Protein AF-A0A1B1NDC5-F1 (afdb_monomer)

Secondary structure (DSSP, 8-state):
-HHHHHHHHHHHHHHHHHHTTHHHHHHHHHHHHHHHHHHHHHHHHH---GGG--HHHHHHHHHHHHHHHHHHHHHHHHHHHH-HHHHHHHHTHHHHHHHHHT---HHHHHHHHHHHHHHHHHH---TT--HHHHHHHHHHHHHHHHHHHHHHHHHHHSSTTHHHHHHHHHHHHH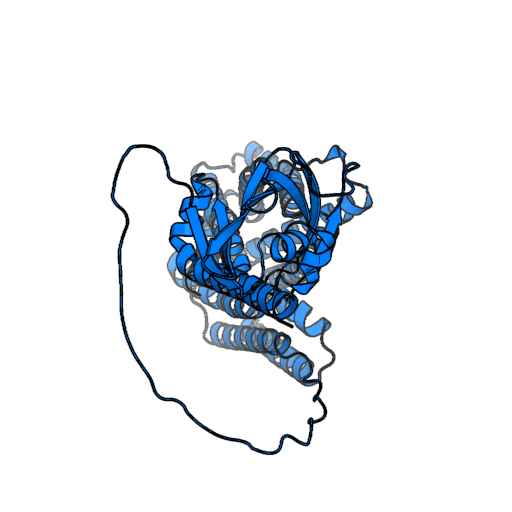THHHHHHHHHTT---HHHHHHHHHHHIIIIIHHHHHHHHHHTTS-HHHHHHHHTTHHHHHHHHHHHHH-----HHHHHHHHHHHHHHHHHHHHTT------PPP--------------------PPPP--SS-PPEEEEEEEEESS-HHHHHHHHH-GGGHHHH-SSEEEEEEETT--S--TT-EEEEEE-GGGSS--EEEEEEEEEEETTTEEEEEEEETTEEEEEEEEEEEEETTEEEEEEEEEE---HHHHHHHHHHHHHHHHHHHHHHHHHHHHHHHHH--

Solvent-accessible surface area (backbone atoms only — not comparable to full-atom values): 24037 Å² total; per-residue (Å²): 106,70,64,56,54,50,22,44,47,32,28,35,48,10,52,55,45,22,53,75,16,30,89,56,48,33,41,64,40,31,46,30,43,22,30,40,50,43,20,68,56,36,40,77,77,51,64,64,66,73,90,76,60,50,72,72,55,47,52,37,28,51,50,26,14,51,21,50,47,45,19,52,41,18,34,39,50,2,30,76,65,58,32,44,26,56,16,46,42,41,27,55,46,10,61,44,48,54,57,44,74,74,53,92,50,73,68,50,54,53,41,51,52,51,29,51,51,13,51,48,43,37,65,53,87,53,99,82,54,63,61,65,21,52,48,24,6,48,50,9,4,52,20,42,29,46,26,57,55,27,49,50,56,27,56,76,73,33,78,75,63,33,40,60,27,50,14,36,37,53,35,22,59,70,29,42,64,57,53,52,51,35,54,76,68,66,40,67,42,74,64,38,50,49,29,11,46,50,14,14,42,30,44,40,55,50,22,52,54,39,47,61,59,42,65,77,74,45,58,69,45,62,49,50,38,59,58,40,48,42,33,60,45,21,33,54,41,23,33,74,77,67,66,48,85,77,54,73,48,37,54,53,11,46,51,40,35,33,51,38,42,31,51,56,34,56,52,72,70,61,68,84,81,76,76,73,82,78,86,77,88,84,86,91,83,87,82,91,81,83,88,84,90,86,81,92,83,83,88,84,82,89,78,78,100,61,87,68,58,55,67,56,73,42,74,49,80,30,80,31,53,42,65,65,54,35,59,57,73,56,36,52,57,52,39,31,79,34,36,72,37,34,63,34,29,40,66,32,97,84,35,87,64,85,46,68,66,27,31,30,36,37,33,33,23,60,89,68,61,69,78,72,48,77,42,46,32,32,31,72,42,67,41,89,53,36,35,46,28,31,34,39,38,55,103,88,46,77,62,37,36,41,33,40,38,44,42,86,46,91,87,16,18,38,37,30,42,35,40,41,30,71,67,46,72,75,56,47,58,51,41,75,77,43,33,75,63,51,48,49,52,48,51,52,41,46,45,48,22,50,54,45,47,40,57,62,67,67,106

Nearest PDB structures (foldseek):
  3kay-assembly1_A  TM=7.680E-01  e=7.719E-06  Arabidopsis thaliana
  7wa9-assembly1_A  TM=8.191E-01  e=2.522E-04  Mycolicibacterium smegmatis MC2 155
  4dsc-assembly1_B  TM=6.879E-01  e=4.723E-05  Arabidopsis thaliana
  1z94-assembly1_A  TM=7.442E-01  e=1.067E-04  Chromobacterium violaceum ATCC 12472
  4fpw-assembly3_A  TM=6.091E-01  e=1.222E-04  Micromonospora echinospora

pLDDT: mean 80.2, std 18.16, range [22.77, 96.56]

Foldseek 3Di:
DVLLVQLLLLQLLLLLLLLVLCVQQRQLRLLLLLLVLLLVVLCVVQVAPPVPDDPVLVVLLQLLLVLVLLLSSLLRLLCNAVNQLLLVLLLLVQLLVLLLVPDDDPVSVVLVVLLVVLNCLQQVDDPPGPVVSSVSSNSSSVSVNSNVVSVVVNPVVDPDCSSVSSSSVVNSVVSVVSVVVSVVVVSDDPSSSVSSSSSSCSNRVSSVVSVVVVPVPDPVLVSQLSVLCNSVSNVVSRCPSVVDDRDPSNVSSSVSNSVSSNVSSNVVVDDPPPDDDDDDDDDDDDDDDDDDDDDDDDDDDDDDDDPFWDKDKDKDWALFQLQLLLVQFQPQQNLLQQFPFFNGKDWDPPDDGRDQQTKIWTFTDVVVDDDTDIWIKTFHDDDGSAKTKIFTHDPVDGAKMWMWGWDDDPSTIIIMTMITGDPDPVVVVVCVVCVVVVSVVVNVRNVSSVVSSSVVRVD

InterPro domains:
  IPR000620 EamA domain [PF00892] (132-263)
  IPR019587 Polyketide cyclase/dehydrase [PF10604] (313-458)
  IPR023393 START-like domain superfamily [G3DSA:3.30.530.20] (309-459)
  IPR037185 Multidrug transporter EmrE superfamily [SSF103481] (34-127)
  IPR037185 Multidrug transporter EmrE superfamily [SSF103481] (172-264)

Structure (mmCIF, N/CA/C/O backbone):
data_AF-A0A1B1NDC5-F1
#
_entry.id   AF-A0A1B1NDC5-F1
#
loop_
_atom_site.group_PDB
_atom_site.id
_atom_site.type_symbol
_atom_site.label_atom_id
_atom_site.label_alt_id
_atom_site.label_comp_id
_atom_site.label_asym_id
_atom_site.label_entity_id
_atom_site.label_seq_id
_atom_site.pdbx_PDB_ins_code
_atom_site.Cartn_x
_atom_site.Cartn_y
_atom_site.Cartn_z
_atom_site.occupancy
_atom_site.B_iso_or_equiv
_atom_site.auth_seq_id
_atom_site.auth_comp_id
_atom_site.auth_asym_id
_atom_site.auth_atom_id
_atom_site.pdbx_PDB_model_num
ATOM 1 N N . MET A 1 1 ? -15.175 0.038 -4.357 1.00 79.19 1 MET A N 1
ATOM 2 C CA . MET A 1 1 ? -14.750 -0.495 -5.664 1.00 79.19 1 MET A CA 1
ATOM 3 C C . MET A 1 1 ? -14.095 0.579 -6.520 1.00 79.19 1 MET A C 1
ATOM 5 O O . MET A 1 1 ? -12.892 0.495 -6.676 1.00 79.19 1 MET A O 1
ATOM 9 N N . LEU A 1 2 ? -14.810 1.621 -6.976 1.00 85.31 2 LEU A N 1
ATOM 10 C CA . LEU A 1 2 ? -14.224 2.660 -7.845 1.00 85.31 2 LEU A CA 1
ATOM 11 C C . LEU A 1 2 ? -12.919 3.258 -7.290 1.00 85.31 2 LEU A C 1
ATOM 13 O O . LEU A 1 2 ? -11.899 3.167 -7.949 1.00 85.31 2 LEU A O 1
ATOM 17 N N . LEU A 1 3 ? -12.917 3.735 -6.038 1.00 86.38 3 LEU A N 1
ATOM 18 C CA . LEU A 1 3 ? -11.710 4.289 -5.394 1.00 86.38 3 LEU A CA 1
ATOM 19 C C . LEU A 1 3 ? -10.520 3.313 -5.347 1.00 86.38 3 LEU A C 1
ATOM 21 O O . LEU A 1 3 ? -9.379 3.750 -5.373 1.00 86.38 3 LEU A O 1
ATOM 25 N N . MET A 1 4 ? -10.788 2.009 -5.274 1.00 85.94 4 MET A N 1
ATOM 26 C CA . MET A 1 4 ? -9.763 0.962 -5.182 1.00 85.94 4 MET A CA 1
ATOM 27 C C . MET A 1 4 ? -9.153 0.691 -6.551 1.00 85.94 4 MET A C 1
ATOM 29 O O . MET A 1 4 ? -7.943 0.581 -6.675 1.00 85.94 4 MET A O 1
ATOM 33 N N . LEU A 1 5 ? -9.995 0.658 -7.587 1.00 87.38 5 LEU A N 1
ATOM 34 C CA . LEU A 1 5 ? -9.540 0.567 -8.971 1.00 87.38 5 LEU A CA 1
ATOM 35 C C . LEU A 1 5 ? -8.784 1.831 -9.383 1.00 87.38 5 LEU A C 1
ATOM 37 O O . LEU A 1 5 ? -7.783 1.731 -10.076 1.00 87.38 5 LEU A O 1
ATOM 41 N N . THR A 1 6 ? -9.208 3.010 -8.916 1.00 89.00 6 THR A N 1
ATOM 42 C CA . THR A 1 6 ? -8.476 4.265 -9.128 1.00 89.00 6 THR A CA 1
ATOM 43 C C . THR A 1 6 ? -7.115 4.246 -8.435 1.00 89.00 6 THR A C 1
ATOM 45 O O . THR A 1 6 ? -6.130 4.638 -9.053 1.00 89.00 6 THR A O 1
ATOM 48 N N . ALA A 1 7 ? -7.035 3.769 -7.187 1.00 89.06 7 ALA A N 1
ATOM 49 C CA . ALA A 1 7 ? -5.763 3.619 -6.481 1.00 89.06 7 ALA A CA 1
ATOM 50 C C . ALA A 1 7 ? -4.826 2.663 -7.230 1.00 89.06 7 ALA A C 1
ATOM 52 O O . ALA A 1 7 ? -3.696 3.033 -7.534 1.00 89.06 7 ALA A O 1
ATOM 53 N N . ALA A 1 8 ? -5.330 1.490 -7.621 1.00 88.62 8 ALA A N 1
ATOM 54 C CA . ALA A 1 8 ? -4.578 0.506 -8.389 1.00 88.62 8 ALA A CA 1
ATOM 55 C C . ALA A 1 8 ? -4.100 1.066 -9.739 1.00 88.62 8 ALA A C 1
ATOM 57 O O . ALA A 1 8 ? -2.915 0.993 -10.054 1.00 88.62 8 ALA A O 1
ATOM 58 N N . ALA A 1 9 ? -4.990 1.690 -10.516 1.00 91.00 9 ALA A N 1
ATOM 59 C CA . ALA A 1 9 ? -4.649 2.292 -11.802 1.00 91.00 9 ALA A CA 1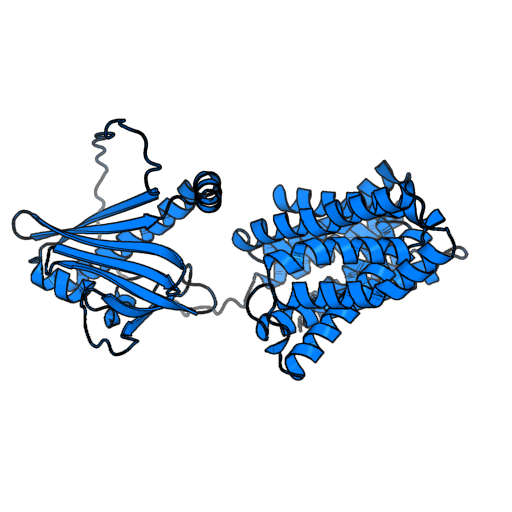
ATOM 60 C C . ALA A 1 9 ? -3.610 3.413 -11.652 1.00 91.00 9 ALA A C 1
ATOM 62 O O . ALA A 1 9 ? -2.679 3.488 -12.453 1.00 91.00 9 ALA A O 1
ATOM 63 N N . SER A 1 10 ? -3.724 4.241 -10.608 1.00 93.38 10 SER A N 1
ATOM 64 C CA . SER A 1 10 ? -2.730 5.268 -10.278 1.00 93.38 10 SER A CA 1
ATOM 65 C C . SER A 1 10 ? -1.362 4.642 -10.006 1.00 93.38 10 SER A C 1
ATOM 67 O O . SER A 1 10 ? -0.366 5.096 -10.570 1.00 93.38 10 SER A O 1
ATOM 69 N N . THR A 1 11 ? -1.310 3.562 -9.219 1.00 92.12 11 THR A N 1
ATOM 70 C CA . THR A 1 11 ? -0.062 2.845 -8.925 1.00 92.12 11 THR A CA 1
ATOM 71 C C . THR A 1 11 ? 0.607 2.319 -10.183 1.00 92.12 11 THR A C 1
ATOM 73 O O . THR A 1 11 ? 1.792 2.580 -10.395 1.00 92.12 11 THR A O 1
ATOM 76 N N . GLN A 1 12 ? -0.155 1.644 -11.046 1.00 94.06 12 GLN A N 1
ATOM 77 C CA . GLN A 1 12 ? 0.388 1.068 -12.276 1.00 94.06 12 GLN A CA 1
ATOM 78 C C . GLN A 1 12 ? 0.821 2.150 -13.268 1.00 94.06 12 GLN A C 1
ATOM 80 O O . GLN A 1 12 ? 1.889 2.040 -13.864 1.00 94.06 12 GLN A O 1
ATOM 85 N N . THR A 1 13 ? 0.043 3.228 -13.391 1.00 93.44 13 THR A N 1
ATOM 86 C CA . THR A 1 13 ? 0.391 4.386 -14.230 1.00 93.44 13 THR A CA 1
ATOM 87 C C . THR A 1 13 ? 1.679 5.043 -13.744 1.00 93.44 13 THR A C 1
ATOM 89 O O . THR A 1 13 ? 2.568 5.315 -14.544 1.00 93.44 13 THR A O 1
ATOM 92 N N . GLY A 1 14 ? 1.826 5.239 -12.430 1.00 92.19 14 GLY A N 1
ATOM 93 C CA . GLY A 1 14 ? 3.055 5.763 -11.838 1.00 92.19 14 GLY A CA 1
ATOM 94 C C . GLY A 1 14 ? 4.264 4.857 -12.080 1.00 92.19 14 GLY A C 1
ATOM 95 O O . GLY A 1 14 ? 5.348 5.358 -12.374 1.00 92.19 14 GLY A O 1
ATOM 96 N N . ALA A 1 15 ? 4.085 3.535 -11.999 1.00 91.50 15 ALA A N 1
ATOM 97 C CA . ALA A 1 15 ? 5.144 2.570 -12.290 1.00 91.50 15 ALA A CA 1
ATOM 98 C C . ALA A 1 15 ? 5.596 2.624 -13.755 1.00 91.50 15 ALA A C 1
ATOM 100 O O . ALA A 1 15 ? 6.796 2.679 -14.022 1.00 91.50 15 ALA A O 1
ATOM 101 N N . ALA A 1 16 ? 4.645 2.688 -14.690 1.00 92.69 16 ALA A N 1
ATOM 102 C CA . ALA A 1 16 ? 4.942 2.860 -16.107 1.00 92.69 16 ALA A CA 1
ATOM 103 C C . ALA A 1 16 ? 5.671 4.182 -16.376 1.00 92.69 16 ALA A C 1
ATOM 105 O O . ALA A 1 16 ? 6.738 4.169 -16.984 1.00 92.69 16 ALA A O 1
ATOM 106 N N . TRP A 1 17 ? 5.176 5.304 -15.842 1.00 92.25 17 TRP A N 1
ATOM 107 C CA . TRP A 1 17 ? 5.829 6.607 -16.011 1.00 92.25 17 TRP A CA 1
ATOM 108 C C . TRP A 1 17 ? 7.269 6.613 -15.488 1.00 92.25 17 TRP A C 1
ATOM 110 O O . TRP A 1 17 ? 8.169 7.144 -16.131 1.00 92.25 17 TRP A O 1
ATOM 120 N N . GLY A 1 18 ? 7.503 5.968 -14.342 1.00 90.00 18 GLY A N 1
ATOM 121 C CA . GLY A 1 18 ? 8.838 5.820 -13.769 1.00 90.00 18 GLY A CA 1
ATOM 122 C C . GLY A 1 18 ? 9.798 5.025 -14.655 1.00 90.00 18 GLY A C 1
ATOM 123 O O . GLY A 1 18 ? 10.991 5.310 -14.645 1.00 90.00 18 GLY A O 1
ATOM 124 N N . SER A 1 19 ? 9.300 4.073 -15.447 1.00 92.38 19 SER A N 1
ATOM 125 C CA . SER A 1 19 ? 10.147 3.256 -16.323 1.00 92.38 19 SER A CA 1
ATOM 126 C C . SER A 1 19 ? 10.799 4.048 -17.464 1.00 92.38 19 SER A C 1
ATOM 128 O O . SER A 1 19 ? 11.914 3.721 -17.865 1.00 92.38 19 SER A O 1
ATOM 130 N N . HIS A 1 20 ? 10.204 5.168 -17.897 1.00 92.75 20 HIS A N 1
ATOM 131 C CA . HIS A 1 20 ? 10.832 6.077 -18.867 1.00 92.75 20 HIS A CA 1
ATOM 132 C C . HIS A 1 20 ? 12.128 6.716 -18.344 1.00 92.75 20 HIS A C 1
ATOM 134 O O . HIS A 1 20 ? 12.964 7.149 -19.133 1.00 92.75 20 HIS A O 1
ATOM 140 N N . ALA A 1 21 ? 12.338 6.739 -17.024 1.00 92.12 21 ALA A N 1
ATOM 141 C CA . ALA A 1 21 ? 13.572 7.226 -16.416 1.00 92.12 21 ALA A CA 1
ATOM 142 C C . ALA A 1 21 ? 14.668 6.148 -16.279 1.00 92.12 21 ALA A C 1
ATOM 144 O O . ALA A 1 21 ? 15.804 6.492 -15.945 1.00 92.12 21 ALA A O 1
ATOM 145 N N . PHE A 1 22 ? 14.381 4.864 -16.547 1.00 93.56 22 PHE A N 1
ATOM 146 C CA . PHE A 1 22 ? 15.372 3.784 -16.416 1.00 93.56 22 PHE A CA 1
ATOM 147 C C . PHE A 1 22 ? 16.627 3.987 -17.278 1.00 93.56 22 PHE A C 1
ATOM 149 O O . PHE A 1 22 ? 17.717 3.835 -16.728 1.00 93.56 22 PHE A O 1
ATOM 156 N N . PRO A 1 23 ? 16.546 4.424 -18.552 1.00 90.44 23 PRO A N 1
ATOM 157 C CA . PRO A 1 23 ? 17.745 4.619 -19.370 1.00 90.44 23 PRO A CA 1
ATOM 158 C C . PRO A 1 23 ? 18.726 5.655 -18.802 1.00 90.44 23 PRO A C 1
ATOM 160 O O . PRO A 1 23 ? 19.930 5.551 -19.021 1.00 90.44 23 PRO A O 1
ATOM 163 N N . ALA A 1 24 ? 18.224 6.649 -18.062 1.00 90.00 24 ALA A N 1
ATOM 164 C CA . ALA A 1 24 ? 19.041 7.724 -17.504 1.00 90.00 24 ALA A CA 1
ATOM 165 C C . ALA A 1 24 ? 19.559 7.399 -16.094 1.00 90.00 24 ALA A C 1
ATOM 167 O O . ALA A 1 24 ? 20.758 7.494 -15.830 1.00 90.00 24 ALA A O 1
ATOM 168 N N . ILE A 1 25 ? 18.661 7.014 -15.179 1.00 91.69 25 ILE A N 1
ATOM 169 C CA . ILE A 1 25 ? 18.973 6.880 -13.744 1.00 91.69 25 ILE A CA 1
ATOM 170 C C . ILE A 1 25 ? 18.840 5.448 -13.206 1.00 91.69 25 ILE A C 1
ATOM 172 O O . ILE A 1 25 ? 19.124 5.203 -12.031 1.00 91.69 25 ILE A O 1
ATOM 176 N N . GLY A 1 26 ? 18.444 4.498 -14.056 1.00 92.88 26 GLY A N 1
ATOM 177 C CA . GLY A 1 26 ? 18.230 3.094 -13.709 1.00 92.88 26 GLY A CA 1
ATOM 178 C C . GLY A 1 26 ? 17.067 2.860 -12.731 1.00 92.88 26 GLY A C 1
ATOM 179 O O . GLY A 1 26 ? 16.561 3.800 -12.107 1.00 92.88 26 GLY A O 1
ATOM 180 N N . PRO A 1 27 ? 16.662 1.594 -12.516 1.00 93.75 27 PRO A N 1
ATOM 181 C CA . PRO A 1 27 ? 15.628 1.231 -11.542 1.00 93.75 27 PRO A CA 1
ATOM 182 C C . PRO A 1 27 ? 15.894 1.780 -10.138 1.00 93.75 27 PRO A C 1
ATOM 184 O O . PRO A 1 27 ? 15.000 2.334 -9.496 1.00 93.75 27 PRO A O 1
ATOM 187 N N . ALA A 1 28 ? 17.142 1.672 -9.672 1.00 93.56 28 ALA A N 1
ATOM 188 C CA . ALA A 1 28 ? 17.545 2.117 -8.342 1.00 93.56 28 ALA A CA 1
ATOM 189 C C . ALA A 1 28 ? 17.398 3.635 -8.160 1.00 93.56 28 ALA A C 1
ATOM 191 O O . ALA A 1 28 ? 16.963 4.073 -7.096 1.00 93.56 28 ALA A O 1
ATOM 192 N N . GLY A 1 29 ? 17.702 4.434 -9.190 1.00 92.50 29 GLY A N 1
ATOM 193 C CA . GLY A 1 29 ? 17.520 5.884 -9.153 1.00 92.50 29 GLY A CA 1
ATOM 194 C C . GLY A 1 29 ? 16.050 6.280 -9.068 1.00 92.50 29 GLY A C 1
ATOM 195 O O . GLY A 1 29 ? 15.683 7.117 -8.242 1.00 92.50 29 GLY A O 1
ATOM 196 N N . VAL A 1 30 ? 15.183 5.629 -9.851 1.00 94.12 30 VAL A N 1
ATOM 197 C CA . VAL A 1 30 ? 13.737 5.899 -9.793 1.00 94.12 30 VAL A CA 1
ATOM 198 C C . VAL A 1 30 ? 13.170 5.515 -8.427 1.00 94.12 30 VAL A C 1
ATOM 200 O O . VAL A 1 30 ? 12.433 6.300 -7.829 1.00 94.12 30 VAL A O 1
ATOM 203 N N . VAL A 1 31 ? 13.537 4.345 -7.889 1.00 93.50 31 VAL A N 1
ATOM 204 C CA . VAL A 1 31 ? 13.121 3.923 -6.540 1.00 93.50 31 VAL A CA 1
ATOM 205 C C . VAL A 1 31 ? 13.605 4.913 -5.483 1.00 93.50 31 VAL A C 1
ATOM 207 O O . VAL A 1 31 ? 12.820 5.301 -4.621 1.00 93.50 31 VAL A O 1
ATOM 210 N N . ALA A 1 32 ? 14.846 5.391 -5.578 1.00 93.62 32 ALA A N 1
ATOM 211 C CA . ALA A 1 32 ? 15.395 6.367 -4.645 1.00 93.62 32 ALA A CA 1
ATOM 212 C C . ALA A 1 32 ? 14.578 7.670 -4.605 1.00 93.62 32 ALA A C 1
ATOM 214 O O . ALA A 1 32 ? 14.205 8.140 -3.527 1.00 93.62 32 ALA A O 1
ATOM 215 N N . VAL A 1 33 ? 14.227 8.223 -5.771 1.00 92.88 33 VAL A N 1
ATOM 216 C CA . VAL A 1 33 ? 13.384 9.428 -5.859 1.00 92.88 33 VAL A CA 1
ATOM 217 C C . VAL A 1 33 ? 11.970 9.152 -5.339 1.00 92.88 33 VAL A C 1
ATOM 219 O O . VAL A 1 33 ? 11.448 9.943 -4.552 1.00 92.88 33 VAL A O 1
ATOM 222 N N . ARG A 1 34 ? 11.356 8.014 -5.694 1.00 91.62 34 ARG A N 1
ATOM 223 C CA . ARG A 1 34 ? 10.033 7.617 -5.166 1.00 91.62 34 ARG A CA 1
ATOM 224 C C . ARG A 1 34 ? 10.035 7.552 -3.642 1.00 91.62 34 ARG A C 1
ATOM 226 O O . ARG A 1 34 ? 9.095 8.024 -3.002 1.00 91.62 34 ARG A O 1
ATOM 233 N N . GLN A 1 35 ? 11.097 6.997 -3.068 1.00 90.88 35 GLN A N 1
ATOM 234 C CA . GLN A 1 35 ? 11.264 6.840 -1.633 1.00 90.88 35 GLN A CA 1
ATOM 235 C C . GLN A 1 35 ? 11.449 8.189 -0.925 1.00 90.88 35 GLN A C 1
ATOM 237 O O . GLN A 1 35 ? 10.875 8.407 0.145 1.00 90.88 35 GLN A O 1
ATOM 242 N N . LEU A 1 36 ? 12.180 9.123 -1.545 1.00 92.06 36 LEU A N 1
ATOM 243 C CA . LEU A 1 36 ? 12.275 10.505 -1.076 1.00 92.06 36 LEU A CA 1
ATOM 244 C C . LEU A 1 36 ? 10.919 11.211 -1.094 1.00 92.06 36 LEU A C 1
ATOM 246 O O . LEU A 1 36 ? 10.542 11.799 -0.084 1.00 92.06 36 LEU A O 1
ATOM 250 N N . VAL A 1 37 ? 10.167 11.121 -2.196 1.00 91.06 37 VAL A N 1
ATOM 251 C CA . VAL A 1 37 ? 8.824 11.719 -2.307 1.00 91.06 37 VAL A CA 1
ATOM 252 C C . VAL A 1 37 ? 7.893 11.144 -1.237 1.00 91.06 37 VAL A C 1
ATOM 254 O O . VAL A 1 37 ? 7.219 11.889 -0.526 1.00 91.06 37 VAL A O 1
ATOM 257 N N . ALA A 1 38 ? 7.903 9.822 -1.060 1.00 87.38 38 ALA A N 1
ATOM 258 C CA . ALA A 1 38 ? 7.130 9.141 -0.028 1.00 87.38 38 ALA A CA 1
ATOM 259 C C . ALA A 1 38 ? 7.479 9.644 1.383 1.00 87.38 38 ALA A C 1
ATOM 261 O O . ALA A 1 38 ? 6.593 9.973 2.174 1.00 87.38 38 ALA A O 1
ATOM 262 N N . SER A 1 39 ? 8.776 9.732 1.688 1.00 89.44 39 SER A N 1
ATOM 263 C CA . SER A 1 39 ? 9.288 10.207 2.975 1.00 89.44 39 SER A CA 1
ATOM 264 C C . SER A 1 39 ? 8.924 11.673 3.231 1.00 89.44 39 SER A C 1
ATOM 266 O O . SER A 1 39 ? 8.419 12.005 4.305 1.00 89.44 39 SER A O 1
ATOM 268 N N . ALA A 1 40 ? 9.089 12.536 2.224 1.00 89.12 40 ALA A N 1
ATOM 269 C CA . ALA A 1 40 ? 8.775 13.961 2.291 1.00 89.12 40 ALA A CA 1
ATOM 270 C C . ALA A 1 40 ? 7.291 14.228 2.577 1.00 89.12 40 ALA A C 1
ATOM 272 O O . ALA A 1 40 ? 6.962 15.214 3.231 1.00 89.12 40 ALA A O 1
ATOM 273 N N . VAL A 1 41 ? 6.395 13.339 2.142 1.00 85.38 41 VAL A N 1
ATOM 274 C CA . VAL A 1 41 ? 4.960 13.439 2.437 1.00 85.38 41 VAL A CA 1
ATOM 275 C C . VAL A 1 41 ? 4.616 12.829 3.797 1.00 85.38 41 VAL A C 1
ATOM 277 O O . VAL A 1 41 ? 3.872 13.428 4.573 1.00 85.38 41 VAL A O 1
ATOM 280 N N . LEU A 1 42 ? 5.147 11.650 4.128 1.00 81.38 42 LEU A N 1
ATOM 281 C CA . LEU A 1 42 ? 4.744 10.925 5.338 1.00 81.38 42 LEU A CA 1
ATOM 282 C C . LEU A 1 42 ? 5.364 11.477 6.629 1.00 81.38 42 LEU A C 1
ATOM 284 O O . LEU A 1 42 ? 4.705 11.453 7.676 1.00 81.38 42 LEU A O 1
ATOM 288 N N . LEU A 1 43 ? 6.599 11.986 6.597 1.00 84.69 43 LEU A N 1
ATOM 289 C CA . LEU A 1 43 ? 7.268 12.501 7.796 1.00 84.69 43 LEU A CA 1
ATOM 290 C C . LEU A 1 43 ? 6.562 13.733 8.397 1.00 84.69 43 LEU A C 1
ATOM 292 O O . LEU A 1 43 ? 6.278 13.705 9.601 1.00 84.69 43 LEU A O 1
ATOM 296 N N . PRO A 1 44 ? 6.200 14.782 7.626 1.00 84.38 44 PRO A N 1
ATOM 297 C CA . PRO A 1 44 ? 5.529 15.961 8.178 1.00 84.38 44 PRO A CA 1
ATOM 298 C C . PRO A 1 44 ? 4.132 15.670 8.732 1.00 84.38 44 PRO A C 1
ATOM 300 O O . PRO A 1 44 ? 3.714 16.314 9.695 1.00 84.38 44 PRO A O 1
ATOM 303 N N . LEU A 1 45 ? 3.427 14.694 8.147 1.00 78.12 45 LEU A N 1
ATOM 304 C CA . LEU A 1 45 ? 2.080 14.290 8.560 1.00 78.12 45 LEU A CA 1
ATOM 305 C C . LEU A 1 45 ? 2.075 13.509 9.876 1.00 78.12 45 LEU A C 1
ATOM 307 O O . LEU A 1 45 ? 1.117 13.591 10.642 1.00 78.12 45 LEU A O 1
ATOM 311 N N . THR A 1 46 ? 3.126 12.731 10.135 1.00 76.19 46 THR A N 1
ATOM 312 C CA . THR A 1 46 ? 3.171 11.803 11.275 1.00 76.19 46 THR A CA 1
ATOM 313 C C . THR A 1 46 ? 4.037 12.288 12.433 1.00 76.19 46 THR A C 1
ATOM 315 O O . THR A 1 46 ? 3.801 11.850 13.560 1.00 76.19 46 THR A O 1
ATOM 318 N N . ARG A 1 47 ? 5.001 13.189 12.171 1.00 79.19 47 ARG A N 1
ATOM 319 C CA . ARG A 1 47 ? 5.963 13.766 13.135 1.00 79.19 47 ARG A CA 1
ATOM 320 C C . ARG A 1 47 ? 6.440 12.736 14.170 1.00 79.19 47 ARG A C 1
ATOM 322 O O . ARG A 1 47 ? 6.169 12.885 15.365 1.00 79.19 47 ARG A O 1
ATOM 329 N N . PRO A 1 48 ? 7.097 11.651 13.725 1.00 76.38 48 PRO A N 1
ATOM 330 C CA . PRO A 1 48 ? 7.399 10.531 14.597 1.00 76.38 48 PRO A CA 1
ATOM 331 C C . PRO A 1 48 ? 8.420 10.930 15.668 1.00 76.38 48 PRO A C 1
ATOM 333 O O . PRO A 1 48 ? 9.459 11.526 15.381 1.00 76.38 48 PRO A O 1
ATOM 336 N N . ALA A 1 49 ? 8.147 10.568 16.921 1.00 77.88 49 ALA A N 1
ATOM 337 C CA . ALA A 1 49 ? 9.053 10.813 18.039 1.00 77.88 49 ALA A CA 1
ATOM 338 C C . ALA A 1 49 ? 10.183 9.767 18.060 1.00 77.88 49 ALA A C 1
ATOM 340 O O . ALA A 1 49 ? 10.200 8.877 18.909 1.00 77.88 49 ALA A O 1
ATOM 341 N N . VAL A 1 50 ? 11.129 9.879 17.119 1.00 80.56 50 VAL A N 1
ATOM 342 C CA . VAL A 1 50 ? 12.266 8.949 16.927 1.00 80.56 50 VAL A CA 1
ATOM 343 C C . VAL A 1 50 ? 13.047 8.644 18.208 1.00 80.56 50 VAL A C 1
ATOM 345 O O . VAL A 1 50 ? 13.516 7.527 18.402 1.00 80.56 50 VAL A O 1
ATOM 348 N N . HIS A 1 51 ? 13.129 9.623 19.109 1.00 77.81 51 HIS A N 1
ATOM 349 C CA . HIS A 1 51 ? 13.858 9.559 20.375 1.00 77.81 51 HIS A CA 1
ATOM 350 C C . HIS A 1 51 ? 13.173 8.695 21.447 1.00 77.81 51 HIS A C 1
ATOM 352 O O . HIS A 1 51 ? 13.794 8.365 22.449 1.00 77.81 51 HIS A O 1
ATOM 358 N N . ARG A 1 52 ? 11.900 8.320 21.265 1.00 82.62 52 ARG A N 1
ATOM 359 C CA . ARG A 1 52 ? 11.138 7.505 22.233 1.00 82.62 52 ARG A CA 1
ATOM 360 C C . ARG A 1 52 ? 11.085 6.023 21.865 1.00 82.62 52 ARG A C 1
ATOM 362 O O . ARG A 1 52 ? 10.429 5.247 22.554 1.00 82.62 52 ARG A O 1
ATOM 369 N N . LEU A 1 53 ? 11.720 5.636 20.759 1.00 83.88 53 LEU A N 1
ATOM 370 C CA . LEU A 1 53 ? 11.660 4.280 20.230 1.00 83.88 53 LEU A CA 1
ATOM 371 C C . LEU A 1 53 ? 12.668 3.373 20.927 1.00 83.88 53 LEU A C 1
ATOM 373 O O . LEU A 1 53 ? 13.862 3.655 20.986 1.00 83.88 53 LEU A O 1
ATOM 377 N N . THR A 1 54 ? 12.183 2.232 21.398 1.00 90.19 54 THR A N 1
ATOM 378 C CA . THR A 1 54 ? 13.030 1.161 21.932 1.00 90.19 54 THR A CA 1
ATOM 379 C C . THR A 1 54 ? 13.822 0.469 20.815 1.00 90.19 54 THR A C 1
ATOM 381 O O . THR A 1 54 ? 13.412 0.466 19.651 1.00 90.19 54 THR A O 1
ATOM 384 N N . ARG A 1 55 ? 14.929 -0.205 21.163 1.00 90.38 55 ARG A N 1
ATOM 385 C CA . ARG A 1 55 ? 15.726 -0.998 20.200 1.00 90.38 55 ARG A CA 1
ATOM 386 C C . ARG A 1 55 ? 14.890 -2.056 19.469 1.00 90.38 55 ARG A C 1
ATOM 388 O O . ARG A 1 55 ? 15.042 -2.236 18.267 1.00 90.38 55 ARG A O 1
ATOM 395 N N . ALA A 1 56 ? 13.968 -2.713 20.174 1.00 89.69 56 ALA A N 1
ATOM 396 C CA . ALA A 1 56 ? 13.080 -3.713 19.581 1.00 89.69 56 ALA A CA 1
ATOM 397 C C . ALA A 1 56 ? 12.106 -3.105 18.554 1.00 89.69 56 ALA A C 1
ATOM 399 O O . ALA A 1 56 ? 11.824 -3.724 17.529 1.00 89.69 56 ALA A O 1
ATOM 400 N N . GLN A 1 57 ? 11.600 -1.890 18.797 1.00 90.62 57 GLN A N 1
ATOM 401 C CA . GLN A 1 57 ? 10.779 -1.166 17.819 1.00 90.62 57 GLN A CA 1
ATOM 402 C C . GLN A 1 57 ? 11.608 -0.746 16.604 1.00 90.62 57 GLN A C 1
ATOM 404 O O . GLN A 1 57 ? 11.155 -0.938 15.478 1.00 90.62 57 GLN A O 1
ATOM 409 N N . TRP A 1 58 ? 12.831 -0.256 16.820 1.00 93.00 58 TRP A N 1
ATOM 410 C CA . TRP A 1 58 ? 13.758 0.069 15.736 1.00 93.00 58 TRP A CA 1
ATOM 411 C C . TRP A 1 58 ? 14.069 -1.137 14.856 1.00 93.00 58 TRP A C 1
ATOM 413 O O . TRP A 1 58 ? 13.996 -1.015 13.641 1.00 93.00 58 TRP A O 1
ATOM 423 N N . LEU A 1 59 ? 14.317 -2.315 15.433 1.00 94.00 59 LEU A N 1
ATOM 424 C CA . LEU A 1 59 ? 14.583 -3.522 14.647 1.00 94.00 59 LEU A CA 1
ATOM 425 C C . LEU A 1 59 ? 13.403 -3.891 13.730 1.00 94.00 59 LEU A C 1
ATOM 427 O O . LEU A 1 59 ? 13.610 -4.249 12.574 1.00 94.00 59 LEU A O 1
ATOM 431 N N . ARG A 1 60 ? 12.157 -3.735 14.202 1.00 93.00 60 ARG A N 1
ATOM 432 C CA . ARG A 1 60 ? 10.949 -3.956 13.380 1.00 93.00 60 ARG A CA 1
ATOM 433 C C . ARG A 1 60 ? 10.808 -2.913 12.270 1.00 93.00 60 ARG A C 1
ATOM 435 O O . ARG A 1 60 ? 10.415 -3.260 11.162 1.00 93.00 60 ARG A O 1
ATOM 442 N N . VAL A 1 61 ? 11.143 -1.653 12.554 1.00 93.44 61 VAL A N 1
ATOM 443 C CA . VAL A 1 61 ? 11.150 -0.565 11.561 1.00 93.44 61 VAL A CA 1
ATOM 444 C C . VAL A 1 61 ? 12.228 -0.794 10.501 1.00 93.44 61 VAL A C 1
ATOM 446 O O . VAL A 1 61 ? 11.941 -0.645 9.318 1.00 93.44 61 VAL A O 1
ATOM 449 N N . LEU A 1 62 ? 13.437 -1.199 10.901 1.00 94.94 62 LEU A N 1
ATOM 450 C CA . LEU A 1 62 ? 14.529 -1.541 9.985 1.00 94.94 62 LEU A CA 1
ATOM 451 C C . LEU A 1 62 ? 14.162 -2.742 9.112 1.00 94.94 62 LEU A C 1
ATOM 453 O O . LEU A 1 62 ? 14.388 -2.709 7.907 1.00 94.94 62 LEU A O 1
ATOM 457 N N . TRP A 1 63 ? 13.536 -3.768 9.694 1.00 95.38 63 TRP A N 1
ATOM 458 C CA . TRP A 1 63 ? 13.041 -4.911 8.932 1.00 95.38 63 TRP A CA 1
ATOM 459 C C . TRP A 1 63 ? 11.973 -4.496 7.912 1.00 95.38 63 TRP A C 1
ATOM 461 O O . TRP A 1 63 ? 12.073 -4.863 6.743 1.00 95.38 63 TRP A O 1
ATOM 471 N N . LEU A 1 64 ? 11.003 -3.663 8.311 1.00 94.12 64 LEU A N 1
ATOM 472 C CA . LEU A 1 64 ? 10.003 -3.113 7.392 1.00 94.12 64 LEU A CA 1
ATOM 473 C C . LEU A 1 64 ? 10.650 -2.285 6.272 1.00 94.12 64 LEU A C 1
ATOM 475 O O . LEU A 1 64 ? 10.274 -2.441 5.114 1.00 94.12 64 LEU A O 1
ATOM 479 N N . ALA A 1 65 ? 11.634 -1.443 6.598 1.00 94.56 65 ALA A N 1
ATOM 480 C CA . ALA A 1 65 ? 12.362 -0.631 5.625 1.00 94.56 65 ALA A CA 1
ATOM 481 C C . ALA A 1 65 ? 13.147 -1.494 4.627 1.00 94.56 65 ALA A C 1
ATOM 483 O O . ALA A 1 65 ? 13.110 -1.219 3.431 1.00 94.56 65 ALA A O 1
ATOM 484 N N . ALA A 1 66 ? 13.806 -2.556 5.101 1.00 95.19 66 ALA A N 1
ATOM 485 C CA . ALA A 1 66 ? 14.546 -3.490 4.258 1.00 95.19 66 ALA A CA 1
ATOM 486 C C . ALA A 1 66 ? 13.618 -4.238 3.290 1.00 95.19 66 ALA A C 1
ATOM 488 O O . ALA A 1 66 ? 13.901 -4.298 2.095 1.00 95.19 66 ALA A O 1
ATOM 489 N N . MET A 1 67 ? 12.482 -4.751 3.780 1.00 96.00 67 MET A N 1
ATOM 490 C CA . MET A 1 67 ? 11.484 -5.405 2.925 1.00 96.00 67 MET A CA 1
ATOM 491 C C . MET A 1 67 ? 10.887 -4.425 1.910 1.00 96.00 67 MET A C 1
ATOM 493 O O . MET A 1 67 ? 10.729 -4.775 0.747 1.00 96.00 67 MET A O 1
ATOM 497 N N . PHE A 1 68 ? 10.610 -3.182 2.318 1.00 91.56 68 PHE A N 1
ATOM 498 C CA . PHE A 1 68 ? 10.059 -2.158 1.429 1.00 91.56 68 PHE A CA 1
ATOM 499 C C . PHE A 1 68 ? 11.039 -1.738 0.323 1.00 91.56 68 PHE A C 1
ATOM 501 O O . PHE A 1 68 ? 10.642 -1.624 -0.838 1.00 91.56 68 PHE A O 1
ATOM 508 N N . ALA A 1 69 ? 12.316 -1.552 0.668 1.00 92.44 69 ALA A N 1
ATOM 509 C CA . ALA A 1 69 ? 13.382 -1.243 -0.282 1.00 92.44 69 ALA A CA 1
ATOM 510 C C . ALA A 1 69 ? 13.595 -2.394 -1.279 1.00 92.44 69 ALA A C 1
ATOM 512 O O . ALA A 1 69 ? 13.567 -2.178 -2.490 1.00 92.44 69 ALA A O 1
ATOM 513 N N . GLY A 1 70 ? 13.737 -3.623 -0.768 1.00 93.75 70 GLY A N 1
ATOM 514 C CA . GLY A 1 70 ? 13.931 -4.820 -1.589 1.00 93.75 70 GLY A CA 1
ATOM 515 C C . GLY A 1 70 ? 12.762 -5.083 -2.538 1.00 93.75 70 GLY A C 1
ATOM 516 O O . GLY A 1 70 ? 12.986 -5.356 -3.712 1.00 93.75 70 GLY A O 1
ATOM 517 N N . MET A 1 71 ? 11.527 -4.910 -2.058 1.00 95.00 71 MET A N 1
ATOM 518 C CA . MET A 1 71 ? 10.310 -5.043 -2.865 1.00 95.00 71 MET A CA 1
ATOM 519 C C . MET A 1 71 ? 10.314 -4.071 -4.052 1.00 95.00 71 MET A C 1
ATOM 521 O O . MET A 1 71 ? 10.211 -4.501 -5.195 1.00 95.00 71 MET A O 1
ATOM 525 N N . ASN A 1 72 ? 10.507 -2.769 -3.805 1.00 93.56 72 ASN A N 1
ATOM 526 C CA . ASN A 1 72 ? 10.456 -1.763 -4.871 1.00 93.56 72 ASN A CA 1
ATOM 527 C C . ASN A 1 72 ? 11.613 -1.894 -5.870 1.00 93.56 72 ASN A C 1
ATOM 529 O O . ASN A 1 72 ? 11.402 -1.738 -7.073 1.00 93.56 72 ASN A O 1
ATOM 533 N N . LEU A 1 73 ? 12.827 -2.171 -5.385 1.00 94.75 73 LEU A N 1
ATOM 534 C CA . LEU A 1 73 ? 13.983 -2.368 -6.256 1.00 94.75 73 LEU A CA 1
ATOM 535 C C . LEU A 1 73 ? 13.836 -3.631 -7.103 1.00 94.75 73 LEU A C 1
ATOM 537 O O . LEU A 1 73 ? 14.063 -3.568 -8.307 1.00 94.75 73 LEU A O 1
ATOM 541 N N . GLY A 1 74 ? 13.424 -4.745 -6.492 1.00 95.88 74 GLY A N 1
ATOM 542 C CA . GLY A 1 74 ? 13.169 -5.997 -7.200 1.00 95.88 74 GLY A CA 1
ATOM 543 C C . GLY A 1 74 ? 12.086 -5.834 -8.262 1.00 95.88 74 GLY A C 1
ATOM 544 O O . GLY A 1 74 ? 12.288 -6.250 -9.399 1.00 95.88 74 GLY A O 1
ATOM 545 N N . LEU A 1 75 ? 10.985 -5.144 -7.937 1.00 95.19 75 LEU A N 1
ATOM 546 C CA . LEU A 1 75 ? 9.929 -4.868 -8.906 1.00 95.19 75 LEU A CA 1
ATOM 547 C C . LEU A 1 75 ? 10.472 -4.076 -10.096 1.00 95.19 75 LEU A C 1
ATOM 549 O O . LEU A 1 75 ? 10.312 -4.509 -11.227 1.00 95.19 75 LEU A O 1
ATOM 553 N N . TYR A 1 76 ? 11.133 -2.937 -9.881 1.00 94.81 76 TYR A N 1
ATOM 554 C CA . TYR A 1 76 ? 11.582 -2.103 -11.003 1.00 94.81 76 TYR A CA 1
ATOM 555 C C . TYR A 1 76 ? 12.716 -2.743 -11.812 1.00 94.81 76 TYR A C 1
ATOM 557 O O . TYR A 1 76 ? 12.744 -2.583 -13.029 1.00 94.81 76 TYR A O 1
ATOM 565 N N . ALA A 1 77 ? 13.596 -3.516 -11.171 1.00 95.94 77 ALA A N 1
ATOM 566 C CA . ALA A 1 77 ? 14.607 -4.309 -11.868 1.00 95.94 77 ALA A CA 1
ATOM 567 C C . ALA A 1 77 ? 13.983 -5.440 -12.709 1.00 95.94 77 ALA A C 1
ATOM 569 O O . ALA A 1 77 ? 14.504 -5.785 -13.767 1.00 95.94 77 ALA A O 1
ATOM 570 N N . ALA A 1 78 ? 12.849 -5.997 -12.273 1.00 95.38 78 ALA A N 1
ATOM 571 C CA . ALA A 1 78 ? 12.063 -6.924 -13.078 1.00 95.38 78 ALA A CA 1
ATOM 572 C C . ALA A 1 78 ? 11.347 -6.199 -14.231 1.00 95.38 78 ALA A C 1
ATOM 574 O O . ALA A 1 78 ? 11.430 -6.650 -15.369 1.00 95.38 78 ALA A O 1
ATOM 575 N N . VAL A 1 79 ? 10.709 -5.049 -13.978 1.00 94.25 79 VAL A N 1
ATOM 576 C CA . VAL A 1 79 ? 10.005 -4.254 -15.007 1.00 94.25 79 VAL A CA 1
ATOM 577 C C . VAL A 1 79 ? 10.939 -3.864 -16.153 1.00 94.25 79 VAL A C 1
ATOM 579 O O . VAL A 1 79 ? 10.531 -3.942 -17.308 1.00 94.25 79 VAL A O 1
ATOM 582 N N . GLU A 1 80 ? 12.184 -3.485 -15.852 1.00 94.25 80 GLU A N 1
ATOM 583 C CA . GLU A 1 80 ? 13.204 -3.155 -16.859 1.00 94.25 80 GLU A CA 1
ATOM 584 C C . GLU A 1 80 ? 13.504 -4.321 -17.818 1.00 94.25 80 GLU A C 1
ATOM 586 O O . GLU A 1 80 ? 13.848 -4.094 -18.974 1.00 94.25 80 GLU A O 1
ATOM 591 N N . ARG A 1 81 ? 13.361 -5.567 -17.354 1.00 92.38 81 ARG A N 1
ATOM 592 C CA . ARG A 1 81 ? 13.803 -6.775 -18.066 1.00 92.38 81 ARG A CA 1
ATOM 593 C C . ARG A 1 81 ? 12.681 -7.538 -18.747 1.00 92.38 81 ARG A C 1
ATOM 595 O O . ARG A 1 81 ? 12.793 -7.919 -19.904 1.00 92.38 81 ARG A O 1
ATOM 602 N N . ILE A 1 82 ? 11.614 -7.783 -17.997 1.00 91.12 82 ILE A N 1
ATOM 603 C CA . ILE A 1 82 ? 10.503 -8.656 -18.391 1.00 91.12 82 ILE A CA 1
ATOM 604 C C . ILE A 1 82 ? 9.181 -7.894 -18.553 1.00 91.12 82 ILE A C 1
ATOM 606 O O . ILE A 1 82 ? 8.148 -8.490 -18.838 1.00 91.12 82 ILE A O 1
ATOM 610 N N . GLY A 1 83 ? 9.199 -6.572 -18.374 1.00 90.62 83 GLY A N 1
ATOM 611 C CA . GLY A 1 83 ? 8.035 -5.712 -18.546 1.00 90.62 83 GLY A CA 1
ATOM 612 C C . GLY A 1 83 ? 7.112 -5.627 -17.328 1.00 90.62 83 GLY A C 1
ATOM 613 O O . GLY A 1 83 ? 7.259 -6.337 -16.332 1.00 90.62 83 GLY A O 1
ATOM 614 N N . LEU A 1 84 ? 6.149 -4.700 -17.389 1.00 91.06 84 LEU A N 1
ATOM 615 C CA . LEU A 1 84 ? 5.344 -4.294 -16.233 1.00 91.06 84 LEU A CA 1
ATOM 616 C C . LEU A 1 84 ? 4.311 -5.353 -15.838 1.00 91.06 84 LEU A C 1
ATOM 618 O O . LEU A 1 84 ? 4.161 -5.656 -14.655 1.00 91.06 84 LEU A O 1
ATOM 622 N N . GLY A 1 85 ? 3.613 -5.922 -16.824 1.00 88.69 85 GLY A N 1
ATOM 623 C CA . GLY A 1 85 ? 2.588 -6.942 -16.595 1.00 88.69 85 GLY A CA 1
ATOM 624 C C . GLY A 1 85 ? 3.156 -8.197 -15.932 1.00 88.69 85 GLY A C 1
ATOM 625 O O . GLY A 1 85 ? 2.654 -8.622 -14.888 1.00 88.69 85 GLY A O 1
ATOM 626 N N . LEU A 1 86 ? 4.236 -8.754 -16.492 1.00 91.25 86 LEU A N 1
ATOM 627 C CA . LEU A 1 86 ? 4.883 -9.957 -15.965 1.00 91.25 86 LEU A CA 1
ATOM 628 C C . LEU A 1 86 ? 5.462 -9.713 -14.567 1.00 91.25 86 LEU A C 1
ATOM 630 O O . LEU A 1 86 ? 5.168 -10.469 -13.640 1.00 91.25 86 LEU A O 1
ATOM 634 N N . ALA A 1 87 ? 6.214 -8.620 -14.390 1.00 93.56 87 ALA A N 1
ATOM 635 C CA . ALA A 1 87 ? 6.858 -8.284 -13.122 1.00 93.56 87 ALA A CA 1
ATOM 636 C C . ALA A 1 87 ? 5.851 -8.140 -11.971 1.00 93.56 87 ALA A C 1
ATOM 638 O O . ALA A 1 87 ? 6.033 -8.748 -10.919 1.00 93.56 87 ALA A O 1
ATOM 639 N N . VAL A 1 88 ? 4.757 -7.399 -12.181 1.00 93.38 88 VAL A N 1
ATOM 640 C CA . VAL A 1 88 ? 3.725 -7.196 -11.149 1.00 93.38 88 VAL A CA 1
ATOM 641 C C . VAL A 1 88 ? 2.972 -8.492 -10.857 1.00 93.38 88 VAL A C 1
ATOM 643 O O . VAL A 1 88 ? 2.617 -8.749 -9.711 1.00 93.38 88 VAL A O 1
ATOM 646 N N . THR A 1 89 ? 2.750 -9.340 -11.864 1.00 92.50 89 THR A N 1
ATOM 647 C CA . THR A 1 89 ? 2.106 -10.646 -11.656 1.00 92.50 89 THR A CA 1
ATOM 648 C C . THR A 1 89 ? 2.971 -11.567 -10.797 1.00 92.50 89 THR A C 1
ATOM 650 O O . THR A 1 89 ? 2.451 -12.210 -9.885 1.00 92.50 89 THR A O 1
ATOM 653 N N . LEU A 1 90 ? 4.286 -11.600 -11.047 1.00 92.81 90 LEU A N 1
ATOM 654 C CA . LEU A 1 90 ? 5.239 -12.343 -10.221 1.00 92.81 90 LEU A CA 1
ATOM 655 C C . LEU A 1 90 ? 5.302 -11.780 -8.800 1.00 92.81 90 LEU A C 1
ATOM 657 O O . LEU A 1 90 ? 5.224 -12.545 -7.843 1.00 92.81 90 LEU A O 1
ATOM 661 N N . GLU A 1 91 ? 5.371 -10.457 -8.648 1.00 93.81 91 GLU A N 1
ATOM 662 C CA . GLU A 1 91 ? 5.370 -9.789 -7.342 1.00 93.81 91 GLU A CA 1
ATOM 663 C C . GLU A 1 91 ? 4.129 -10.182 -6.518 1.00 93.81 91 GLU A C 1
ATOM 665 O O . GLU A 1 91 ? 4.213 -10.479 -5.322 1.00 93.81 91 GLU A O 1
ATOM 670 N N . PHE A 1 92 ? 2.973 -10.275 -7.182 1.00 90.50 92 PHE A N 1
ATOM 671 C CA . PHE A 1 92 ? 1.685 -10.608 -6.574 1.00 90.50 92 PHE A CA 1
ATOM 672 C C . PHE A 1 92 ? 1.610 -12.026 -5.976 1.00 90.50 92 PHE A C 1
ATOM 674 O O . PHE A 1 92 ? 0.693 -12.332 -5.207 1.00 90.50 92 PHE A O 1
ATOM 681 N N . LEU A 1 93 ? 2.598 -12.884 -6.246 1.00 91.00 93 LEU A N 1
ATOM 682 C CA . LEU A 1 93 ? 2.748 -14.176 -5.574 1.00 91.00 93 LEU A CA 1
ATOM 683 C C . LEU A 1 93 ? 3.065 -14.030 -4.078 1.00 91.00 93 LEU A C 1
ATOM 685 O O . LEU A 1 93 ? 2.767 -14.940 -3.308 1.00 91.00 93 LEU A O 1
ATOM 689 N N . GLY A 1 94 ? 3.619 -12.894 -3.641 1.00 89.94 94 GLY A N 1
ATOM 690 C CA . GLY A 1 94 ? 3.952 -12.633 -2.238 1.00 89.94 94 GLY A CA 1
ATOM 691 C C . GLY A 1 94 ? 2.741 -12.712 -1.296 1.00 89.94 94 GLY A C 1
ATOM 692 O O . GLY A 1 94 ? 2.720 -13.556 -0.394 1.00 89.94 94 GLY A O 1
ATOM 693 N N . PRO A 1 95 ? 1.700 -11.878 -1.496 1.00 87.00 95 PRO A N 1
ATOM 694 C CA . PRO A 1 95 ? 0.451 -11.956 -0.738 1.00 87.00 95 PRO A CA 1
ATOM 695 C C . PRO A 1 95 ? -0.210 -13.339 -0.780 1.00 87.00 95 PRO A C 1
ATOM 697 O O . PRO A 1 95 ? -0.706 -13.813 0.246 1.00 87.00 95 PRO A O 1
ATOM 700 N N . LEU A 1 96 ? -0.186 -13.997 -1.943 1.00 86.44 96 LEU A N 1
ATOM 701 C CA . LEU A 1 96 ? -0.728 -15.342 -2.112 1.00 86.44 96 LEU A CA 1
ATOM 702 C C . LEU A 1 96 ? 0.028 -16.356 -1.242 1.00 86.44 96 LEU A C 1
ATOM 704 O O . LEU A 1 96 ? -0.598 -17.113 -0.504 1.00 86.44 96 LEU A O 1
ATOM 708 N N . ALA A 1 97 ? 1.362 -16.332 -1.256 1.00 87.75 97 ALA A N 1
ATOM 709 C CA . ALA A 1 97 ? 2.190 -17.204 -0.428 1.00 87.75 97 ALA A CA 1
ATOM 710 C C . ALA A 1 97 ? 1.913 -16.999 1.070 1.00 87.75 97 ALA A C 1
ATOM 712 O O . ALA A 1 97 ? 1.741 -17.971 1.802 1.00 87.75 97 ALA A O 1
ATOM 713 N N . VAL A 1 98 ? 1.786 -15.747 1.526 1.00 86.19 98 VAL A N 1
ATOM 714 C CA . VAL A 1 98 ? 1.430 -15.441 2.925 1.00 86.19 98 VAL A CA 1
ATOM 715 C C . VAL A 1 98 ? 0.060 -16.016 3.293 1.00 86.19 98 VAL A C 1
ATOM 717 O O . VAL A 1 98 ? -0.100 -16.569 4.383 1.00 86.19 98 VAL A O 1
ATOM 720 N N . ALA A 1 99 ? -0.926 -15.909 2.400 1.00 81.19 99 ALA A N 1
ATOM 721 C CA . ALA A 1 99 ? -2.261 -16.446 2.636 1.00 81.19 99 ALA A CA 1
ATOM 722 C C . ALA A 1 99 ? -2.266 -17.985 2.699 1.00 81.19 99 ALA A C 1
ATOM 724 O O . ALA A 1 99 ? -2.915 -18.563 3.573 1.00 81.19 99 ALA A O 1
ATOM 725 N N . LEU A 1 100 ? -1.506 -18.642 1.819 1.00 82.94 100 LEU A N 1
ATOM 726 C CA . LEU A 1 100 ? -1.403 -20.100 1.744 1.00 82.94 100 LEU A CA 1
ATOM 727 C C . LEU A 1 100 ? -0.642 -20.700 2.932 1.00 82.94 100 LEU A C 1
ATOM 729 O O . LEU A 1 100 ? -1.111 -21.668 3.524 1.00 82.94 100 LEU A O 1
ATOM 733 N N . LEU A 1 101 ? 0.482 -20.097 3.338 1.00 83.25 101 LEU A N 1
ATOM 734 C CA . LEU A 1 101 ? 1.279 -20.549 4.490 1.00 83.25 101 LEU A CA 1
ATOM 735 C C . LEU A 1 101 ? 0.509 -20.470 5.817 1.00 83.25 101 LEU A C 1
ATOM 737 O O . LEU A 1 101 ? 0.801 -21.207 6.757 1.00 83.25 101 LEU A O 1
ATOM 741 N N . GLY A 1 102 ? -0.480 -19.578 5.905 1.00 74.12 102 GLY A N 1
ATOM 742 C CA . GLY A 1 102 ? -1.359 -19.463 7.066 1.00 74.12 102 GLY A CA 1
ATOM 743 C C . GLY A 1 102 ? -2.469 -20.518 7.127 1.00 74.12 102 GLY A C 1
ATOM 744 O O . GLY A 1 102 ? -3.137 -20.616 8.159 1.00 74.12 102 GLY A O 1
ATOM 745 N N . SER A 1 103 ? -2.688 -21.293 6.059 1.00 76.94 103 SER A N 1
ATOM 746 C CA . SER A 1 103 ? -3.789 -22.250 5.977 1.00 76.94 103 SER A CA 1
ATOM 747 C C . SER A 1 103 ? -3.343 -23.705 6.114 1.00 76.94 103 SER A C 1
ATOM 749 O O . SER A 1 103 ? -2.248 -24.096 5.729 1.00 76.94 103 SER A O 1
ATOM 751 N N . ARG A 1 104 ? -4.233 -24.535 6.666 1.00 73.88 104 ARG A N 1
ATOM 752 C CA . ARG A 1 104 ? -4.053 -25.990 6.816 1.00 73.88 104 ARG A CA 1
ATOM 753 C C . ARG A 1 104 ? -5.064 -26.799 6.000 1.00 73.88 104 ARG A C 1
ATOM 755 O O . ARG A 1 104 ? -5.278 -27.975 6.281 1.00 73.88 104 ARG A O 1
ATOM 762 N N . SER A 1 105 ? -5.745 -26.174 5.039 1.00 82.38 105 SER A N 1
ATOM 763 C CA . SER A 1 105 ? -6.788 -26.837 4.255 1.00 82.38 105 SER A CA 1
ATOM 764 C C . SER A 1 105 ? -6.236 -27.449 2.961 1.00 82.38 105 SER A C 1
ATOM 766 O O . SER A 1 105 ? -5.419 -26.846 2.268 1.00 82.38 105 SER A O 1
ATOM 768 N N . VAL A 1 106 ? -6.733 -28.635 2.589 1.00 82.50 106 VAL A N 1
ATOM 769 C CA . VAL A 1 106 ? -6.391 -29.301 1.312 1.00 82.50 106 VAL A CA 1
ATOM 770 C C . VAL A 1 106 ? -6.800 -28.448 0.103 1.00 82.50 106 VAL A C 1
ATOM 772 O O . VAL A 1 106 ? -6.158 -28.499 -0.942 1.00 82.50 106 VAL A O 1
ATOM 775 N N . ARG A 1 107 ? -7.843 -27.618 0.246 1.00 83.19 107 ARG A N 1
ATOM 776 C CA . ARG A 1 107 ? -8.279 -26.684 -0.805 1.00 83.19 107 ARG A CA 1
ATOM 777 C C . ARG A 1 107 ? -7.230 -25.613 -1.081 1.00 83.19 107 ARG A C 1
ATOM 779 O O . ARG A 1 107 ? -7.004 -25.286 -2.239 1.00 83.19 107 ARG A O 1
ATOM 786 N N . ASP A 1 108 ? -6.579 -25.112 -0.038 1.00 81.69 108 ASP A N 1
ATOM 787 C CA . ASP A 1 108 ? -5.537 -24.097 -0.188 1.00 81.69 108 ASP A CA 1
ATOM 788 C C . ASP A 1 108 ? -4.259 -24.709 -0.771 1.00 81.69 108 ASP A C 1
ATOM 790 O O . ASP A 1 108 ? -3.621 -24.092 -1.616 1.00 81.69 108 ASP A O 1
ATOM 794 N N . LEU A 1 109 ? -3.945 -25.968 -0.445 1.00 82.00 109 LEU A N 1
ATOM 795 C CA . LEU A 1 109 ? -2.871 -26.699 -1.126 1.00 82.00 109 LEU A CA 1
ATOM 796 C C . LEU A 1 109 ? -3.159 -26.881 -2.627 1.00 82.00 109 LEU A C 1
ATOM 798 O O . LEU A 1 109 ? -2.281 -26.647 -3.453 1.00 82.00 109 LEU A O 1
ATOM 802 N N . ALA A 1 110 ? -4.390 -27.247 -3.000 1.00 85.81 110 ALA A N 1
ATOM 803 C CA . ALA A 1 110 ? -4.780 -27.342 -4.408 1.00 85.81 110 ALA A CA 1
ATOM 804 C C . ALA A 1 110 ? -4.683 -25.981 -5.123 1.00 85.81 110 ALA A C 1
ATOM 806 O O . ALA A 1 110 ? -4.185 -25.911 -6.244 1.00 85.81 110 ALA A O 1
ATOM 807 N N . LEU A 1 111 ? -5.087 -24.889 -4.463 1.00 85.75 111 LEU A N 1
ATOM 808 C CA . LEU A 1 111 ? -4.921 -23.526 -4.982 1.00 85.75 111 LEU A CA 1
ATOM 809 C C . LEU A 1 111 ? -3.448 -23.137 -5.149 1.00 85.75 111 LEU A C 1
ATOM 811 O O . LEU A 1 111 ? -3.114 -22.469 -6.124 1.00 85.75 111 LEU A O 1
ATOM 815 N N . ALA A 1 112 ? -2.566 -23.582 -4.251 1.00 83.19 112 ALA A N 1
ATOM 816 C CA . ALA A 1 112 ? -1.125 -23.383 -4.379 1.00 83.19 112 ALA A CA 1
ATOM 817 C C . ALA A 1 112 ? -0.569 -24.065 -5.639 1.00 83.19 112 ALA A C 1
ATOM 819 O O . ALA A 1 112 ? 0.192 -23.453 -6.386 1.00 83.19 112 ALA A O 1
ATOM 820 N N . VAL A 1 113 ? -0.994 -25.305 -5.913 1.00 87.06 113 VAL A N 1
ATOM 821 C CA . VAL A 1 113 ? -0.607 -26.036 -7.132 1.00 87.06 113 VAL A CA 1
ATOM 822 C C . VAL A 1 113 ? -1.124 -25.322 -8.381 1.00 87.06 113 VAL A C 1
ATOM 824 O O . VAL A 1 113 ? -0.360 -25.106 -9.318 1.00 87.06 113 VAL A O 1
ATOM 827 N N . VAL A 1 114 ? -2.390 -24.891 -8.384 1.00 89.00 114 VAL A N 1
ATOM 828 C CA . VAL A 1 114 ? -2.981 -24.128 -9.498 1.00 89.00 114 VAL A CA 1
ATOM 829 C C . VAL A 1 114 ? -2.222 -22.823 -9.744 1.00 89.00 114 VAL A C 1
ATOM 831 O O . VAL A 1 114 ? -1.928 -22.496 -10.891 1.00 89.00 114 VAL A O 1
ATOM 834 N N . ALA A 1 115 ? -1.852 -22.098 -8.689 1.00 85.94 115 ALA A N 1
ATOM 835 C CA . ALA A 1 115 ? -1.041 -20.894 -8.815 1.00 85.94 115 ALA A CA 1
ATOM 836 C C . ALA A 1 115 ? 0.359 -21.196 -9.367 1.00 85.94 115 ALA A C 1
ATOM 838 O O . ALA A 1 115 ? 0.831 -20.462 -10.229 1.00 85.94 115 ALA A O 1
ATOM 839 N N . GLY A 1 116 ? 0.992 -22.295 -8.941 1.00 85.31 116 GLY A N 1
ATOM 840 C CA . GLY A 1 116 ? 2.267 -22.757 -9.495 1.00 85.31 116 GLY A CA 1
ATOM 841 C C . GLY A 1 116 ? 2.188 -23.065 -10.994 1.00 85.31 116 GLY A C 1
ATOM 842 O O . GLY A 1 116 ? 3.058 -22.645 -11.753 1.00 85.31 116 GLY A O 1
ATOM 843 N N . ILE A 1 117 ? 1.106 -23.713 -11.441 1.00 86.25 117 ILE A N 1
ATOM 844 C CA . ILE A 1 117 ? 0.824 -23.918 -12.871 1.00 86.25 117 ILE A CA 1
ATOM 845 C C . ILE A 1 117 ? 0.634 -22.568 -13.572 1.00 86.25 117 ILE A C 1
ATOM 847 O O . ILE A 1 117 ? 1.198 -22.352 -14.640 1.00 86.25 117 ILE A O 1
ATOM 851 N N . GLY A 1 118 ? -0.107 -21.641 -12.958 1.00 87.69 118 GLY A N 1
ATOM 852 C CA . GLY A 1 118 ? -0.278 -20.279 -13.462 1.00 87.69 118 GLY A CA 1
ATOM 853 C C . GLY A 1 118 ? 1.055 -19.563 -13.677 1.00 87.69 118 GLY A C 1
ATOM 854 O O . GLY A 1 118 ? 1.248 -18.975 -14.732 1.00 87.69 118 GLY A O 1
ATOM 855 N N . VAL A 1 119 ? 1.999 -19.676 -12.737 1.00 85.56 119 VAL A N 1
ATOM 856 C CA . VAL A 1 119 ? 3.358 -19.116 -12.864 1.00 85.56 119 VAL A CA 1
ATOM 857 C C . VAL A 1 119 ? 4.141 -19.786 -13.987 1.00 85.56 119 VAL A C 1
ATOM 859 O O . VAL A 1 119 ? 4.797 -19.098 -14.762 1.00 85.56 119 VAL A O 1
ATOM 862 N N . TYR A 1 120 ? 4.061 -21.111 -14.110 1.00 85.81 120 TYR A N 1
ATOM 863 C CA . TYR A 1 120 ? 4.728 -21.826 -15.196 1.00 85.81 120 TYR A CA 1
ATOM 864 C C . TYR A 1 120 ? 4.200 -21.398 -16.571 1.00 85.81 120 TYR A C 1
ATOM 866 O O . TYR A 1 120 ? 4.991 -21.120 -17.465 1.00 85.81 120 TYR A O 1
ATOM 874 N N . VAL A 1 121 ? 2.878 -21.290 -16.729 1.00 86.31 121 VAL A N 1
ATOM 875 C CA . VAL A 1 121 ? 2.236 -20.820 -17.969 1.00 86.31 121 VAL A CA 1
ATOM 876 C C . VAL A 1 121 ? 2.542 -19.345 -18.234 1.00 86.31 121 VAL A C 1
ATOM 878 O O . VAL A 1 121 ? 2.738 -18.963 -19.382 1.00 86.31 121 VAL A O 1
ATOM 881 N N . LEU A 1 122 ? 2.607 -18.529 -17.180 1.00 84.88 122 LEU A N 1
ATOM 882 C CA . LEU A 1 122 ? 2.942 -17.109 -17.253 1.00 84.88 122 LEU A CA 1
ATOM 883 C C . LEU A 1 122 ? 4.374 -16.894 -17.765 1.00 84.88 122 LEU A C 1
ATOM 885 O O . LEU A 1 122 ? 4.581 -16.055 -18.627 1.00 84.88 122 LEU A O 1
ATOM 889 N N . VAL A 1 123 ? 5.350 -17.631 -17.227 1.00 81.00 123 VAL A N 1
ATOM 890 C CA . VAL A 1 123 ? 6.770 -17.492 -17.597 1.00 81.00 123 VAL A CA 1
ATOM 891 C C . VAL A 1 123 ? 7.097 -18.235 -18.893 1.00 81.00 123 VAL A C 1
ATOM 893 O O . VAL A 1 123 ? 7.997 -17.811 -19.613 1.00 81.00 123 VAL A O 1
ATOM 896 N N . LEU A 1 124 ? 6.404 -19.353 -19.143 1.00 80.69 124 LEU A N 1
ATOM 897 C CA . LEU A 1 124 ? 6.598 -20.306 -20.238 1.00 80.69 124 LEU A CA 1
ATOM 898 C C . LEU A 1 124 ? 8.075 -20.402 -20.674 1.00 80.69 124 LEU A C 1
ATOM 900 O O . LEU A 1 124 ? 8.438 -19.913 -21.745 1.00 80.69 124 LEU A O 1
ATOM 904 N N . PRO A 1 125 ? 8.946 -20.969 -19.816 1.00 70.81 125 PRO A N 1
ATOM 905 C CA . PRO A 1 125 ? 10.391 -20.832 -19.950 1.00 70.81 125 PRO A CA 1
ATOM 906 C C . PRO A 1 125 ? 10.881 -21.373 -21.295 1.00 70.81 125 PRO A C 1
ATOM 908 O O . PRO A 1 125 ? 10.739 -22.557 -21.602 1.00 70.81 125 PRO A O 1
ATOM 911 N N . GLY A 1 126 ? 11.465 -20.476 -22.084 1.00 66.00 126 GLY A N 1
ATOM 912 C CA . GLY A 1 126 ? 12.076 -20.753 -23.373 1.00 66.00 126 GLY A CA 1
ATOM 913 C C . GLY A 1 126 ? 13.577 -20.435 -23.376 1.00 66.00 126 GLY A C 1
ATOM 914 O O . GLY A 1 126 ? 14.122 -19.927 -22.391 1.00 66.00 126 GLY A O 1
ATOM 915 N N . PRO A 1 127 ? 14.274 -20.705 -24.494 1.00 54.50 127 PRO A N 1
ATOM 916 C CA . PRO A 1 127 ? 15.717 -20.475 -24.613 1.00 54.50 127 PRO A CA 1
ATOM 917 C C . PRO A 1 127 ? 16.134 -19.002 -24.466 1.00 54.50 127 PRO A C 1
ATOM 919 O O . PRO A 1 127 ? 17.272 -18.724 -24.105 1.00 54.50 127 PRO A O 1
ATOM 922 N N . SER A 1 128 ? 15.223 -18.064 -24.738 1.00 63.09 128 SER A N 1
ATOM 923 C CA . SER A 1 128 ? 15.451 -16.614 -24.682 1.00 63.09 128 SER A CA 1
ATOM 924 C C . SER A 1 128 ? 14.829 -15.933 -23.457 1.00 63.09 128 SER A C 1
ATOM 926 O O . SER A 1 128 ? 14.762 -14.706 -23.417 1.00 63.09 128 SER A O 1
ATOM 928 N N . SER A 1 129 ? 14.322 -16.693 -22.481 1.00 76.56 129 SER A N 1
ATOM 929 C CA . SER A 1 129 ? 13.682 -16.118 -21.295 1.00 76.56 129 SER A CA 1
ATOM 930 C C . SER A 1 129 ? 14.705 -15.406 -20.404 1.00 76.56 129 SER A C 1
ATOM 932 O O . SER A 1 129 ? 15.724 -15.988 -20.030 1.00 76.56 129 SER A O 1
ATOM 934 N N . ASP A 1 130 ? 14.420 -14.161 -20.005 1.00 83.88 130 ASP A N 1
ATOM 935 C CA . ASP A 1 130 ? 15.239 -13.441 -19.022 1.00 83.88 130 ASP A CA 1
ATOM 936 C C . ASP A 1 130 ? 14.947 -13.967 -17.604 1.00 83.88 130 ASP A C 1
ATOM 938 O O . ASP A 1 130 ? 14.145 -13.419 -16.839 1.00 83.88 130 ASP A O 1
ATOM 942 N N . TYR A 1 131 ? 15.622 -15.063 -17.246 1.00 88.50 131 TYR A N 1
ATOM 943 C CA . TYR A 1 131 ? 15.549 -15.677 -15.917 1.00 88.50 131 TYR A CA 1
ATOM 944 C C . TYR A 1 131 ? 15.982 -14.727 -14.794 1.00 88.50 131 TYR A C 1
ATOM 946 O O . TYR A 1 131 ? 15.556 -14.896 -13.652 1.00 88.50 131 TYR A O 1
ATOM 954 N N . LEU A 1 132 ? 16.803 -13.719 -15.100 1.00 91.94 132 LEU A N 1
ATOM 955 C CA . LEU A 1 132 ? 17.267 -12.741 -14.125 1.00 91.94 132 LEU A CA 1
ATOM 956 C C . LEU A 1 132 ? 16.136 -11.759 -13.782 1.00 91.94 132 LEU A C 1
ATOM 958 O O . LEU A 1 132 ? 15.906 -11.471 -12.608 1.00 91.94 132 LEU A O 1
ATOM 962 N N . GLY A 1 133 ? 15.359 -11.327 -14.779 1.00 91.06 133 GLY A N 1
ATOM 963 C CA . GLY A 1 133 ? 14.126 -10.565 -14.563 1.00 91.06 133 GLY A CA 1
ATOM 964 C C . GLY A 1 133 ? 13.083 -11.341 -13.750 1.00 91.06 133 GLY A C 1
ATOM 965 O O . GLY A 1 133 ? 12.507 -10.798 -12.805 1.00 91.06 133 GLY A O 1
ATOM 966 N N . VAL A 1 134 ? 12.901 -12.635 -14.041 1.00 91.69 134 VAL A N 1
ATOM 967 C CA . VAL A 1 134 ? 12.022 -13.517 -13.245 1.00 91.69 134 VAL A CA 1
ATOM 968 C C . VAL A 1 134 ? 12.521 -13.640 -11.803 1.00 91.69 134 VAL A C 1
ATOM 970 O O . VAL A 1 134 ? 11.728 -13.520 -10.868 1.00 91.69 134 VAL A O 1
ATOM 973 N N . ALA A 1 135 ? 13.830 -13.819 -11.598 1.00 93.94 135 ALA A N 1
ATOM 974 C CA . ALA A 1 135 ? 14.426 -13.883 -10.266 1.00 93.94 135 ALA A CA 1
ATOM 975 C C . ALA A 1 135 ? 14.186 -12.591 -9.471 1.00 93.94 135 ALA A C 1
ATOM 977 O O . ALA A 1 135 ? 13.802 -12.662 -8.304 1.00 93.94 135 ALA A O 1
ATOM 978 N N . PHE A 1 136 ? 14.326 -11.416 -10.095 1.00 95.44 136 PHE A N 1
ATOM 979 C CA . PHE A 1 136 ? 13.981 -10.147 -9.449 1.00 95.44 136 PHE A CA 1
ATOM 980 C C . PHE A 1 136 ? 12.499 -10.054 -9.080 1.00 95.44 136 PHE A C 1
ATOM 982 O O . PHE A 1 136 ? 12.187 -9.621 -7.970 1.00 95.44 136 PHE A O 1
ATOM 989 N N . GLY A 1 137 ? 11.595 -10.518 -9.949 1.00 94.19 137 GLY A N 1
ATOM 990 C CA . GLY A 1 137 ? 10.161 -10.582 -9.652 1.00 94.19 137 GLY A CA 1
ATOM 991 C C . GLY A 1 137 ? 9.847 -11.485 -8.453 1.00 94.19 137 GLY A C 1
ATOM 992 O O . GLY A 1 137 ? 9.067 -11.111 -7.579 1.00 94.19 137 GLY A O 1
ATOM 993 N N . LEU A 1 138 ? 10.508 -12.642 -8.349 1.00 94.06 138 LEU A N 1
ATOM 994 C CA . LEU A 1 138 ? 10.360 -13.559 -7.212 1.00 94.06 138 LEU A CA 1
ATOM 995 C C . LEU A 1 138 ? 10.966 -13.002 -5.917 1.00 94.06 138 LEU A C 1
ATOM 997 O O . LEU A 1 138 ? 10.383 -13.171 -4.845 1.00 94.06 138 LEU A O 1
ATOM 1001 N N . VAL A 1 139 ? 12.102 -12.303 -5.996 1.00 96.56 139 VAL A N 1
ATOM 1002 C CA . VAL A 1 139 ? 12.670 -11.572 -4.852 1.00 96.56 139 VAL A CA 1
ATOM 1003 C C . VAL A 1 139 ? 11.700 -10.487 -4.392 1.00 96.56 139 VAL A C 1
ATOM 1005 O O . VAL A 1 139 ? 11.435 -10.380 -3.195 1.00 96.56 139 VAL A O 1
ATOM 1008 N N . ALA A 1 140 ? 11.110 -9.733 -5.322 1.00 96.31 140 ALA A N 1
ATOM 1009 C CA . ALA A 1 140 ? 10.105 -8.725 -5.007 1.00 96.31 140 ALA A CA 1
ATOM 1010 C C . ALA A 1 140 ? 8.874 -9.351 -4.331 1.00 96.31 140 ALA A C 1
ATOM 1012 O O . ALA A 1 140 ? 8.420 -8.845 -3.306 1.00 96.31 140 ALA A O 1
ATOM 1013 N N . ALA A 1 141 ? 8.408 -10.509 -4.813 1.00 95.00 141 ALA A N 1
ATOM 1014 C CA . ALA A 1 141 ? 7.325 -11.273 -4.197 1.00 95.00 141 ALA A CA 1
ATOM 1015 C C . ALA A 1 141 ? 7.655 -11.717 -2.761 1.00 95.00 141 ALA A C 1
ATOM 1017 O O . ALA A 1 141 ? 6.849 -11.536 -1.844 1.00 95.00 141 ALA A O 1
ATOM 1018 N N . ALA A 1 142 ? 8.858 -12.253 -2.535 1.00 95.62 142 ALA A N 1
ATOM 1019 C CA . ALA A 1 142 ? 9.320 -12.643 -1.205 1.00 95.62 142 ALA A CA 1
ATOM 1020 C C . ALA A 1 142 ? 9.416 -11.430 -0.264 1.00 95.62 142 ALA A C 1
ATOM 1022 O O . ALA A 1 142 ? 8.943 -11.485 0.876 1.00 95.62 142 ALA A O 1
ATOM 1023 N N . CYS A 1 143 ? 9.956 -10.310 -0.753 1.00 96.44 143 CYS A N 1
ATOM 1024 C CA . CYS A 1 143 ? 10.010 -9.051 -0.021 1.00 96.44 143 CYS A CA 1
ATOM 1025 C C . CYS A 1 143 ? 8.615 -8.493 0.274 1.00 96.44 143 CYS A C 1
ATOM 1027 O O . CYS A 1 143 ? 8.411 -7.987 1.374 1.00 96.44 143 CYS A O 1
ATOM 1029 N N . TRP A 1 144 ? 7.639 -8.619 -0.629 1.00 94.19 144 TRP A N 1
ATOM 1030 C CA . TRP A 1 144 ? 6.263 -8.193 -0.367 1.00 94.19 144 TRP A CA 1
ATOM 1031 C C . TRP A 1 144 ? 5.598 -9.070 0.700 1.00 94.19 144 TRP A C 1
ATOM 1033 O O . TRP A 1 144 ? 4.986 -8.557 1.641 1.00 94.19 144 TRP A O 1
ATOM 1043 N N . GLY A 1 145 ? 5.784 -10.391 0.634 1.00 91.62 145 GLY A N 1
ATOM 1044 C CA . GLY A 1 145 ? 5.344 -11.300 1.693 1.00 91.62 145 GLY A CA 1
ATOM 1045 C C . GLY A 1 145 ? 5.947 -10.926 3.054 1.00 91.62 145 GLY A C 1
ATOM 1046 O O . GLY A 1 145 ? 5.227 -10.770 4.045 1.00 91.62 145 GLY A O 1
ATOM 1047 N N . GLY A 1 146 ? 7.258 -10.675 3.088 1.00 93.56 146 GLY A N 1
ATOM 1048 C CA . GLY A 1 146 ? 7.966 -10.172 4.265 1.00 93.56 146 GLY A CA 1
ATOM 1049 C C . GLY A 1 146 ? 7.464 -8.802 4.728 1.00 93.56 146 GLY A C 1
ATOM 1050 O O . GLY A 1 146 ? 7.267 -8.598 5.924 1.00 93.56 146 GLY A O 1
ATOM 1051 N N . TYR A 1 147 ? 7.176 -7.885 3.803 1.00 92.88 147 TYR A N 1
ATOM 1052 C CA . TYR A 1 147 ? 6.613 -6.564 4.075 1.00 92.88 147 TYR A CA 1
ATOM 1053 C C . TYR A 1 147 ? 5.246 -6.670 4.751 1.00 92.88 147 TYR A C 1
ATOM 1055 O O . TYR A 1 147 ? 5.000 -5.954 5.716 1.00 92.88 147 TYR A O 1
ATOM 1063 N N . ILE A 1 148 ? 4.369 -7.584 4.319 1.00 88.75 148 ILE A N 1
ATOM 1064 C CA . ILE A 1 148 ? 3.058 -7.801 4.956 1.00 88.75 148 ILE A CA 1
ATOM 1065 C C . ILE A 1 148 ? 3.235 -8.194 6.429 1.00 88.75 148 ILE A C 1
ATOM 1067 O O . ILE A 1 148 ? 2.579 -7.632 7.314 1.00 88.75 148 ILE A O 1
ATOM 1071 N N . LEU A 1 149 ? 4.145 -9.131 6.708 1.00 90.25 149 LEU A N 1
ATOM 1072 C CA . LEU A 1 149 ? 4.437 -9.586 8.069 1.00 90.25 149 LEU A CA 1
ATOM 1073 C C . LEU A 1 149 ? 5.113 -8.488 8.905 1.00 90.25 149 LEU A C 1
ATOM 1075 O O . LEU A 1 149 ? 4.723 -8.256 10.052 1.00 90.25 149 LEU A O 1
ATOM 1079 N N . ALA A 1 150 ? 6.070 -7.767 8.319 1.00 91.44 150 ALA A N 1
ATOM 1080 C CA . ALA A 1 150 ? 6.773 -6.658 8.953 1.00 91.44 150 ALA A CA 1
ATOM 1081 C C . ALA A 1 150 ? 5.837 -5.503 9.288 1.00 91.44 150 ALA A C 1
ATOM 1083 O O . ALA A 1 150 ? 5.862 -4.986 10.404 1.00 91.44 150 ALA A O 1
ATOM 1084 N N . ASN A 1 151 ? 4.949 -5.146 8.366 1.00 88.88 151 ASN A N 1
ATOM 1085 C CA . ASN A 1 151 ? 3.988 -4.073 8.560 1.00 88.88 151 ASN A CA 1
ATOM 1086 C C . ASN A 1 151 ? 2.978 -4.443 9.657 1.00 88.88 151 ASN A C 1
ATOM 1088 O O . ASN A 1 151 ? 2.637 -3.604 10.490 1.00 88.88 151 ASN A O 1
ATOM 1092 N N . ARG A 1 152 ? 2.571 -5.719 9.745 1.00 87.88 152 ARG A N 1
ATOM 1093 C CA . ARG A 1 152 ? 1.757 -6.226 10.863 1.00 87.88 152 ARG A CA 1
ATOM 1094 C C . ARG A 1 152 ? 2.496 -6.137 12.201 1.00 87.88 152 ARG A C 1
ATOM 1096 O O . ARG A 1 152 ? 1.914 -5.666 13.177 1.00 87.88 152 ARG A O 1
ATOM 1103 N N . ALA A 1 153 ? 3.761 -6.556 12.256 1.00 86.81 153 ALA A N 1
ATOM 1104 C CA . ALA A 1 153 ? 4.576 -6.495 13.472 1.00 86.81 153 ALA A CA 1
ATOM 1105 C C . ALA A 1 153 ? 4.818 -5.048 13.939 1.00 86.81 153 ALA A C 1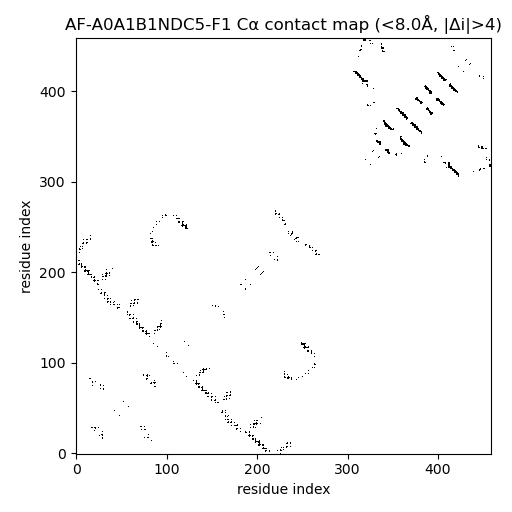
ATOM 1107 O O . ALA A 1 153 ? 4.766 -4.754 15.133 1.00 86.81 153 ALA A O 1
ATOM 1108 N N . VAL A 1 154 ? 5.044 -4.130 12.997 1.00 87.75 154 VAL A N 1
ATOM 1109 C CA . VAL A 1 154 ? 5.190 -2.694 13.260 1.00 87.75 154 VAL A CA 1
ATOM 1110 C C . VAL A 1 154 ? 3.870 -2.085 13.732 1.00 87.75 154 VAL A C 1
ATOM 1112 O O . VAL A 1 154 ? 3.866 -1.391 14.745 1.00 87.75 154 VAL A O 1
ATOM 1115 N N . GLY A 1 155 ? 2.747 -2.392 13.078 1.00 84.31 155 GLY A N 1
ATOM 1116 C CA . GLY A 1 155 ? 1.424 -1.883 13.457 1.00 84.31 155 GLY A CA 1
ATOM 1117 C C . GLY A 1 155 ? 0.938 -2.348 14.836 1.00 84.31 155 GLY A C 1
ATOM 1118 O O . GLY A 1 155 ? 0.137 -1.666 15.465 1.00 84.31 155 GLY A O 1
ATOM 1119 N N . GLN A 1 156 ? 1.440 -3.481 15.338 1.00 85.38 156 GLN A N 1
ATOM 1120 C CA . GLN A 1 156 ? 1.204 -3.930 16.718 1.00 85.38 156 GLN A CA 1
ATOM 1121 C C . GLN A 1 156 ? 2.110 -3.228 17.740 1.00 85.38 156 GLN A C 1
ATOM 1123 O O . GLN A 1 156 ? 1.759 -3.128 18.912 1.00 85.38 156 GLN A O 1
ATOM 1128 N N . ALA A 1 157 ? 3.285 -2.764 17.310 1.00 84.00 157 ALA A N 1
ATOM 1129 C CA . ALA A 1 157 ? 4.312 -2.202 18.180 1.00 84.00 157 ALA A CA 1
ATOM 1130 C C . ALA A 1 157 ? 4.283 -0.669 18.282 1.00 84.00 157 ALA A C 1
ATOM 1132 O O . ALA A 1 157 ? 4.871 -0.115 19.215 1.00 84.00 157 ALA A O 1
ATOM 1133 N N . LEU A 1 158 ? 3.676 0.007 17.302 1.00 82.62 158 LEU A N 1
ATOM 1134 C CA . LEU A 1 158 ? 3.714 1.457 17.121 1.00 82.62 158 LEU A CA 1
ATOM 1135 C C . LEU A 1 158 ? 2.308 2.007 16.844 1.00 82.62 158 LEU A C 1
ATOM 1137 O O . LEU A 1 158 ? 1.577 1.435 16.036 1.00 82.62 158 LEU A O 1
ATOM 1141 N N . PRO A 1 159 ? 1.915 3.125 17.479 1.00 75.00 159 PRO A N 1
ATOM 1142 C CA . PRO A 1 159 ? 0.602 3.712 17.270 1.00 75.00 159 PRO A CA 1
ATOM 1143 C C . PRO A 1 159 ? 0.481 4.356 15.882 1.00 75.00 159 PRO A C 1
ATOM 1145 O O . PRO A 1 159 ? 1.303 5.176 15.465 1.00 75.00 159 PRO A O 1
ATOM 1148 N N . GLY A 1 160 ? -0.613 4.032 15.192 1.00 72.81 160 GLY A N 1
ATOM 1149 C CA . GLY A 1 160 ? -0.980 4.649 13.920 1.00 72.81 160 GLY A CA 1
ATOM 1150 C C . GLY A 1 160 ? 0.020 4.371 12.794 1.00 72.81 160 GLY A C 1
ATOM 1151 O O . GLY A 1 160 ? 0.557 3.278 12.668 1.00 72.81 160 GLY A O 1
ATOM 1152 N N . VAL A 1 161 ? 0.250 5.379 11.952 1.00 76.12 161 VAL A N 1
ATOM 1153 C CA . VAL A 1 161 ? 1.084 5.289 10.736 1.00 76.12 161 VAL A CA 1
ATOM 1154 C C . VAL A 1 161 ? 2.557 5.665 10.965 1.00 76.12 161 VAL A C 1
ATOM 1156 O O . VAL A 1 161 ? 3.331 5.748 10.013 1.00 76.12 161 VAL A O 1
ATOM 1159 N N . GLN A 1 162 ? 2.971 5.888 12.221 1.00 83.31 162 GLN A N 1
ATOM 1160 C CA . GLN A 1 162 ? 4.334 6.330 12.550 1.00 83.31 162 GLN A CA 1
ATOM 1161 C C . GLN A 1 162 ? 5.398 5.322 12.108 1.00 83.31 162 GLN A C 1
ATOM 1163 O O . GLN A 1 162 ? 6.428 5.711 11.566 1.00 83.31 162 GLN A O 1
ATOM 1168 N N . GLY A 1 163 ? 5.142 4.026 12.305 1.00 83.62 163 GLY A N 1
ATOM 1169 C CA . GLY A 1 163 ? 6.088 2.977 11.933 1.00 83.62 163 GLY A CA 1
ATOM 1170 C C . GLY A 1 163 ? 6.339 2.899 10.425 1.00 83.62 163 GLY A C 1
ATOM 1171 O O . GLY A 1 163 ? 7.485 2.784 10.000 1.00 83.62 163 GLY A O 1
ATOM 1172 N N . THR A 1 164 ? 5.290 3.047 9.613 1.00 84.94 164 THR A N 1
ATOM 1173 C CA . THR A 1 164 ? 5.397 3.080 8.147 1.00 84.94 164 THR A CA 1
ATOM 1174 C C . THR A 1 164 ? 6.112 4.344 7.666 1.00 84.94 164 THR A C 1
ATOM 1176 O O . THR A 1 164 ? 6.964 4.261 6.784 1.00 84.94 164 THR A O 1
ATOM 1179 N N . ALA A 1 165 ? 5.832 5.504 8.270 1.00 87.00 165 ALA A N 1
ATOM 1180 C CA . ALA A 1 165 ? 6.529 6.750 7.946 1.00 87.00 165 ALA A CA 1
ATOM 1181 C C . ALA A 1 165 ? 8.031 6.668 8.266 1.00 87.00 165 ALA A C 1
ATOM 1183 O O . ALA A 1 165 ? 8.859 7.056 7.445 1.00 87.00 165 ALA A O 1
ATOM 1184 N N . LEU A 1 166 ? 8.391 6.093 9.418 1.00 90.75 166 LEU A N 1
ATOM 1185 C CA . LEU A 1 166 ? 9.784 5.864 9.800 1.00 90.75 166 LEU A CA 1
ATOM 1186 C C . LEU A 1 166 ? 10.488 4.874 8.877 1.00 90.75 166 LEU A C 1
ATOM 1188 O O . LEU A 1 166 ? 11.597 5.151 8.437 1.00 90.75 166 LEU A O 1
ATOM 1192 N N . ALA A 1 167 ? 9.851 3.749 8.547 1.00 91.19 167 ALA A N 1
ATOM 1193 C CA . ALA A 1 167 ? 10.429 2.780 7.619 1.00 91.19 167 ALA A CA 1
ATOM 1194 C C . ALA A 1 167 ? 10.651 3.395 6.230 1.00 91.19 167 ALA A C 1
ATOM 1196 O O . ALA A 1 167 ? 11.687 3.174 5.606 1.00 91.19 167 ALA A O 1
ATOM 1197 N N . THR A 1 168 ? 9.711 4.234 5.782 1.00 88.88 168 THR A N 1
ATOM 1198 C CA . THR A 1 168 ? 9.831 4.977 4.524 1.00 88.88 168 THR A CA 1
ATOM 1199 C C . THR A 1 168 ? 11.017 5.940 4.564 1.00 88.88 168 THR A C 1
ATOM 1201 O O . THR A 1 168 ? 11.784 5.992 3.605 1.00 88.88 168 THR A O 1
ATOM 1204 N N . ALA A 1 169 ? 11.204 6.651 5.678 1.00 91.69 169 ALA A N 1
ATOM 1205 C CA . ALA A 1 169 ? 12.323 7.564 5.878 1.00 91.69 169 ALA A CA 1
ATOM 1206 C C . ALA A 1 169 ? 13.675 6.845 5.941 1.00 91.69 169 ALA A C 1
ATOM 1208 O O . ALA A 1 169 ? 14.610 7.260 5.269 1.00 91.69 169 ALA A O 1
ATOM 1209 N N . VAL A 1 170 ? 13.769 5.738 6.682 1.00 94.19 170 VAL A N 1
ATOM 1210 C CA . VAL A 1 170 ? 14.978 4.899 6.734 1.00 94.19 170 VAL A CA 1
ATOM 1211 C C . VAL A 1 170 ? 15.340 4.393 5.344 1.00 94.19 170 VAL A C 1
ATOM 1213 O O . VAL A 1 170 ? 16.496 4.479 4.941 1.00 94.19 170 VAL A O 1
ATOM 1216 N N . SER A 1 171 ? 14.353 3.889 4.600 1.00 92.50 171 SER A N 1
ATOM 1217 C CA . SER A 1 171 ? 14.564 3.435 3.230 1.00 92.50 171 SER A CA 1
ATOM 1218 C C . SER A 1 171 ? 15.024 4.589 2.331 1.00 92.50 171 SER A C 1
ATOM 1220 O O . SER A 1 171 ? 15.972 4.416 1.575 1.00 92.50 171 SER A O 1
ATOM 1222 N N . ALA A 1 172 ? 14.451 5.790 2.470 1.00 92.38 172 ALA A N 1
ATOM 1223 C CA . ALA A 1 172 ? 14.883 6.967 1.712 1.00 92.38 172 ALA A CA 1
ATOM 1224 C C . ALA A 1 172 ? 16.349 7.321 2.001 1.00 92.38 172 ALA A C 1
ATOM 1226 O O . ALA A 1 172 ? 17.124 7.544 1.074 1.00 92.38 172 ALA A O 1
ATOM 1227 N N . THR A 1 173 ? 16.746 7.292 3.276 1.00 93.38 173 THR A N 1
ATOM 1228 C CA . THR A 1 173 ? 18.133 7.510 3.701 1.00 93.38 173 THR A CA 1
ATOM 1229 C C . THR A 1 173 ? 19.075 6.448 3.133 1.00 93.38 173 THR A C 1
ATOM 1231 O O . THR A 1 173 ? 20.162 6.783 2.673 1.00 93.38 173 THR A O 1
ATOM 1234 N N . ALA A 1 174 ? 18.656 5.179 3.107 1.00 93.25 174 ALA A N 1
ATOM 1235 C CA . ALA A 1 174 ? 19.452 4.085 2.549 1.00 93.25 174 ALA A CA 1
ATOM 1236 C C . ALA A 1 174 ? 19.727 4.249 1.042 1.00 93.25 174 ALA A C 1
ATOM 1238 O O . ALA A 1 174 ? 20.760 3.791 0.560 1.00 93.25 174 ALA A O 1
ATOM 1239 N N . TYR A 1 175 ? 18.845 4.938 0.311 1.00 92.19 175 TYR A N 1
ATOM 1240 C CA . TYR A 1 175 ? 19.019 5.243 -1.111 1.00 92.19 175 TYR A CA 1
ATOM 1241 C C . TYR A 1 175 ? 19.737 6.575 -1.394 1.00 92.19 175 TYR A C 1
ATOM 1243 O O . TYR A 1 175 ? 20.043 6.858 -2.554 1.00 92.19 175 TYR A O 1
ATOM 1251 N N . LEU A 1 176 ? 20.073 7.381 -0.377 1.00 91.94 176 LEU A N 1
ATOM 1252 C CA . LEU A 1 176 ? 20.834 8.623 -0.579 1.00 91.94 176 LEU A CA 1
ATOM 1253 C C . LEU A 1 176 ? 22.179 8.411 -1.294 1.00 91.94 176 LEU A C 1
ATOM 1255 O O . LEU A 1 176 ? 22.464 9.196 -2.197 1.00 91.94 176 LEU A O 1
ATOM 1259 N N . PRO A 1 177 ? 22.989 7.372 -0.992 1.00 93.00 177 PRO A N 1
ATOM 1260 C CA . PRO A 1 177 ? 24.241 7.142 -1.712 1.00 93.00 177 PRO A CA 1
ATOM 1261 C C . PRO A 1 177 ? 24.041 6.949 -3.220 1.00 93.00 177 PRO A C 1
ATOM 1263 O O . PRO A 1 177 ? 24.850 7.432 -4.008 1.00 93.00 177 PRO A O 1
ATOM 1266 N N . VAL A 1 178 ? 22.939 6.310 -3.632 1.00 90.31 178 VAL A N 1
ATOM 1267 C CA . VAL A 1 178 ? 22.590 6.130 -5.052 1.00 90.31 178 VAL A CA 1
ATOM 1268 C C . VAL A 1 178 ? 22.310 7.482 -5.708 1.00 90.31 178 VAL A C 1
ATOM 1270 O O . VAL A 1 178 ? 22.813 7.756 -6.793 1.00 90.31 178 VAL A O 1
ATOM 1273 N N . LEU A 1 179 ? 21.560 8.360 -5.038 1.00 88.88 179 LEU A N 1
ATOM 1274 C CA . LEU A 1 179 ? 21.256 9.703 -5.549 1.00 88.88 179 LEU A CA 1
ATOM 1275 C C . LEU A 1 179 ? 22.484 10.608 -5.608 1.00 88.88 179 LEU A C 1
ATOM 1277 O O . LEU A 1 179 ? 22.636 11.370 -6.563 1.00 88.88 179 LEU A O 1
ATOM 1281 N N . VAL A 1 180 ? 23.364 10.515 -4.611 1.00 90.88 180 VAL A N 1
ATOM 1282 C CA . VAL A 1 180 ? 24.645 11.228 -4.612 1.00 90.88 180 VAL A CA 1
ATOM 1283 C C . VAL A 1 180 ? 25.495 10.744 -5.783 1.00 90.88 180 VAL A C 1
ATOM 1285 O O . VAL A 1 180 ? 25.970 11.561 -6.564 1.00 90.88 180 VAL A O 1
ATOM 1288 N N . TRP A 1 181 ? 25.621 9.429 -5.974 1.00 91.50 181 TRP A N 1
ATOM 1289 C CA . TRP A 1 181 ? 26.378 8.860 -7.088 1.00 91.50 181 TRP A CA 1
ATOM 1290 C C . TRP A 1 181 ? 25.818 9.272 -8.461 1.00 91.50 181 TRP A C 1
ATOM 1292 O O . TRP A 1 181 ? 26.579 9.678 -9.341 1.00 91.50 181 TRP A O 1
ATOM 1302 N N . LEU A 1 182 ? 24.494 9.252 -8.644 1.00 89.00 182 LEU A N 1
ATOM 1303 C CA . LEU A 1 182 ? 23.842 9.708 -9.881 1.00 89.00 182 LEU A CA 1
ATOM 1304 C C . LEU A 1 182 ? 24.046 11.208 -10.142 1.00 89.00 182 LEU A C 1
ATOM 1306 O O . LEU A 1 182 ? 24.250 11.608 -11.288 1.00 89.00 182 LEU A O 1
ATOM 1310 N N . SER A 1 183 ? 24.024 12.025 -9.085 1.00 85.62 183 SER A N 1
ATOM 1311 C CA . SER A 1 183 ? 24.311 13.463 -9.167 1.00 85.62 183 SER A CA 1
ATOM 1312 C C . SER A 1 183 ? 25.764 13.725 -9.574 1.00 85.62 183 SER A C 1
ATOM 1314 O O . SER A 1 183 ? 26.013 14.510 -10.483 1.00 85.62 183 SER A O 1
ATOM 1316 N N . VAL A 1 184 ? 26.727 13.034 -8.948 1.00 90.38 184 VAL A N 1
ATOM 1317 C CA . VAL A 1 184 ? 28.168 13.196 -9.230 1.00 90.38 184 VAL A CA 1
ATOM 1318 C C . VAL A 1 184 ? 28.534 12.719 -10.636 1.00 90.38 184 VAL A C 1
ATOM 1320 O O . VAL A 1 184 ? 29.397 13.302 -11.282 1.00 90.38 184 VAL A O 1
ATOM 1323 N N . THR A 1 185 ? 27.865 11.682 -11.138 1.00 87.81 185 THR A N 1
ATOM 1324 C CA . THR A 1 185 ? 28.098 11.145 -12.490 1.00 87.81 185 THR A CA 1
ATOM 1325 C C . THR A 1 185 ? 27.369 11.914 -13.597 1.00 87.81 185 THR A C 1
ATOM 1327 O O . THR A 1 185 ? 27.476 11.535 -14.761 1.00 87.81 185 THR A O 1
ATOM 1330 N N . GLY A 1 186 ? 26.615 12.970 -13.265 1.00 80.88 186 GLY A N 1
ATOM 1331 C CA . GLY A 1 186 ? 25.881 13.783 -14.243 1.00 80.88 186 GLY A CA 1
ATOM 1332 C C . GLY A 1 186 ? 24.720 13.055 -14.931 1.00 80.88 186 GLY A C 1
ATOM 1333 O O . GLY A 1 186 ? 24.179 13.550 -15.914 1.00 80.88 186 GLY A O 1
ATOM 1334 N N . ARG A 1 187 ? 24.312 11.884 -14.423 1.00 81.75 187 ARG A N 1
ATOM 1335 C CA . ARG A 1 187 ? 23.211 11.078 -14.985 1.00 81.75 187 ARG A CA 1
ATOM 1336 C C . ARG A 1 187 ? 21.825 11.610 -14.620 1.00 81.75 187 ARG A C 1
ATOM 1338 O O . ARG A 1 187 ? 20.814 11.158 -15.151 1.00 81.75 187 ARG A O 1
ATOM 1345 N N . PHE A 1 188 ? 21.772 12.561 -13.694 1.00 80.31 188 PHE A N 1
ATOM 1346 C CA . PHE A 1 188 ? 20.539 13.141 -13.187 1.00 80.31 188 PHE A CA 1
ATOM 1347 C C . PHE A 1 188 ? 20.017 14.240 -14.124 1.00 80.31 188 PHE A C 1
ATOM 1349 O O . PHE A 1 188 ? 20.306 15.421 -13.945 1.00 80.31 188 PHE A O 1
ATOM 1356 N N . THR A 1 189 ? 19.249 13.852 -15.144 1.00 86.25 189 THR A N 1
ATOM 1357 C CA . THR A 1 189 ? 18.587 14.812 -16.040 1.00 86.25 189 THR A CA 1
ATOM 1358 C C . THR A 1 189 ? 17.289 15.335 -15.421 1.00 86.25 189 THR A C 1
ATOM 1360 O O . THR A 1 189 ? 16.593 14.621 -14.692 1.00 86.25 189 THR A O 1
ATOM 1363 N N . THR A 1 190 ? 16.926 16.587 -15.724 1.00 87.81 190 THR A N 1
ATOM 1364 C CA . THR A 1 190 ? 15.672 17.205 -15.250 1.00 87.81 190 THR A CA 1
ATOM 1365 C C . THR A 1 190 ? 14.446 16.393 -15.668 1.00 87.81 190 THR A C 1
ATOM 1367 O O . THR A 1 190 ? 13.498 16.259 -14.896 1.00 87.81 190 THR A O 1
ATOM 1370 N N . GLU A 1 191 ? 14.487 15.805 -16.863 1.00 89.88 191 GLU A N 1
ATOM 1371 C CA . GLU A 1 191 ? 13.411 14.974 -17.394 1.00 89.88 191 GLU A CA 1
ATOM 1372 C C . GLU A 1 191 ? 13.272 13.649 -16.625 1.00 89.88 191 GLU A C 1
ATOM 1374 O O . GLU A 1 191 ? 12.188 13.336 -16.128 1.00 89.88 191 GLU A O 1
ATOM 1379 N N . ALA A 1 192 ? 14.371 12.905 -16.432 1.00 89.25 192 ALA A N 1
ATOM 1380 C CA . ALA A 1 192 ? 14.356 11.646 -15.683 1.00 89.25 192 ALA A CA 1
ATOM 1381 C C . ALA A 1 192 ? 13.928 11.854 -14.224 1.00 89.25 192 ALA A C 1
ATOM 1383 O O . ALA A 1 192 ? 13.175 11.050 -13.667 1.00 89.25 192 ALA A O 1
ATOM 1384 N N . PHE A 1 193 ? 14.354 12.965 -13.616 1.00 90.19 193 PHE A N 1
ATOM 1385 C CA . PHE A 1 193 ? 13.881 13.361 -12.296 1.00 90.19 193 PHE A CA 1
ATOM 1386 C C . PHE A 1 193 ? 12.375 13.641 -12.286 1.00 90.19 193 PHE A C 1
ATOM 1388 O O . PHE A 1 193 ? 11.673 13.150 -11.402 1.00 90.19 193 PHE A O 1
ATOM 1395 N N . GLY A 1 194 ? 11.862 14.368 -13.284 1.00 91.88 194 GLY A N 1
ATOM 1396 C CA . GLY A 1 194 ? 10.433 14.636 -13.448 1.00 91.88 194 GLY A CA 1
ATOM 1397 C C . GLY A 1 194 ? 9.602 13.354 -13.517 1.00 91.88 194 GLY A C 1
ATOM 1398 O O . GLY A 1 194 ? 8.653 13.198 -12.744 1.00 91.88 194 GLY A O 1
ATOM 1399 N N . TYR A 1 195 ? 10.000 12.393 -14.358 1.00 92.56 195 TY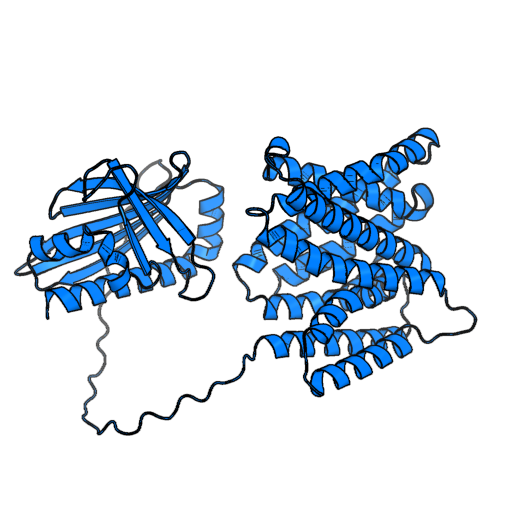R A N 1
ATOM 1400 C CA . TYR A 1 195 ? 9.344 11.082 -14.436 1.00 92.56 195 TYR A CA 1
ATOM 1401 C C . TYR A 1 195 ? 9.372 10.339 -13.097 1.00 92.56 195 TYR A C 1
ATOM 1403 O O . TYR A 1 195 ? 8.351 9.799 -12.670 1.00 92.56 195 TYR A O 1
ATOM 1411 N N . ALA A 1 196 ? 10.506 10.347 -12.392 1.00 91.69 196 ALA A N 1
ATOM 1412 C CA . ALA A 1 196 ? 10.636 9.664 -11.109 1.00 91.69 196 ALA A CA 1
ATOM 1413 C C . ALA A 1 196 ? 9.809 10.324 -9.985 1.00 91.69 196 ALA A C 1
ATOM 1415 O O . ALA A 1 196 ? 9.250 9.624 -9.134 1.00 91.69 196 ALA A O 1
ATOM 1416 N N . VAL A 1 197 ? 9.660 11.653 -10.003 1.00 93.06 197 VAL A N 1
ATOM 1417 C CA . VAL A 1 197 ? 8.771 12.388 -9.089 1.00 93.06 197 VAL A CA 1
ATOM 1418 C C . VAL A 1 197 ? 7.308 12.072 -9.384 1.00 93.06 197 VAL A C 1
ATOM 1420 O O . VAL A 1 197 ? 6.567 11.731 -8.459 1.00 93.06 197 VAL A O 1
ATOM 1423 N N . VAL A 1 198 ? 6.890 12.120 -10.655 1.00 94.00 198 VAL A N 1
ATOM 1424 C CA . VAL A 1 198 ? 5.524 11.752 -11.068 1.00 94.00 198 VAL A CA 1
ATOM 1425 C C . VAL A 1 198 ? 5.218 10.314 -10.664 1.00 94.00 198 VAL A C 1
ATOM 1427 O O . VAL A 1 198 ? 4.172 10.055 -10.065 1.00 94.00 198 VAL A O 1
ATOM 1430 N N . ALA A 1 199 ? 6.162 9.398 -10.890 1.00 92.19 199 ALA A N 1
ATOM 1431 C CA . ALA A 1 199 ? 6.063 8.028 -10.417 1.00 92.19 199 ALA A CA 1
ATOM 1432 C C . ALA A 1 199 ? 5.853 7.989 -8.900 1.00 92.19 199 ALA A C 1
ATOM 1434 O O . ALA A 1 199 ? 4.922 7.335 -8.440 1.00 92.19 199 ALA A O 1
ATOM 1435 N N . GLY A 1 200 ? 6.646 8.720 -8.111 1.00 89.19 200 GLY A N 1
ATOM 1436 C CA . GLY A 1 200 ? 6.509 8.785 -6.650 1.00 89.19 200 GLY A CA 1
ATOM 1437 C C . GLY A 1 200 ? 5.144 9.290 -6.187 1.00 89.19 200 GLY A C 1
ATOM 1438 O O . GLY A 1 200 ? 4.540 8.718 -5.281 1.00 89.19 200 GLY A O 1
ATOM 1439 N N . VAL A 1 201 ? 4.605 10.318 -6.836 1.00 91.56 201 VAL A N 1
ATOM 1440 C CA . VAL A 1 201 ? 3.285 10.866 -6.497 1.00 91.56 201 VAL A CA 1
ATOM 1441 C C . VAL A 1 201 ? 2.168 9.881 -6.851 1.00 91.56 201 VAL A C 1
ATOM 1443 O O . VAL A 1 201 ? 1.343 9.558 -5.992 1.00 91.56 201 VAL A O 1
ATOM 1446 N N . LEU A 1 202 ? 2.159 9.370 -8.084 1.00 92.38 202 LEU A N 1
ATOM 1447 C CA . LEU A 1 202 ? 1.095 8.497 -8.589 1.00 92.38 202 LEU A CA 1
ATOM 1448 C C . LEU A 1 202 ? 1.120 7.093 -7.985 1.00 92.38 202 LEU A C 1
ATOM 1450 O O . LEU A 1 202 ? 0.065 6.474 -7.876 1.00 92.38 202 LEU A O 1
ATOM 1454 N N . SER A 1 203 ? 2.285 6.597 -7.568 1.00 87.75 203 SER A N 1
ATOM 1455 C CA . SER A 1 203 ? 2.429 5.247 -7.004 1.00 87.75 203 SER A CA 1
ATOM 1456 C C . SER A 1 203 ? 2.512 5.184 -5.484 1.00 87.75 203 SER A C 1
ATOM 1458 O O . SER A 1 203 ? 2.337 4.107 -4.922 1.00 87.75 203 SER A O 1
ATOM 1460 N N . THR A 1 204 ? 2.728 6.316 -4.811 1.00 84.81 204 THR A N 1
ATOM 1461 C CA . THR A 1 204 ? 2.819 6.355 -3.347 1.00 84.81 204 THR A CA 1
ATOM 1462 C C . THR A 1 204 ? 1.778 7.291 -2.749 1.00 84.81 204 THR A C 1
ATOM 1464 O O . THR A 1 204 ? 0.948 6.860 -1.955 1.00 84.81 204 THR A O 1
ATOM 1467 N N . VAL A 1 205 ? 1.784 8.574 -3.118 1.00 82.88 205 VAL A N 1
ATOM 1468 C CA . VAL A 1 205 ? 0.970 9.597 -2.435 1.00 82.88 205 VAL A CA 1
ATOM 1469 C C . VAL A 1 205 ? -0.520 9.404 -2.710 1.00 82.88 205 VAL A C 1
ATOM 1471 O O . VAL A 1 205 ? -1.327 9.357 -1.775 1.00 82.88 205 VAL A O 1
ATOM 1474 N N . VAL A 1 206 ? -0.887 9.270 -3.987 1.00 87.38 206 VAL A N 1
ATOM 1475 C CA . VAL A 1 206 ? -2.280 9.061 -4.404 1.00 87.38 206 VAL A CA 1
ATOM 1476 C C . VAL A 1 206 ? -2.816 7.719 -3.887 1.00 87.38 206 VAL A C 1
ATOM 1478 O O . VAL A 1 206 ? -3.846 7.743 -3.205 1.00 87.38 206 VAL A O 1
ATOM 1481 N N . PRO A 1 207 ? -2.134 6.571 -4.094 1.00 85.38 207 PRO A N 1
ATOM 1482 C CA . PRO A 1 207 ? -2.631 5.280 -3.634 1.00 85.38 207 PRO A CA 1
ATOM 1483 C C . PRO A 1 207 ? -2.724 5.216 -2.117 1.00 85.38 207 PRO A C 1
ATOM 1485 O O . PRO A 1 207 ? -3.779 4.861 -1.613 1.00 85.38 207 PRO A O 1
ATOM 1488 N N . TYR A 1 208 ? -1.721 5.688 -1.364 1.00 79.50 208 TYR A N 1
ATOM 1489 C CA . TYR A 1 208 ? -1.823 5.713 0.099 1.00 79.50 208 TYR A CA 1
ATOM 1490 C C . TYR A 1 208 ? -2.996 6.551 0.593 1.00 79.50 208 TYR A C 1
ATOM 1492 O O . TYR A 1 208 ? -3.696 6.141 1.519 1.00 79.50 208 TYR A O 1
ATOM 1500 N N . THR A 1 209 ? -3.250 7.708 -0.018 1.00 79.56 209 THR A N 1
ATOM 1501 C CA . THR A 1 209 ? -4.392 8.541 0.371 1.00 79.56 209 THR A CA 1
ATOM 1502 C C . THR A 1 209 ? -5.708 7.809 0.110 1.00 79.56 209 THR A C 1
ATOM 1504 O O . THR A 1 209 ? -6.570 7.749 0.990 1.00 79.56 209 THR A O 1
ATOM 1507 N N . LEU A 1 210 ? -5.862 7.213 -1.073 1.00 84.81 210 LEU A N 1
ATOM 1508 C CA . LEU A 1 210 ? -7.066 6.479 -1.455 1.00 84.81 210 LEU A CA 1
ATOM 1509 C C . LEU A 1 210 ? -7.253 5.203 -0.625 1.00 84.81 210 LEU A C 1
ATOM 1511 O O . LEU A 1 210 ? -8.351 4.961 -0.124 1.00 84.81 210 LEU A O 1
ATOM 1515 N N . ASP A 1 211 ? -6.192 4.442 -0.386 1.00 80.06 211 ASP A N 1
ATOM 1516 C CA . ASP A 1 211 ? -6.208 3.213 0.405 1.00 80.06 211 ASP A CA 1
ATOM 1517 C C . ASP A 1 211 ? -6.577 3.494 1.860 1.00 80.06 211 ASP A C 1
ATOM 1519 O O . ASP A 1 211 ? -7.424 2.805 2.430 1.00 80.06 211 ASP A O 1
ATOM 1523 N N . LEU A 1 212 ? -6.045 4.567 2.459 1.00 71.94 212 LEU A N 1
ATOM 1524 C CA . LEU A 1 212 ? -6.443 5.001 3.802 1.00 71.94 212 LEU A CA 1
ATOM 1525 C C . LEU A 1 212 ? -7.924 5.406 3.869 1.00 71.94 212 LEU A C 1
ATOM 1527 O O . LEU A 1 212 ? -8.586 5.181 4.889 1.00 71.94 212 LEU A O 1
ATOM 1531 N N . LEU A 1 213 ? -8.472 5.990 2.799 1.00 78.19 213 LEU A N 1
ATOM 1532 C CA . LEU A 1 213 ? -9.899 6.309 2.704 1.00 78.19 213 LEU A CA 1
ATOM 1533 C C . LEU A 1 213 ? -10.758 5.046 2.540 1.00 78.19 213 LEU A C 1
ATOM 1535 O O . LEU A 1 213 ? -11.851 4.984 3.112 1.00 78.19 213 LEU A O 1
ATOM 1539 N N . VAL A 1 214 ? -10.278 4.051 1.791 1.00 76.19 214 VAL A N 1
ATOM 1540 C CA . VAL A 1 214 ? -10.975 2.786 1.517 1.00 76.19 214 VAL A CA 1
ATOM 1541 C C . VAL A 1 214 ? -10.959 1.855 2.726 1.00 76.19 214 VAL A C 1
ATOM 1543 O O . VAL A 1 214 ? -12.016 1.346 3.100 1.00 76.19 214 VAL A O 1
ATOM 1546 N N . LEU A 1 215 ? -9.805 1.645 3.366 1.00 66.19 215 LEU A N 1
ATOM 1547 C CA . LEU A 1 215 ? -9.645 0.731 4.507 1.00 66.19 215 LEU A CA 1
ATOM 1548 C C . LEU A 1 215 ? -10.525 1.121 5.703 1.00 66.19 215 LEU A C 1
ATOM 1550 O O . LEU A 1 215 ? -10.872 0.287 6.532 1.00 66.19 215 LEU A O 1
ATOM 1554 N N . ARG A 1 216 ? -10.949 2.388 5.773 1.00 70.94 216 ARG A N 1
ATOM 1555 C CA . ARG A 1 216 ? -11.904 2.890 6.773 1.00 70.94 216 ARG A CA 1
ATOM 1556 C C . ARG A 1 216 ? -13.372 2.572 6.464 1.00 70.94 216 ARG A C 1
ATOM 155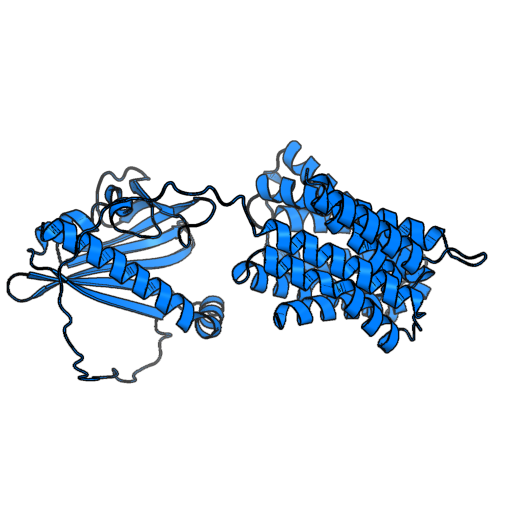8 O O . ARG A 1 216 ? -14.229 2.852 7.298 1.00 70.94 216 ARG A O 1
ATOM 1565 N N . ARG A 1 217 ? -13.677 2.066 5.268 1.00 64.44 217 ARG A N 1
ATOM 1566 C CA . ARG A 1 217 ? -15.039 1.901 4.725 1.00 64.44 217 ARG A CA 1
ATOM 1567 C C . ARG A 1 217 ? -15.341 0.475 4.263 1.00 64.44 217 ARG A C 1
ATOM 1569 O O . ARG A 1 217 ? -16.511 0.138 4.113 1.00 64.44 217 ARG A O 1
ATOM 1576 N N . VAL A 1 218 ? -14.316 -0.335 3.995 1.00 73.50 218 VAL A N 1
ATOM 1577 C CA . VAL A 1 218 ? -14.441 -1.634 3.320 1.00 73.50 218 VAL A CA 1
ATOM 1578 C C . VAL A 1 218 ? -13.786 -2.740 4.160 1.00 73.50 218 VAL A C 1
ATOM 1580 O O . VAL A 1 218 ? -12.665 -2.548 4.631 1.00 73.50 218 VAL A O 1
ATOM 1583 N N . PRO A 1 219 ? -14.442 -3.905 4.349 1.00 77.19 219 PRO A N 1
ATOM 1584 C CA . PRO A 1 219 ? -13.831 -5.058 5.006 1.00 77.19 219 PRO A CA 1
ATOM 1585 C C . PRO A 1 219 ? -12.541 -5.501 4.306 1.00 77.19 219 PRO A C 1
ATOM 1587 O O . PRO A 1 219 ? -12.465 -5.491 3.077 1.00 77.19 219 PRO A O 1
ATOM 1590 N N . ALA A 1 220 ? -11.558 -5.969 5.080 1.00 68.62 220 ALA A N 1
ATOM 1591 C CA . ALA A 1 220 ? -10.257 -6.396 4.558 1.00 68.62 220 ALA A CA 1
ATOM 1592 C C . ALA A 1 220 ? -10.350 -7.481 3.465 1.00 68.62 220 ALA A C 1
ATOM 1594 O O . ALA A 1 220 ? -9.525 -7.501 2.559 1.00 68.62 220 ALA A O 1
ATOM 1595 N N . SER A 1 221 ? -11.376 -8.340 3.499 1.00 71.12 221 SER A N 1
ATOM 1596 C CA . SER A 1 221 ? -11.618 -9.353 2.462 1.00 71.12 221 SER A CA 1
ATOM 1597 C C . SER A 1 221 ? -11.969 -8.737 1.106 1.00 71.12 221 SER A C 1
ATOM 1599 O O . SER A 1 221 ? -11.407 -9.119 0.087 1.00 71.12 221 SER A O 1
ATOM 1601 N N . VAL A 1 222 ? -12.852 -7.735 1.084 1.00 77.62 222 VAL A N 1
ATOM 1602 C CA . VAL A 1 222 ? -13.218 -7.012 -0.144 1.00 77.62 222 VAL A CA 1
ATOM 1603 C C . VAL A 1 222 ? -12.040 -6.167 -0.634 1.00 77.62 222 VAL A C 1
ATOM 1605 O O . VAL A 1 222 ? -11.836 -6.050 -1.841 1.00 77.62 222 VAL A O 1
ATOM 1608 N N . PHE A 1 223 ? -11.233 -5.633 0.291 1.00 76.00 223 PHE A N 1
ATOM 1609 C CA . PHE A 1 223 ? -9.965 -4.985 -0.039 1.00 76.00 223 PHE A CA 1
ATOM 1610 C C . PHE A 1 223 ? -9.001 -5.936 -0.753 1.00 76.00 223 PHE A C 1
ATOM 1612 O O . PHE A 1 223 ? -8.589 -5.640 -1.869 1.00 76.00 223 PHE A O 1
ATOM 1619 N N . GLY A 1 224 ? -8.735 -7.113 -0.183 1.00 74.69 224 GLY A N 1
ATOM 1620 C CA . GLY A 1 224 ? -7.860 -8.121 -0.791 1.00 74.69 224 GLY A CA 1
ATOM 1621 C C . GLY A 1 224 ? -8.341 -8.621 -2.160 1.00 74.69 224 GLY A C 1
ATOM 1622 O O . GLY A 1 224 ? -7.529 -8.811 -3.065 1.00 74.69 224 GLY A O 1
ATOM 1623 N N . ILE A 1 225 ? -9.657 -8.771 -2.356 1.00 78.88 225 ILE A N 1
ATOM 1624 C CA . ILE A 1 225 ? -10.220 -9.143 -3.665 1.00 78.88 225 ILE A CA 1
ATOM 1625 C C . ILE A 1 225 ? -9.949 -8.046 -4.702 1.00 78.88 225 ILE A C 1
ATOM 1627 O O . ILE A 1 225 ? -9.479 -8.351 -5.792 1.00 78.88 225 ILE A O 1
ATOM 1631 N N . ALA A 1 226 ? -10.178 -6.771 -4.372 1.00 80.88 226 ALA A N 1
ATOM 1632 C CA . ALA A 1 226 ? -9.908 -5.675 -5.305 1.00 80.88 226 ALA A CA 1
ATOM 1633 C C . ALA A 1 226 ? -8.411 -5.521 -5.623 1.00 80.88 226 ALA A C 1
ATOM 1635 O O . ALA A 1 226 ? -8.065 -5.250 -6.770 1.00 80.88 226 ALA A O 1
ATOM 1636 N N . MET A 1 227 ? -7.525 -5.762 -4.647 1.00 81.62 227 MET A N 1
ATOM 1637 C CA . MET A 1 227 ? -6.073 -5.778 -4.877 1.00 81.62 227 MET A CA 1
ATOM 1638 C C . MET A 1 227 ? -5.664 -6.841 -5.908 1.00 81.62 227 MET A C 1
ATOM 1640 O O . MET A 1 227 ? -4.673 -6.666 -6.608 1.00 81.62 227 MET A O 1
ATOM 1644 N N . SER A 1 228 ? -6.454 -7.909 -6.073 1.00 85.06 228 SER A N 1
ATOM 1645 C CA . SER A 1 228 ? -6.201 -8.949 -7.084 1.00 85.06 228 SER A CA 1
ATOM 1646 C C . SER A 1 228 ? -6.347 -8.448 -8.524 1.00 85.06 228 SER A C 1
ATOM 1648 O O . SER A 1 228 ? -5.879 -9.111 -9.439 1.00 85.06 228 SER A O 1
ATOM 1650 N N . ALA A 1 229 ? -6.927 -7.263 -8.747 1.00 86.62 229 ALA A N 1
ATOM 1651 C CA . ALA A 1 229 ? -6.983 -6.638 -10.068 1.00 86.62 229 ALA A CA 1
ATOM 1652 C C . ALA A 1 229 ? -5.663 -5.961 -10.495 1.00 86.62 229 ALA A C 1
ATOM 1654 O O . ALA A 1 229 ? -5.538 -5.565 -11.654 1.00 86.62 229 ALA A O 1
ATOM 1655 N N . HIS A 1 230 ? -4.680 -5.815 -9.594 1.00 89.44 230 HIS A N 1
ATOM 1656 C CA . HIS A 1 230 ? -3.424 -5.110 -9.881 1.00 89.44 230 HIS A CA 1
ATOM 1657 C C . HIS A 1 230 ? -2.653 -5.678 -11.085 1.00 89.44 230 HIS A C 1
ATOM 1659 O O . HIS A 1 230 ? -2.293 -4.877 -11.946 1.00 89.44 230 HIS A O 1
ATOM 1665 N N . PRO A 1 231 ? -2.439 -7.005 -11.217 1.00 91.62 231 PRO A N 1
ATOM 1666 C CA . PRO A 1 231 ? -1.721 -7.568 -12.364 1.00 91.62 231 PRO A CA 1
ATOM 1667 C C . PRO A 1 231 ? -2.381 -7.247 -13.709 1.00 91.62 231 PRO A C 1
ATOM 1669 O O . PRO A 1 231 ? -1.709 -6.843 -14.655 1.00 91.62 231 PRO A O 1
ATOM 1672 N N . VAL A 1 232 ? -3.714 -7.329 -13.774 1.00 92.25 232 VAL A N 1
ATOM 1673 C CA . VAL A 1 232 ? -4.475 -7.030 -14.997 1.00 92.25 232 VAL A CA 1
ATOM 1674 C C . VAL A 1 232 ? -4.327 -5.558 -15.375 1.00 92.25 232 VAL A C 1
ATOM 1676 O O . VAL A 1 232 ? -4.051 -5.237 -16.527 1.00 92.25 232 VAL A O 1
ATOM 1679 N N . LEU A 1 233 ? -4.449 -4.650 -14.402 1.00 92.19 233 LEU A N 1
ATOM 1680 C CA . LEU A 1 233 ? -4.226 -3.222 -14.638 1.00 92.19 233 LEU A CA 1
ATOM 1681 C C . LEU A 1 233 ? -2.772 -2.932 -15.032 1.00 92.19 233 LEU A C 1
ATOM 1683 O O . LEU A 1 233 ? -2.540 -2.071 -15.872 1.00 92.19 233 LEU A O 1
ATOM 1687 N N . ALA A 1 234 ? -1.803 -3.663 -14.476 1.00 92.56 234 ALA A N 1
ATOM 1688 C CA . ALA A 1 234 ? -0.393 -3.549 -14.836 1.00 92.56 234 ALA A CA 1
ATOM 1689 C C . ALA A 1 234 ? -0.159 -3.898 -16.305 1.00 92.56 234 ALA A C 1
ATOM 1691 O O . ALA A 1 234 ? 0.512 -3.149 -17.007 1.00 92.56 234 ALA A O 1
ATOM 1692 N N . ALA A 1 235 ? -0.743 -5.005 -16.767 1.00 91.69 235 ALA A N 1
ATOM 1693 C CA . ALA A 1 235 ? -0.664 -5.435 -18.156 1.00 91.69 235 ALA A CA 1
ATOM 1694 C C . ALA A 1 235 ? -1.333 -4.437 -19.107 1.00 91.69 235 ALA A C 1
ATOM 1696 O O . ALA A 1 235 ? -0.742 -4.065 -20.116 1.00 91.69 235 ALA A O 1
ATOM 1697 N N . LEU A 1 236 ? -2.530 -3.947 -18.764 1.00 93.31 236 LEU A N 1
ATOM 1698 C CA . LEU A 1 236 ? -3.231 -2.931 -19.558 1.00 93.31 236 LEU A CA 1
ATOM 1699 C C . LEU A 1 236 ? -2.421 -1.633 -19.663 1.00 93.31 236 LEU A C 1
ATOM 1701 O O . LEU A 1 236 ? -2.262 -1.088 -20.752 1.00 93.31 236 LEU A O 1
ATOM 1705 N N . VAL A 1 237 ? -1.876 -1.153 -18.546 1.00 93.19 237 VAL A N 1
ATOM 1706 C CA . VAL A 1 237 ? -1.044 0.055 -18.526 1.00 93.19 237 VAL A CA 1
ATOM 1707 C C . VAL A 1 237 ? 0.277 -0.169 -19.267 1.00 93.19 237 VAL A C 1
ATOM 1709 O O . VAL A 1 237 ? 0.698 0.707 -20.014 1.00 93.19 237 VAL A O 1
ATOM 1712 N N . GLY A 1 238 ? 0.909 -1.336 -19.119 1.00 90.44 238 GLY A N 1
ATOM 1713 C CA . GLY A 1 238 ? 2.115 -1.707 -19.862 1.00 90.44 238 GLY A CA 1
ATOM 1714 C C . GLY A 1 238 ? 1.881 -1.744 -21.375 1.00 90.44 238 GLY A C 1
ATOM 1715 O O . GLY A 1 238 ? 2.687 -1.211 -22.132 1.00 90.44 238 GLY A O 1
ATOM 1716 N N . MET A 1 239 ? 0.742 -2.276 -21.825 1.00 90.50 239 MET A N 1
ATOM 1717 C CA . MET A 1 239 ? 0.347 -2.234 -23.237 1.00 90.50 239 MET A CA 1
ATOM 1718 C C . MET A 1 239 ? 0.163 -0.801 -23.741 1.00 90.50 239 MET A C 1
ATOM 1720 O O . MET A 1 239 ? 0.709 -0.442 -24.779 1.00 90.50 239 MET A O 1
ATOM 1724 N N . VAL A 1 240 ? -0.602 0.022 -23.016 1.00 92.12 240 VAL A N 1
ATOM 1725 C CA . VAL A 1 240 ? -1.007 1.355 -23.495 1.00 92.12 240 VAL A CA 1
ATOM 1726 C C . VAL A 1 240 ? 0.119 2.384 -23.386 1.00 92.12 240 VAL A C 1
ATOM 1728 O O . VAL A 1 240 ? 0.286 3.189 -24.296 1.00 92.12 240 VAL A O 1
ATOM 1731 N N . LEU A 1 241 ? 0.881 2.385 -22.288 1.00 89.38 241 LEU A N 1
ATOM 1732 C CA . LEU A 1 241 ? 1.900 3.409 -22.018 1.00 89.38 241 LEU A CA 1
ATOM 1733 C C . LEU A 1 241 ? 3.312 2.981 -22.422 1.00 89.38 241 LEU A C 1
ATOM 1735 O O . LEU A 1 241 ? 4.121 3.839 -22.755 1.00 89.38 241 LEU A O 1
ATOM 1739 N N . LEU A 1 242 ? 3.613 1.679 -22.393 1.00 88.38 242 LEU A N 1
ATOM 1740 C CA . LEU A 1 242 ? 4.952 1.153 -22.694 1.00 88.38 242 LEU A CA 1
ATOM 1741 C C . LEU A 1 242 ? 5.006 0.360 -24.007 1.00 88.38 242 LEU A C 1
ATOM 1743 O O . LEU A 1 242 ? 6.078 -0.104 -24.384 1.00 88.38 242 LEU A O 1
ATOM 1747 N N . GLY A 1 243 ? 3.872 0.177 -24.696 1.00 85.50 243 GLY A N 1
ATOM 1748 C CA . GLY A 1 243 ? 3.802 -0.596 -25.940 1.00 85.50 243 GLY A CA 1
ATOM 1749 C C . GLY A 1 243 ? 4.109 -2.089 -25.766 1.00 85.50 243 GLY A C 1
ATOM 1750 O O . GLY A 1 243 ? 4.505 -2.746 -26.725 1.00 85.50 243 GLY A O 1
ATOM 1751 N N . GLN A 1 244 ? 3.970 -2.635 -24.552 1.00 87.38 244 GLN A N 1
ATOM 1752 C CA . GLN A 1 244 ? 4.317 -4.027 -24.248 1.00 87.38 244 GLN A CA 1
ATOM 1753 C C . GLN A 1 244 ? 3.254 -4.982 -24.785 1.00 87.38 244 GLN A C 1
ATOM 1755 O O . GLN A 1 244 ? 2.155 -5.029 -24.247 1.00 87.38 244 GLN A O 1
ATOM 1760 N N . LEU A 1 245 ? 3.569 -5.773 -25.809 1.00 84.00 245 LEU A N 1
ATOM 1761 C CA . LEU A 1 245 ? 2.660 -6.798 -26.323 1.00 84.00 245 LEU A CA 1
ATOM 1762 C C . LEU A 1 245 ? 2.772 -8.067 -25.479 1.00 84.00 245 LEU A C 1
ATOM 1764 O O . LEU A 1 245 ? 3.774 -8.773 -25.565 1.00 84.00 245 LEU A O 1
ATOM 1768 N N . LEU A 1 246 ? 1.739 -8.353 -24.684 1.00 82.38 246 LEU A N 1
ATOM 1769 C CA . LEU A 1 246 ? 1.681 -9.592 -23.916 1.00 82.38 246 LEU A CA 1
ATOM 1770 C C . LEU A 1 246 ? 1.197 -10.756 -24.784 1.00 82.38 246 LEU A C 1
ATOM 1772 O O . LEU A 1 246 ? 0.191 -10.650 -25.494 1.00 82.38 246 LEU A O 1
ATOM 1776 N N . ALA A 1 247 ? 1.879 -11.888 -24.677 1.00 86.56 247 ALA A N 1
ATOM 1777 C CA . ALA A 1 247 ? 1.486 -13.122 -25.332 1.00 86.56 247 ALA A CA 1
ATOM 1778 C C . ALA A 1 247 ? 0.253 -13.747 -24.660 1.00 86.56 247 ALA A C 1
ATOM 1780 O O . ALA A 1 247 ? -0.050 -13.519 -23.487 1.00 86.56 247 ALA A O 1
ATOM 1781 N N . LEU A 1 248 ? -0.461 -14.606 -25.395 1.00 88.06 248 LEU A N 1
ATOM 1782 C CA . LEU A 1 248 ? -1.673 -15.253 -24.882 1.00 88.06 248 LEU A CA 1
ATOM 1783 C C . LEU A 1 248 ? -1.405 -16.088 -23.616 1.00 88.06 248 LEU A C 1
ATOM 1785 O O . LEU A 1 248 ? -2.240 -16.119 -22.715 1.00 88.06 248 LEU A O 1
ATOM 1789 N N . HIS A 1 249 ? -0.239 -16.735 -23.521 1.00 85.94 249 HIS A N 1
ATOM 1790 C CA . HIS A 1 249 ? 0.129 -17.518 -22.340 1.00 85.94 249 HIS A CA 1
ATOM 1791 C C . HIS A 1 249 ? 0.318 -16.638 -21.095 1.00 85.94 249 HIS A C 1
ATOM 1793 O O . HIS A 1 249 ? -0.103 -17.036 -20.010 1.00 85.94 249 HIS A O 1
ATOM 1799 N N . GLU A 1 250 ? 0.830 -15.412 -21.244 1.00 87.44 250 GLU A N 1
ATOM 1800 C CA . GLU A 1 250 ? 0.984 -14.477 -20.126 1.00 87.44 250 GLU A CA 1
ATOM 1801 C C . GLU A 1 250 ? -0.382 -14.051 -19.571 1.00 87.44 250 GLU A C 1
ATOM 1803 O O . GLU A 1 250 ? -0.590 -14.037 -18.358 1.00 87.44 250 GLU A O 1
ATOM 1808 N N . TRP A 1 251 ? -1.357 -13.799 -20.453 1.00 89.81 251 TRP A N 1
ATOM 1809 C CA . TRP A 1 251 ? -2.741 -13.517 -20.057 1.00 89.81 251 TRP A CA 1
ATOM 1810 C C . TRP A 1 251 ? -3.391 -14.681 -19.315 1.00 89.81 251 TRP A C 1
ATOM 1812 O O . TRP A 1 251 ? -4.039 -14.475 -18.286 1.00 89.81 251 TRP A O 1
ATOM 1822 N N . VAL A 1 252 ? -3.217 -15.906 -19.819 1.00 89.62 252 VAL A N 1
ATOM 1823 C CA . VAL A 1 252 ? -3.774 -17.110 -19.190 1.00 89.62 252 VAL A CA 1
ATOM 1824 C C . VAL A 1 252 ? -3.141 -17.336 -17.818 1.00 89.62 252 VAL A C 1
ATOM 1826 O O . VAL A 1 252 ? -3.864 -17.505 -16.836 1.00 89.62 252 VAL A O 1
ATOM 1829 N N . GLY A 1 253 ? -1.810 -17.283 -17.723 1.00 87.94 253 GLY A N 1
ATOM 1830 C CA . GLY A 1 253 ? -1.093 -17.435 -16.458 1.00 87.94 253 GLY A CA 1
ATOM 1831 C C . GLY A 1 253 ? -1.499 -16.377 -15.429 1.00 87.94 253 GLY A C 1
ATOM 1832 O O . GLY A 1 253 ? -1.803 -16.705 -14.279 1.00 87.94 253 GLY A O 1
ATOM 1833 N N . MET A 1 254 ? -1.617 -15.116 -15.858 1.00 91.25 254 MET A N 1
ATOM 1834 C CA . MET A 1 254 ? -2.079 -14.012 -15.016 1.00 91.25 254 MET A CA 1
ATOM 1835 C C . MET A 1 254 ? -3.510 -14.230 -14.520 1.00 91.25 254 MET A C 1
ATOM 1837 O O . MET A 1 254 ? -3.770 -14.079 -13.326 1.00 91.25 254 MET A O 1
ATOM 1841 N N . ALA A 1 255 ? -4.433 -14.626 -15.402 1.00 91.62 255 ALA A N 1
ATOM 1842 C CA . ALA A 1 255 ? -5.816 -14.907 -15.028 1.00 91.62 255 ALA A CA 1
ATOM 1843 C C . ALA A 1 255 ? -5.900 -16.031 -13.985 1.00 91.62 255 ALA A C 1
ATOM 1845 O O . ALA A 1 255 ? -6.622 -15.895 -12.995 1.00 91.62 255 ALA A O 1
ATOM 1846 N N . VAL A 1 256 ? -5.121 -17.104 -14.156 1.00 91.31 256 VAL A N 1
ATOM 1847 C CA . VAL A 1 256 ? -5.050 -18.217 -13.196 1.00 91.31 256 VAL A CA 1
ATOM 1848 C C . VAL A 1 256 ? -4.569 -17.734 -11.824 1.00 91.31 256 VAL A C 1
ATOM 1850 O O . VAL A 1 256 ? -5.214 -18.033 -10.817 1.00 91.31 256 VAL A O 1
ATOM 1853 N N . ILE A 1 257 ? -3.489 -16.949 -11.766 1.00 90.44 257 ILE A N 1
ATOM 1854 C CA . ILE A 1 257 ? -2.931 -16.429 -10.504 1.00 90.44 257 ILE A CA 1
ATOM 1855 C C . ILE A 1 257 ? -3.916 -15.476 -9.812 1.00 90.44 257 ILE A C 1
ATOM 1857 O O . ILE A 1 257 ? -4.164 -15.599 -8.610 1.00 90.44 257 ILE A O 1
ATOM 1861 N N . VAL A 1 258 ? -4.517 -14.549 -10.564 1.00 90.50 258 VAL A N 1
ATOM 1862 C CA . VAL A 1 258 ? -5.492 -13.578 -10.043 1.00 90.50 258 VAL A CA 1
ATOM 1863 C C . VAL A 1 258 ? -6.724 -14.283 -9.478 1.00 90.50 258 VAL A C 1
ATOM 1865 O O . VAL A 1 258 ? -7.166 -13.956 -8.373 1.00 90.50 258 VAL A O 1
ATOM 1868 N N . LEU A 1 259 ? -7.258 -15.277 -10.196 1.00 89.50 259 LEU A N 1
ATOM 1869 C CA . LEU A 1 259 ? -8.394 -16.074 -9.735 1.00 89.50 259 LEU A CA 1
ATOM 1870 C C . LEU A 1 259 ? -8.037 -16.883 -8.488 1.00 89.50 259 LEU A C 1
ATOM 1872 O O . LEU A 1 259 ? -8.799 -16.861 -7.520 1.00 89.50 259 LEU A O 1
ATOM 1876 N N . ALA A 1 260 ? -6.873 -17.541 -8.472 1.00 87.31 260 ALA A N 1
ATOM 1877 C CA . ALA A 1 260 ? -6.406 -18.286 -7.308 1.00 87.31 260 ALA A CA 1
ATOM 1878 C C . ALA A 1 260 ? -6.323 -17.378 -6.073 1.00 87.31 260 ALA A C 1
ATOM 1880 O O . ALA A 1 260 ? -6.874 -17.710 -5.023 1.00 87.31 260 ALA A O 1
ATOM 1881 N N . ASN A 1 261 ? -5.731 -16.187 -6.206 1.00 84.50 261 ASN A N 1
ATOM 1882 C CA . ASN A 1 261 ? -5.639 -15.238 -5.100 1.00 84.50 261 ASN A CA 1
ATOM 1883 C C . ASN A 1 261 ? -7.010 -14.710 -4.650 1.00 84.50 261 ASN A C 1
ATOM 1885 O O . ASN A 1 261 ? -7.290 -14.669 -3.451 1.00 84.50 261 ASN A O 1
ATOM 1889 N N . ALA A 1 262 ? -7.896 -14.357 -5.585 1.00 85.56 262 ALA A N 1
ATOM 1890 C CA . ALA A 1 262 ? -9.242 -13.889 -5.259 1.00 85.56 262 ALA A CA 1
ATOM 1891 C C . ALA A 1 262 ? -10.054 -14.953 -4.498 1.00 85.56 262 ALA A C 1
ATOM 1893 O O . ALA A 1 262 ? -10.763 -14.624 -3.539 1.00 85.56 262 ALA A O 1
ATOM 1894 N N . VAL A 1 263 ? -9.925 -16.231 -4.875 1.00 85.31 263 VAL A N 1
ATOM 1895 C CA . VAL A 1 263 ? -10.566 -17.357 -4.180 1.00 85.31 263 VAL A CA 1
ATOM 1896 C C . VAL A 1 263 ? -9.995 -17.524 -2.771 1.00 85.31 263 VAL A C 1
ATOM 1898 O O . VAL A 1 263 ? -10.774 -17.587 -1.815 1.00 85.31 263 VAL A O 1
ATOM 1901 N N . THR A 1 264 ? -8.668 -17.508 -2.614 1.00 81.25 264 THR A N 1
ATOM 1902 C CA . THR A 1 264 ? -8.004 -17.595 -1.301 1.00 81.25 264 THR A CA 1
ATOM 1903 C C . THR A 1 264 ? -8.454 -16.458 -0.371 1.00 81.25 264 THR A C 1
ATOM 1905 O O . THR A 1 264 ? -8.861 -16.695 0.769 1.00 81.25 264 THR A O 1
ATOM 1908 N N . MET A 1 265 ? -8.498 -15.218 -0.874 1.00 76.00 265 MET A N 1
ATOM 1909 C CA . MET A 1 265 ? -8.939 -14.040 -0.109 1.00 76.00 265 MET A CA 1
ATOM 1910 C C . MET A 1 265 ? -10.433 -14.083 0.251 1.00 76.00 265 MET A C 1
ATOM 1912 O O . MET A 1 265 ? -10.837 -13.611 1.317 1.00 76.00 265 MET A O 1
ATOM 1916 N N . SER A 1 266 ? -11.260 -14.692 -0.601 1.00 77.00 266 SER A N 1
ATOM 1917 C CA . SER A 1 266 ? -12.689 -14.902 -0.339 1.00 77.00 266 SER A CA 1
ATOM 1918 C C . SER A 1 266 ? -12.937 -15.976 0.730 1.00 77.00 266 SER A C 1
ATOM 1920 O O . SER A 1 266 ? -13.908 -15.887 1.488 1.00 77.00 266 SER A O 1
ATOM 1922 N N . GLY A 1 267 ? -12.058 -16.981 0.822 1.00 65.31 267 GLY A N 1
ATOM 1923 C CA . GLY A 1 267 ? -12.117 -18.055 1.819 1.00 65.31 267 GLY A CA 1
ATOM 1924 C C . GLY A 1 267 ? -11.883 -17.573 3.255 1.00 65.31 267 GLY A C 1
ATOM 1925 O O . GLY A 1 267 ? -12.578 -18.019 4.168 1.00 65.31 267 GLY A O 1
ATOM 1926 N N . LEU A 1 268 ? -10.999 -16.588 3.448 1.00 58.62 268 LEU A N 1
ATOM 1927 C CA . LEU A 1 268 ? -10.668 -16.000 4.757 1.00 58.62 268 LEU A CA 1
ATOM 1928 C C . LEU A 1 268 ? -11.857 -15.293 5.443 1.00 58.62 268 LEU A C 1
ATOM 1930 O O . LEU A 1 268 ? -11.870 -15.142 6.663 1.00 58.62 268 LEU A O 1
ATOM 1934 N N . GLY A 1 269 ? -12.879 -14.881 4.682 1.00 45.88 269 GLY A N 1
ATOM 1935 C CA . GLY A 1 269 ? -14.106 -14.271 5.212 1.00 45.88 269 GLY A CA 1
ATOM 1936 C C . GLY A 1 269 ? -15.127 -15.269 5.776 1.00 45.88 269 GLY A C 1
ATOM 1937 O O . GLY A 1 269 ? -16.094 -14.861 6.420 1.00 45.88 269 GLY A O 1
ATOM 1938 N N . ARG A 1 270 ? -14.934 -16.576 5.557 1.00 43.81 270 ARG A N 1
ATOM 1939 C CA . ARG A 1 270 ? -15.795 -17.642 6.087 1.00 43.81 270 ARG A CA 1
ATOM 1940 C C . ARG A 1 270 ? -15.116 -18.293 7.289 1.00 43.81 270 ARG A C 1
ATOM 1942 O O . ARG A 1 270 ? -14.578 -19.390 7.195 1.00 43.81 270 ARG A O 1
ATOM 1949 N N . GLY A 1 271 ? -15.168 -17.618 8.438 1.00 36.41 271 GLY A N 1
ATOM 1950 C CA . GLY A 1 271 ? -14.838 -18.255 9.714 1.00 36.41 271 GLY A CA 1
ATOM 1951 C C . GLY A 1 271 ? -15.661 -19.542 9.915 1.00 36.41 271 GLY A C 1
ATOM 1952 O O . GLY A 1 271 ? -16.761 -19.653 9.356 1.00 36.41 271 GLY A O 1
ATOM 1953 N N . PRO A 1 272 ? -15.167 -20.525 10.691 1.00 34.31 272 PRO A N 1
ATOM 1954 C CA . PRO A 1 272 ? -15.889 -21.767 10.927 1.00 34.31 272 PRO A CA 1
ATOM 1955 C C . PRO A 1 272 ? -17.280 -21.434 11.466 1.00 34.31 272 PRO A C 1
ATOM 1957 O O . PRO A 1 272 ? -17.405 -20.804 12.518 1.00 34.31 272 PRO A O 1
ATOM 1960 N N . ARG A 1 273 ? -18.336 -21.843 10.752 1.00 33.62 273 ARG A N 1
ATOM 1961 C CA . ARG A 1 273 ? -19.701 -21.848 11.288 1.00 33.62 273 ARG A CA 1
ATOM 1962 C C . ARG A 1 273 ? -19.700 -22.773 12.505 1.00 33.62 273 ARG A C 1
ATOM 1964 O O . ARG A 1 273 ? -19.932 -23.972 12.369 1.00 33.62 273 ARG A O 1
ATOM 1971 N N . ARG A 1 274 ? -19.447 -22.229 13.699 1.00 33.34 274 ARG A N 1
ATOM 1972 C CA . ARG A 1 274 ? -19.903 -22.857 14.938 1.00 33.34 274 ARG A CA 1
ATOM 1973 C C . ARG A 1 274 ? -21.419 -22.931 14.814 1.00 33.34 274 ARG A C 1
ATOM 1975 O O . ARG A 1 274 ? -22.103 -21.913 14.836 1.00 33.34 274 ARG A O 1
ATOM 1982 N N . ARG A 1 275 ? -21.921 -24.142 14.567 1.00 33.72 275 ARG A N 1
ATOM 1983 C CA . ARG A 1 275 ? -23.341 -24.468 14.664 1.00 33.72 275 ARG A CA 1
ATOM 1984 C C . ARG A 1 275 ? -23.772 -24.108 16.084 1.00 33.72 275 ARG A C 1
ATOM 1986 O O . ARG A 1 275 ? -23.286 -24.726 17.026 1.00 33.72 275 ARG A O 1
ATOM 1993 N N . SER A 1 276 ? -24.632 -23.106 16.238 1.00 29.73 276 SER A N 1
ATOM 1994 C CA . SER A 1 276 ? -25.383 -22.943 17.477 1.00 29.73 276 SER A CA 1
ATOM 1995 C C . SER A 1 276 ? -26.352 -24.128 17.593 1.00 29.73 276 SER A C 1
ATOM 1997 O O . SER A 1 276 ? -27.036 -24.456 16.614 1.00 29.73 276 SER A O 1
ATOM 1999 N N . PRO A 1 277 ? -26.400 -24.827 18.737 1.00 34.78 277 PRO A N 1
ATOM 2000 C CA . PRO A 1 277 ? -27.490 -25.741 19.031 1.0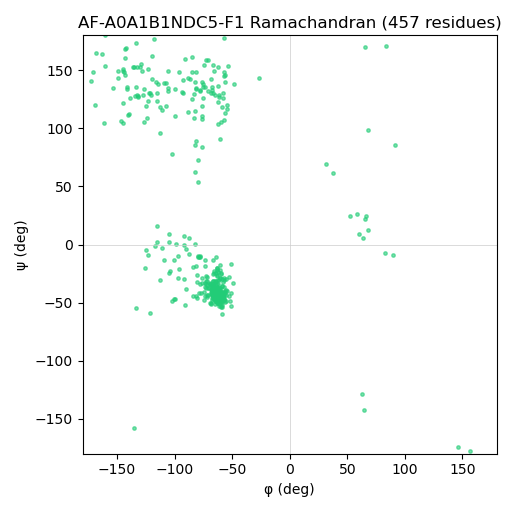0 34.78 277 PRO A CA 1
ATOM 2001 C C . PRO A 1 277 ? -28.805 -24.963 18.985 1.00 34.78 277 PRO A C 1
ATOM 2003 O O . PRO A 1 277 ? -28.940 -23.911 19.602 1.00 34.78 277 PRO A O 1
ATOM 2006 N N . ARG A 1 278 ? -29.743 -25.465 18.180 1.00 34.59 278 ARG A N 1
ATOM 2007 C CA . ARG A 1 278 ? -31.099 -24.939 18.038 1.00 34.59 278 ARG A CA 1
ATOM 2008 C C . ARG A 1 278 ? -31.769 -24.851 19.409 1.00 34.59 278 ARG A C 1
ATOM 2010 O O . ARG A 1 278 ? -32.058 -25.884 20.008 1.00 34.59 278 ARG A O 1
ATOM 2017 N N . GLU A 1 279 ? -32.087 -23.632 19.825 1.00 33.09 279 GLU A N 1
ATOM 2018 C CA . GLU A 1 279 ? -33.165 -23.349 20.767 1.00 33.09 279 GLU A CA 1
ATOM 2019 C C . GLU A 1 279 ? -34.463 -23.917 20.180 1.00 33.09 279 GLU A C 1
ATOM 2021 O O . GLU A 1 279 ? -34.987 -23.469 19.157 1.00 33.09 279 GLU A O 1
ATOM 2026 N N . ARG A 1 280 ? -34.916 -25.012 20.785 1.00 33.06 280 ARG A N 1
ATOM 2027 C CA . ARG A 1 280 ? -36.251 -25.568 20.610 1.00 33.06 280 ARG A CA 1
ATOM 2028 C C . ARG A 1 280 ? -37.150 -24.861 21.621 1.00 33.06 280 ARG A C 1
ATOM 2030 O O . ARG A 1 280 ? -36.753 -24.697 22.766 1.00 33.06 280 ARG A O 1
ATOM 2037 N N . THR A 1 281 ? -38.379 -24.588 21.192 1.00 33.91 281 THR A N 1
ATOM 2038 C CA . THR A 1 281 ? -39.547 -24.113 21.960 1.00 33.91 281 THR A CA 1
ATOM 2039 C C . THR A 1 281 ? -39.750 -22.595 22.053 1.00 33.91 281 THR A C 1
ATOM 2041 O O . THR A 1 281 ? -39.437 -21.952 23.040 1.00 33.91 281 THR A O 1
ATOM 2044 N N . ALA A 1 282 ? -40.424 -22.048 21.037 1.00 28.95 282 ALA A N 1
ATOM 2045 C CA . ALA A 1 282 ? -41.370 -20.952 21.223 1.00 28.95 282 ALA A CA 1
ATOM 2046 C C . ALA A 1 282 ? -42.728 -21.410 20.663 1.00 28.95 282 ALA A C 1
ATOM 2048 O O . ALA A 1 282 ? -42.813 -21.866 19.519 1.00 28.95 282 ALA A O 1
ATOM 2049 N N . ARG A 1 283 ? -43.765 -21.371 21.508 1.00 31.42 283 ARG A N 1
ATOM 2050 C CA . ARG A 1 283 ? -45.178 -21.573 21.146 1.00 31.42 283 ARG A CA 1
ATOM 2051 C C . ARG A 1 283 ? -45.836 -20.220 20.803 1.00 31.42 283 ARG A C 1
ATOM 2053 O O . ARG A 1 283 ? -45.291 -19.188 21.181 1.00 31.42 283 ARG A O 1
ATOM 2060 N N . PRO A 1 284 ? -46.966 -20.224 20.069 1.00 36.34 284 PRO A N 1
ATOM 2061 C CA . PRO A 1 284 ? -47.462 -19.070 19.322 1.00 36.34 284 PRO A CA 1
ATOM 2062 C C . PRO A 1 284 ? -48.513 -18.245 20.082 1.00 36.34 284 PRO A C 1
ATOM 2064 O O . PRO A 1 284 ? -49.333 -18.798 20.811 1.00 36.34 284 PRO A O 1
ATOM 2067 N N . GLY A 1 285 ? -48.531 -16.933 19.827 1.00 30.08 285 GLY A N 1
ATOM 2068 C CA . GLY A 1 285 ? -49.568 -15.998 20.273 1.00 30.08 285 GLY A CA 1
ATOM 2069 C C . GLY A 1 285 ? -49.543 -14.705 19.446 1.00 30.08 285 GLY A C 1
ATOM 2070 O O . GLY A 1 285 ? -48.639 -13.893 19.579 1.00 30.08 285 GLY A O 1
ATOM 2071 N N . THR A 1 286 ? -50.514 -14.588 18.544 1.00 27.69 286 THR A N 1
ATOM 2072 C CA . THR A 1 286 ? -50.945 -13.455 17.684 1.00 27.69 286 THR A CA 1
ATOM 2073 C C . THR A 1 286 ? -51.332 -12.168 18.460 1.00 27.69 286 THR A C 1
ATOM 2075 O O . THR A 1 286 ? -51.414 -12.267 19.680 1.00 27.69 286 THR A O 1
ATOM 2078 N N . PRO A 1 287 ? -51.702 -11.009 17.838 1.00 33.53 287 PRO A N 1
ATOM 2079 C CA . PRO A 1 287 ? -51.905 -10.697 16.412 1.00 33.53 287 PRO A CA 1
ATOM 2080 C C . PRO A 1 287 ? -51.253 -9.388 15.892 1.00 33.53 287 PRO A C 1
ATOM 2082 O O . PRO A 1 287 ? -50.733 -8.543 16.610 1.00 33.53 287 PRO A O 1
ATOM 2085 N N . SER A 1 288 ? -51.357 -9.237 14.573 1.00 31.75 288 SER A N 1
ATOM 2086 C CA . SER A 1 288 ? -51.072 -8.066 13.744 1.00 31.75 288 SER A CA 1
ATOM 2087 C C . SER A 1 288 ? -51.830 -6.787 14.127 1.00 31.75 288 SER A C 1
ATOM 2089 O O . SER A 1 288 ? -53.054 -6.828 14.265 1.00 31.75 288 SER A O 1
ATOM 2091 N N . VAL A 1 289 ? -51.151 -5.636 14.069 1.00 30.00 289 VAL A N 1
ATOM 2092 C CA . VAL A 1 289 ? -51.796 -4.324 13.889 1.00 30.00 289 VAL A CA 1
ATOM 2093 C C . VAL A 1 289 ? -51.235 -3.633 12.646 1.00 30.00 289 VAL A C 1
ATOM 2095 O O . VAL A 1 289 ? -50.031 -3.589 12.396 1.00 30.00 289 VAL A O 1
ATOM 2098 N N . ARG A 1 290 ? -52.173 -3.166 11.820 1.00 25.17 290 ARG A N 1
ATOM 2099 C CA . ARG A 1 290 ? -51.980 -2.476 10.547 1.00 25.17 290 ARG A CA 1
ATOM 2100 C C . ARG A 1 290 ? -51.502 -1.030 10.743 1.00 25.17 290 ARG A C 1
ATOM 2102 O O . ARG A 1 290 ? -51.790 -0.386 11.739 1.00 25.17 290 ARG A O 1
ATOM 2109 N N . ARG A 1 291 ? -50.825 -0.562 9.691 1.00 31.38 291 ARG A N 1
ATOM 2110 C CA . ARG A 1 291 ? -50.413 0.806 9.323 1.00 31.38 291 ARG A CA 1
ATOM 2111 C C . ARG A 1 291 ? -51.276 1.956 9.869 1.00 31.38 291 ARG A C 1
ATOM 2113 O O . ARG A 1 291 ? -52.490 1.930 9.702 1.00 31.38 291 ARG A O 1
ATOM 2120 N N . ALA A 1 292 ? -50.604 3.053 10.224 1.00 24.47 292 ALA A N 1
ATOM 2121 C CA . ALA A 1 292 ? -51.090 4.412 9.980 1.00 24.47 292 ALA A CA 1
ATOM 2122 C C . ALA A 1 292 ? -49.908 5.351 9.656 1.00 24.47 292 ALA A C 1
ATOM 2124 O O . ALA A 1 292 ? -48.957 5.466 10.423 1.00 24.47 292 ALA A O 1
ATOM 2125 N N . CYS A 1 293 ? -49.958 5.975 8.477 1.00 27.03 293 CYS A N 1
ATOM 2126 C CA . CYS A 1 293 ? -49.121 7.099 8.056 1.00 27.03 293 CYS A CA 1
ATOM 2127 C C . CYS A 1 293 ? -49.757 8.396 8.549 1.00 27.03 293 CYS A C 1
ATOM 2129 O O . CYS A 1 293 ? -50.882 8.601 8.139 1.00 27.03 293 CYS A O 1
ATOM 2131 N N . TRP A 1 294 ? -49.051 9.252 9.292 1.00 23.56 294 TRP A N 1
ATOM 2132 C CA . TRP A 1 294 ? -49.218 10.718 9.454 1.00 23.56 294 TRP A CA 1
ATOM 2133 C C . TRP A 1 294 ? -47.992 11.167 10.285 1.00 23.56 294 TRP A C 1
ATOM 2135 O O . TRP A 1 294 ? -47.574 10.422 11.159 1.00 23.56 294 TRP A O 1
ATOM 2145 N N . GLY A 1 295 ? -47.287 12.279 10.108 1.00 22.77 295 GLY A N 1
ATOM 2146 C CA . GLY A 1 295 ? -47.357 13.439 9.234 1.00 22.77 295 GLY A CA 1
ATOM 2147 C C . GLY A 1 295 ? -46.048 14.223 9.451 1.00 22.77 295 GLY A C 1
ATOM 2148 O O . GLY A 1 295 ? -45.435 14.149 10.515 1.00 22.77 295 GLY A O 1
ATOM 2149 N N . ALA A 1 296 ? -45.569 14.898 8.412 1.00 32.06 296 ALA A N 1
ATOM 2150 C CA . ALA A 1 296 ? -44.350 15.701 8.446 1.00 32.06 296 ALA A CA 1
ATOM 2151 C C . ALA A 1 296 ? -44.612 17.097 9.037 1.00 32.06 296 ALA A C 1
ATOM 2153 O O . ALA A 1 296 ? -45.601 17.723 8.667 1.00 32.06 296 ALA A O 1
ATOM 2154 N N . ALA A 1 297 ? -43.690 17.607 9.862 1.00 25.42 297 ALA A N 1
ATOM 2155 C CA . ALA A 1 297 ? -43.496 19.034 10.167 1.00 25.42 297 ALA A CA 1
ATOM 2156 C C . ALA A 1 297 ? -42.164 19.237 10.932 1.00 25.42 297 ALA A C 1
ATOM 2158 O O . ALA A 1 297 ? -41.674 18.279 11.526 1.00 25.42 297 ALA A O 1
ATOM 2159 N N . PRO A 1 298 ? -41.621 20.463 11.056 1.00 29.55 298 PRO A N 1
ATOM 2160 C CA . PRO A 1 298 ? -41.288 21.452 10.028 1.00 29.55 298 PRO A CA 1
ATOM 2161 C C . PRO A 1 298 ? -39.768 21.777 10.031 1.00 29.55 298 PRO A C 1
ATOM 2163 O O . PRO A 1 298 ? -39.048 21.508 10.988 1.00 29.55 298 PRO A O 1
ATOM 2166 N N . ALA A 1 299 ? -39.247 22.373 8.953 1.00 28.03 299 ALA A N 1
ATOM 2167 C CA . ALA A 1 299 ? -37.838 22.782 8.863 1.00 28.03 299 ALA A CA 1
ATOM 2168 C C . ALA A 1 299 ? -37.585 24.133 9.571 1.00 28.03 299 ALA A C 1
ATOM 2170 O O . ALA A 1 299 ? -38.327 25.081 9.302 1.00 28.03 299 ALA A O 1
ATOM 2171 N N . PRO A 1 300 ? -36.529 24.287 10.400 1.00 33.22 300 PRO A N 1
ATOM 2172 C CA . PRO A 1 300 ? -36.237 25.563 11.036 1.00 33.22 300 PRO A CA 1
ATOM 2173 C C . PRO A 1 300 ? -35.403 26.503 10.151 1.00 33.22 300 PRO A C 1
ATOM 2175 O O . PRO A 1 300 ? -34.580 26.103 9.322 1.00 33.22 300 PRO A O 1
ATOM 2178 N N . ALA A 1 301 ? -35.668 27.790 10.365 1.00 29.06 301 ALA A N 1
ATOM 2179 C CA . ALA A 1 301 ? -35.324 28.941 9.546 1.00 29.06 301 ALA A CA 1
ATOM 2180 C C . ALA A 1 301 ? -33.818 29.220 9.342 1.00 29.06 301 ALA A C 1
ATOM 2182 O O . ALA A 1 301 ? -32.943 28.923 10.166 1.00 29.06 301 ALA A O 1
ATOM 2183 N N . ARG A 1 302 ? -33.531 29.865 8.202 1.00 34.88 302 ARG A N 1
ATOM 2184 C CA . ARG A 1 302 ? -32.215 30.386 7.810 1.00 34.88 302 ARG A CA 1
ATOM 2185 C C . ARG A 1 302 ? -31.917 31.698 8.541 1.00 34.88 302 ARG A C 1
ATOM 2187 O O . ARG A 1 302 ? -32.720 32.619 8.496 1.00 34.88 302 ARG A O 1
ATOM 2194 N N . GLY A 1 303 ? -30.718 31.793 9.118 1.00 28.41 303 GLY A N 1
ATOM 2195 C CA . GLY A 1 303 ? -30.153 33.036 9.648 1.00 28.41 303 GLY A CA 1
ATOM 2196 C C . GLY A 1 303 ? -28.665 32.898 10.002 1.00 28.41 303 GLY A C 1
ATOM 2197 O O . GLY A 1 303 ? -28.310 32.037 10.808 1.00 28.41 303 GLY A O 1
ATOM 2198 N N . GLY A 1 304 ? -27.833 33.722 9.348 1.00 28.38 304 GLY A N 1
ATOM 2199 C CA . GLY A 1 304 ? -26.601 34.352 9.859 1.00 28.38 304 GLY A CA 1
ATOM 2200 C C . GLY A 1 304 ? -25.351 33.515 10.181 1.00 28.38 304 GLY A C 1
ATOM 2201 O O . GLY A 1 304 ? -25.205 33.017 11.288 1.00 28.38 304 GLY A O 1
ATOM 2202 N N . GLY A 1 305 ? -24.388 33.474 9.252 1.00 38.34 305 GLY A N 1
ATOM 2203 C CA . GLY A 1 305 ? -23.009 33.950 9.493 1.00 38.34 305 GLY A CA 1
ATOM 2204 C C . GLY A 1 305 ? -22.124 33.364 10.606 1.00 38.34 305 GLY A C 1
ATOM 2205 O O . GLY A 1 305 ? -21.220 34.054 11.052 1.00 38.34 305 GLY A O 1
ATOM 2206 N N . SER A 1 306 ? -22.322 32.124 11.041 1.00 43.06 306 SER A N 1
ATOM 2207 C CA . SER A 1 306 ? -21.342 31.346 11.817 1.00 43.06 306 SER A CA 1
ATOM 2208 C C . SER A 1 306 ? -21.422 29.902 11.330 1.00 43.06 306 SER A C 1
ATOM 2210 O O . SER A 1 306 ? -22.523 29.404 11.069 1.00 43.06 306 SER A O 1
ATOM 2212 N N . MET A 1 307 ? -20.285 29.231 11.104 1.00 43.19 307 MET A N 1
ATOM 2213 C CA . MET A 1 307 ? -20.310 27.834 10.657 1.00 43.19 307 MET A CA 1
ATOM 2214 C C . MET A 1 307 ? -20.987 26.989 11.737 1.00 43.19 307 MET A C 1
ATOM 2216 O O . MET A 1 307 ? -20.399 26.715 12.777 1.00 43.19 307 MET A O 1
ATOM 2220 N N . ARG A 1 308 ? -22.245 26.605 11.491 1.00 48.59 308 ARG A N 1
ATOM 2221 C CA . ARG A 1 308 ? -23.045 25.838 12.446 1.00 48.59 308 ARG A CA 1
ATOM 2222 C C . ARG A 1 308 ? -22.386 24.472 12.703 1.00 48.59 308 ARG A C 1
ATOM 2224 O O . ARG A 1 308 ? -21.954 23.827 11.739 1.00 48.59 308 ARG A O 1
ATOM 2231 N N . PRO A 1 309 ? -22.313 24.022 13.966 1.00 56.16 309 PRO A N 1
ATOM 2232 C CA . PRO A 1 309 ? -21.895 22.667 14.297 1.00 56.16 309 PRO A CA 1
ATOM 2233 C C . PRO A 1 309 ? -22.774 21.628 13.594 1.00 56.16 309 PRO A C 1
ATOM 2235 O O . PRO A 1 309 ? -23.970 21.843 13.407 1.00 56.16 309 PRO A O 1
ATOM 2238 N N . LEU A 1 310 ? -22.186 20.493 13.217 1.00 66.56 310 LEU A N 1
ATOM 2239 C CA . LEU A 1 310 ? -22.960 19.338 12.759 1.00 66.56 310 LEU A CA 1
ATOM 2240 C C . LEU A 1 310 ? -23.566 18.661 13.992 1.00 66.56 310 LEU A C 1
ATOM 2242 O O . LEU A 1 310 ? -22.821 18.214 14.866 1.00 66.56 310 LEU A O 1
ATOM 2246 N N . THR A 1 311 ? -24.893 18.601 14.056 1.00 75.19 311 THR A N 1
ATOM 2247 C CA . THR A 1 311 ? -25.657 18.020 15.167 1.00 75.19 311 THR A CA 1
ATOM 2248 C C . THR A 1 311 ? -26.667 17.002 14.651 1.00 75.19 311 THR A C 1
ATOM 2250 O O . THR A 1 311 ? -27.161 17.134 13.532 1.00 75.19 311 THR A O 1
ATOM 2253 N N . ASP A 1 312 ? -26.956 15.996 15.466 1.00 81.31 312 ASP A N 1
ATOM 2254 C CA . ASP A 1 312 ? -28.100 15.091 15.318 1.00 81.31 312 ASP A CA 1
ATOM 2255 C C . ASP A 1 312 ? -28.581 14.742 16.731 1.00 81.31 312 ASP A C 1
ATOM 2257 O O . ASP A 1 312 ? -27.781 14.767 17.675 1.00 81.31 312 ASP A O 1
ATOM 2261 N N . GLU A 1 313 ? -29.869 14.460 16.875 1.00 88.06 313 GLU A N 1
ATOM 2262 C CA . GLU A 1 313 ? -30.510 14.224 18.168 1.00 88.06 313 GLU A CA 1
ATOM 2263 C C . GLU A 1 313 ? -31.668 13.235 18.035 1.00 88.06 313 GLU A C 1
ATOM 2265 O O . GLU A 1 313 ? -32.316 13.135 16.990 1.00 88.06 313 GLU A O 1
ATOM 2270 N N . VAL A 1 314 ? -31.910 12.468 19.092 1.00 89.19 314 VAL A N 1
ATOM 2271 C CA . VAL A 1 314 ? -33.047 11.555 19.196 1.00 89.19 314 VAL A CA 1
ATOM 2272 C C . VAL A 1 314 ? -33.711 11.789 20.539 1.00 89.19 314 VAL A C 1
ATOM 2274 O O . VAL A 1 314 ? -33.042 11.734 21.567 1.00 89.19 314 VAL A O 1
ATOM 2277 N N . THR A 1 315 ? -35.023 12.008 20.516 1.00 91.12 315 THR A N 1
ATOM 2278 C CA . THR A 1 315 ? -35.850 12.177 21.713 1.00 91.12 315 THR A CA 1
ATOM 2279 C C . THR A 1 315 ? -36.753 10.969 21.900 1.00 91.12 315 THR A C 1
ATOM 2281 O O . THR A 1 315 ? -37.319 10.449 20.931 1.00 91.12 315 THR A O 1
ATOM 2284 N N . LEU A 1 316 ? -36.889 10.525 23.145 1.00 92.19 316 LEU A N 1
ATOM 2285 C CA . LEU A 1 316 ? -37.809 9.474 23.537 1.00 92.19 316 LEU A CA 1
ATOM 2286 C C . LEU A 1 316 ? -38.439 9.816 24.893 1.00 92.19 316 LEU A C 1
ATOM 2288 O O . LEU A 1 316 ? -37.742 10.211 25.824 1.00 92.19 316 LEU A O 1
ATOM 2292 N N . HIS A 1 317 ? -39.757 9.650 24.981 1.00 93.06 317 HIS A N 1
ATOM 2293 C CA . HIS A 1 317 ? -40.521 9.866 26.206 1.00 93.06 317 HIS A CA 1
ATOM 2294 C C . HIS A 1 317 ? -40.367 8.680 27.164 1.00 93.06 317 HIS A C 1
ATOM 2296 O O . HIS A 1 317 ? -40.528 7.531 26.734 1.00 93.06 317 HIS A O 1
ATOM 2302 N N . MET A 1 318 ? -40.101 8.944 28.441 1.00 94.31 318 MET A N 1
ATOM 2303 C CA . MET A 1 318 ? -40.002 7.952 29.516 1.00 94.31 318 MET A CA 1
ATOM 2304 C C . MET A 1 318 ? -41.018 8.273 30.616 1.00 94.31 318 MET A C 1
ATOM 2306 O O . MET A 1 318 ? -41.071 9.407 31.082 1.00 94.31 318 MET A O 1
ATOM 2310 N N . ALA A 1 319 ? -41.798 7.285 31.051 1.00 92.56 319 ALA A N 1
ATOM 2311 C CA . ALA A 1 319 ? -42.769 7.390 32.140 1.00 92.56 319 ALA A CA 1
ATOM 2312 C C . ALA A 1 319 ? -42.079 7.303 33.515 1.00 92.56 319 ALA A C 1
ATOM 2314 O O . ALA A 1 319 ? -42.403 6.450 34.333 1.00 92.56 319 ALA A O 1
ATOM 2315 N N . ALA A 1 320 ? -41.085 8.165 33.725 1.00 92.56 320 ALA A N 1
ATOM 2316 C CA . ALA A 1 320 ? -40.304 8.268 34.949 1.00 92.56 320 ALA A CA 1
ATOM 2317 C C . ALA A 1 320 ? -39.937 9.740 35.211 1.00 92.56 320 ALA A C 1
ATOM 2319 O O . ALA A 1 320 ? -39.780 10.512 34.247 1.00 92.56 320 ALA A O 1
ATOM 2320 N N . PRO A 1 321 ? -39.792 10.155 36.483 1.00 93.19 321 PRO A N 1
ATOM 2321 C CA . PRO A 1 321 ? -39.374 11.510 36.817 1.00 93.19 321 PRO A CA 1
ATOM 2322 C C . PRO A 1 321 ? -37.918 11.773 36.371 1.00 93.19 321 PRO A C 1
ATOM 2324 O O . PRO A 1 321 ? -37.115 10.837 36.277 1.00 93.19 321 PRO A O 1
ATOM 2327 N N . PRO A 1 322 ? -37.531 13.041 36.109 1.00 91.62 322 PRO A N 1
ATOM 2328 C CA . PRO A 1 322 ? -36.189 13.375 35.625 1.00 91.62 322 PRO A CA 1
ATOM 2329 C C . PRO A 1 322 ? -35.063 12.900 36.548 1.00 91.62 322 PRO A C 1
ATOM 2331 O O . PRO A 1 322 ? -33.976 12.598 36.064 1.00 91.62 322 PRO A O 1
ATOM 2334 N N . GLU A 1 323 ? -35.324 12.809 37.854 1.00 93.00 323 GLU A N 1
ATOM 2335 C CA . GLU A 1 323 ? -34.381 12.337 38.875 1.00 93.00 323 GLU A CA 1
ATOM 2336 C C . GLU A 1 323 ? -33.929 10.885 38.646 1.00 93.00 323 GLU A C 1
ATOM 2338 O O . GLU A 1 323 ? -32.735 10.581 38.726 1.00 93.00 323 GLU A O 1
ATOM 2343 N N . GLU A 1 324 ? -34.851 9.998 38.265 1.00 92.12 324 GLU A N 1
ATOM 2344 C CA . GLU A 1 324 ? -34.554 8.586 38.012 1.00 92.12 324 GLU A CA 1
ATOM 2345 C C . GLU A 1 324 ? -33.756 8.413 36.720 1.00 92.12 324 GLU A C 1
ATOM 2347 O O . GLU A 1 324 ? -32.751 7.699 36.681 1.00 92.12 324 GLU A O 1
ATOM 2352 N N . VAL A 1 325 ? -34.146 9.135 35.666 1.00 91.94 325 VAL A N 1
ATOM 2353 C CA . VAL A 1 325 ? -33.401 9.153 34.401 1.00 91.94 325 VAL A CA 1
ATOM 2354 C C . VAL A 1 325 ? -32.005 9.742 34.616 1.00 91.94 325 VAL A C 1
ATOM 2356 O O . VAL A 1 325 ? -31.016 9.198 34.117 1.00 91.94 325 VAL A O 1
ATOM 2359 N N . TRP A 1 326 ? -31.906 10.836 35.379 1.00 91.88 326 TRP A N 1
ATOM 2360 C CA . TRP A 1 326 ? -30.654 11.519 35.697 1.00 91.88 326 TRP A CA 1
ATOM 2361 C C . TRP A 1 326 ? -29.650 10.587 36.372 1.00 91.88 326 TRP A C 1
ATOM 2363 O O . TRP A 1 326 ? -28.479 10.561 35.977 1.00 91.88 326 TRP A O 1
ATOM 2373 N N . ALA A 1 327 ? -30.103 9.789 37.342 1.00 92.25 327 ALA A N 1
ATOM 2374 C CA . ALA A 1 327 ? -29.263 8.822 38.043 1.00 92.25 327 ALA A CA 1
ATOM 2375 C C . ALA A 1 327 ? -28.619 7.800 37.088 1.00 92.25 327 ALA A C 1
ATOM 2377 O O . ALA A 1 327 ? -27.482 7.383 37.309 1.00 92.25 327 ALA A O 1
ATOM 2378 N N . LEU A 1 328 ? -29.301 7.434 35.996 1.00 92.12 328 LEU A N 1
ATOM 2379 C CA . LEU A 1 328 ? -28.768 6.511 34.991 1.00 92.12 328 LEU A CA 1
ATOM 2380 C C . LEU A 1 328 ? -27.818 7.189 33.998 1.00 92.12 328 LEU A C 1
ATOM 2382 O O . LEU A 1 328 ? -26.757 6.643 33.699 1.00 92.12 328 LEU A O 1
ATOM 2386 N N . VAL A 1 329 ? -28.182 8.362 33.466 1.00 91.31 329 VAL A N 1
ATOM 2387 C CA . VAL A 1 329 ? -27.392 9.014 32.401 1.00 91.31 329 VAL A CA 1
ATOM 2388 C C . VAL A 1 329 ? -26.123 9.690 32.918 1.00 91.31 329 VAL A C 1
ATOM 2390 O O . VAL A 1 329 ? -25.143 9.791 32.176 1.00 91.31 329 VAL A O 1
ATOM 2393 N N . SER A 1 330 ? -26.125 10.150 34.174 1.00 91.38 330 SER A N 1
ATOM 2394 C CA . SER A 1 330 ? -24.971 10.806 34.803 1.00 91.38 330 SER A CA 1
ATOM 2395 C C . SER A 1 330 ? -23.964 9.810 35.396 1.00 91.38 330 SER A C 1
ATOM 2397 O O . SER A 1 330 ? -22.783 10.144 35.549 1.00 91.38 330 SER A O 1
ATOM 2399 N N . ASP A 1 331 ? -24.379 8.563 35.655 1.00 92.25 331 ASP A N 1
ATOM 2400 C CA . ASP A 1 331 ? -23.481 7.487 36.069 1.00 92.25 331 ASP A CA 1
ATOM 2401 C C . ASP A 1 331 ? -22.759 6.865 34.865 1.00 92.25 331 ASP A C 1
ATOM 2403 O O . ASP A 1 331 ? -23.154 5.858 34.268 1.00 92.25 331 ASP A O 1
ATOM 2407 N N . VAL A 1 332 ? -21.607 7.450 34.537 1.00 90.38 332 VAL A N 1
ATOM 2408 C CA . VAL A 1 332 ? -20.757 6.987 33.433 1.00 90.38 332 VAL A CA 1
ATOM 2409 C C . VAL A 1 332 ? -20.262 5.547 33.606 1.00 90.38 332 VAL A C 1
ATOM 2411 O O . VAL A 1 332 ? -19.806 4.957 32.626 1.00 90.38 332 VAL A O 1
ATOM 2414 N N . THR A 1 333 ? -20.308 4.962 34.809 1.00 90.44 333 THR A N 1
ATOM 2415 C CA . THR A 1 333 ? -19.858 3.577 35.032 1.00 90.44 333 THR A CA 1
ATOM 2416 C C . THR A 1 333 ? -20.830 2.558 34.440 1.00 90.44 333 THR A C 1
ATOM 2418 O O . THR A 1 333 ? -20.403 1.500 33.970 1.00 90.44 333 THR A O 1
ATOM 2421 N N . ARG A 1 334 ? -22.108 2.937 34.335 1.00 90.75 334 ARG A N 1
ATOM 2422 C CA . ARG A 1 334 ? -23.208 2.121 33.806 1.00 90.75 334 ARG A CA 1
ATOM 2423 C C . ARG A 1 334 ? -23.454 2.298 32.313 1.00 90.75 334 ARG A C 1
ATOM 2425 O O . ARG A 1 334 ? -24.276 1.600 31.730 1.00 90.75 334 ARG A O 1
ATOM 2432 N N . ILE A 1 335 ? -22.679 3.152 31.640 1.00 88.25 335 ILE A N 1
ATOM 2433 C CA . ILE A 1 335 ? -22.810 3.412 30.195 1.00 88.25 335 ILE A CA 1
ATOM 2434 C C . ILE A 1 335 ? -22.781 2.133 29.333 1.00 88.25 335 ILE A C 1
ATOM 2436 O O . ILE A 1 335 ? -23.381 2.101 28.259 1.00 88.25 335 ILE A O 1
ATOM 2440 N N . GLY A 1 336 ? -22.104 1.083 29.818 1.00 85.94 336 GLY A N 1
ATOM 2441 C CA . GLY A 1 336 ? -22.012 -0.237 29.187 1.00 85.94 336 GLY A CA 1
ATOM 2442 C C . GLY A 1 336 ? -23.324 -1.015 29.110 1.00 85.94 336 GLY A C 1
ATOM 2443 O O . GLY A 1 336 ? -23.467 -1.868 28.236 1.00 85.94 336 GLY A O 1
ATOM 2444 N N . GLU A 1 337 ? -24.273 -0.723 29.997 1.00 88.62 337 GLU A N 1
ATOM 2445 C CA . GLU A 1 337 ? -25.600 -1.348 30.022 1.00 88.62 337 GLU A CA 1
ATOM 2446 C C . GLU A 1 337 ? -26.469 -0.822 28.872 1.00 88.62 337 GLU A C 1
ATOM 2448 O O . GLU A 1 337 ? -27.215 -1.569 28.235 1.00 88.62 337 GLU A O 1
ATOM 2453 N N . PHE A 1 338 ? -26.327 0.468 28.561 1.00 89.06 338 PHE A N 1
ATOM 2454 C CA . PHE A 1 338 ? -27.213 1.173 27.641 1.00 89.06 338 PHE A CA 1
ATOM 2455 C C . PHE A 1 338 ? -26.610 1.300 26.242 1.00 89.06 338 PHE A C 1
ATOM 2457 O O . PHE A 1 338 ? -27.262 0.975 25.248 1.00 89.06 338 PHE A O 1
ATOM 2464 N N . SER A 1 339 ? -25.344 1.700 26.128 1.00 85.69 339 SER A N 1
ATOM 2465 C CA . SER A 1 339 ? -24.744 2.003 24.830 1.00 85.69 339 SER A CA 1
ATOM 2466 C C . SER A 1 339 ? -24.455 0.734 24.012 1.00 85.69 339 SER A C 1
ATOM 2468 O O . SER A 1 339 ? -23.878 -0.229 24.519 1.00 85.69 339 SER A O 1
ATOM 2470 N N . PRO A 1 340 ? -24.780 0.707 22.707 1.00 81.19 340 PRO A N 1
ATOM 2471 C CA . PRO A 1 340 ? -24.382 -0.394 21.830 1.00 81.19 340 PRO A CA 1
ATOM 2472 C C . PRO A 1 340 ? -22.886 -0.368 21.465 1.00 81.19 340 PRO A C 1
ATOM 2474 O O . PRO A 1 340 ? -22.353 -1.382 21.014 1.00 81.19 340 PRO A O 1
ATOM 2477 N N . GLU A 1 341 ? -22.206 0.774 21.632 1.00 81.31 341 GLU A N 1
ATOM 2478 C CA . GLU A 1 341 ? -20.799 0.953 21.239 1.00 81.31 341 GLU A CA 1
ATOM 2479 C C . GLU A 1 341 ? -19.847 1.147 22.423 1.00 81.31 341 GLU A C 1
ATOM 2481 O O . GLU A 1 341 ? -18.680 0.758 22.340 1.00 81.31 341 GLU A O 1
ATOM 2486 N N . THR A 1 342 ? -20.308 1.741 23.523 1.00 84.00 342 THR A N 1
ATOM 2487 C CA . THR A 1 342 ? -19.480 1.955 24.715 1.00 84.00 342 THR A CA 1
ATOM 2488 C C . THR A 1 342 ? -19.796 0.874 25.729 1.00 84.00 342 THR A C 1
ATOM 2490 O O . THR A 1 342 ? -20.882 0.859 26.276 1.00 84.00 342 THR A O 1
ATOM 2493 N N . VAL A 1 343 ? -18.855 -0.036 25.977 1.00 85.75 343 VAL A N 1
ATOM 2494 C CA . VAL A 1 343 ? -19.100 -1.266 26.756 1.00 85.75 343 VAL A CA 1
ATOM 2495 C C . VAL A 1 343 ? -18.689 -1.165 28.226 1.00 85.75 343 VAL A C 1
ATOM 2497 O O . VAL A 1 343 ? -18.954 -2.080 28.995 1.00 85.75 343 VAL A O 1
ATOM 2500 N N . ALA A 1 344 ? -17.985 -0.102 28.618 1.00 87.62 344 ALA A N 1
ATOM 2501 C CA . ALA A 1 344 ? -17.643 0.185 30.011 1.00 87.62 344 ALA A CA 1
ATOM 2502 C C . ALA A 1 344 ? -17.266 1.661 30.174 1.00 87.62 344 ALA A C 1
ATOM 2504 O O . ALA A 1 344 ? -16.732 2.261 29.237 1.00 87.62 344 ALA A O 1
ATOM 2505 N N . GLY A 1 345 ? -17.448 2.214 31.370 1.00 89.94 345 GLY A N 1
ATOM 2506 C CA . GLY A 1 345 ? -16.945 3.535 31.738 1.00 89.94 345 GLY A CA 1
ATOM 2507 C C . GLY A 1 345 ? -16.313 3.531 33.125 1.00 89.94 345 GLY A C 1
ATOM 2508 O O . GLY A 1 345 ? -16.620 2.684 33.960 1.00 89.94 345 GLY A O 1
ATOM 2509 N N . ARG A 1 346 ? -15.366 4.443 33.359 1.00 91.69 346 ARG A N 1
ATOM 2510 C CA . ARG A 1 346 ? -14.772 4.667 34.684 1.00 91.69 346 ARG A CA 1
ATOM 2511 C C . ARG A 1 346 ? -14.356 6.115 34.864 1.00 91.69 346 ARG A C 1
ATOM 2513 O O . ARG A 1 346 ? -13.813 6.708 33.929 1.00 91.69 346 ARG A O 1
ATOM 2520 N N . TRP A 1 347 ? -14.524 6.647 36.067 1.00 91.50 347 TRP A N 1
ATOM 2521 C CA . TRP A 1 347 ? -13.962 7.943 36.429 1.00 91.50 347 TRP A CA 1
ATOM 2522 C C . TRP A 1 347 ? -12.428 7.901 36.441 1.00 91.50 347 TRP A C 1
ATOM 2524 O O . TRP A 1 347 ? -11.803 6.860 36.657 1.00 91.50 347 TRP A O 1
ATOM 2534 N N . THR A 1 348 ? -11.803 9.031 36.122 1.00 89.44 348 THR A N 1
ATOM 2535 C CA . THR A 1 348 ? -10.347 9.171 36.003 1.00 89.44 348 THR A CA 1
ATOM 2536 C C . THR A 1 348 ? -9.900 10.534 36.523 1.00 89.44 348 THR A C 1
ATOM 2538 O O . THR A 1 348 ? -10.718 11.420 36.749 1.00 89.44 348 THR A O 1
ATOM 2541 N N . GLY A 1 349 ? -8.592 10.728 36.710 1.00 82.12 349 GLY A N 1
ATOM 2542 C CA . GLY A 1 349 ? -8.056 12.046 37.068 1.00 82.12 349 GLY A CA 1
ATOM 2543 C C . GLY A 1 349 ? -8.484 12.554 38.449 1.00 82.12 349 GLY A C 1
ATOM 2544 O O . GLY A 1 349 ? -8.494 13.761 38.650 1.00 82.12 349 GLY A O 1
ATOM 2545 N N . GLY A 1 350 ? -8.830 11.651 39.373 1.00 84.00 350 GLY A N 1
ATOM 2546 C CA . GLY A 1 350 ? -9.273 11.984 40.732 1.00 84.00 350 GLY A CA 1
ATOM 2547 C C . GLY A 1 350 ? -10.783 12.185 40.883 1.00 84.00 350 GLY A C 1
ATOM 2548 O O . GLY A 1 350 ? -11.257 12.247 42.009 1.00 84.00 350 GLY A O 1
ATOM 2549 N N . SER A 1 351 ? -11.542 12.233 39.784 1.00 88.31 351 SER A N 1
ATOM 2550 C CA . SER A 1 351 ? -13.005 12.294 39.834 1.00 88.31 351 SER A CA 1
ATOM 2551 C C . SER A 1 351 ? -13.593 10.983 40.366 1.00 88.31 351 SER A C 1
ATOM 2553 O O . SER A 1 351 ? -13.100 9.902 40.034 1.00 88.31 351 SER A O 1
ATOM 2555 N N . THR A 1 352 ? -14.659 11.079 41.154 1.00 85.75 352 THR A N 1
ATOM 2556 C CA . THR A 1 352 ? -15.412 9.934 41.703 1.00 85.75 352 THR A CA 1
ATOM 2557 C C . THR A 1 352 ? -16.893 9.961 41.330 1.00 85.75 352 THR A C 1
ATOM 2559 O O . THR A 1 352 ? -17.585 8.969 41.539 1.00 85.75 352 THR A O 1
ATOM 2562 N N . GLY A 1 353 ? -17.364 11.059 40.738 1.00 87.44 353 GLY A N 1
ATOM 2563 C CA . GLY A 1 353 ? -18.754 11.263 40.357 1.00 87.44 353 GLY A CA 1
ATOM 2564 C C . GLY A 1 353 ? -18.915 12.366 39.307 1.00 87.44 353 GLY A C 1
ATOM 2565 O O . GLY A 1 353 ? -17.919 12.946 38.853 1.00 87.44 353 GLY A O 1
ATOM 2566 N N . PRO A 1 354 ? -20.163 12.626 38.891 1.00 88.50 354 PRO A N 1
ATOM 2567 C CA . PRO A 1 354 ? -20.471 13.599 37.858 1.00 88.50 354 PRO A CA 1
ATOM 2568 C C . PRO A 1 354 ? -20.370 15.025 38.415 1.00 88.50 354 PRO A C 1
ATOM 2570 O O . PRO A 1 354 ? -21.225 15.484 39.161 1.00 88.50 354 PRO A O 1
ATOM 2573 N N . GLU A 1 355 ? -19.321 15.738 38.010 1.00 89.25 355 GLU A N 1
ATOM 2574 C CA . GLU A 1 355 ? -19.107 17.158 38.309 1.00 89.25 355 GLU A CA 1
ATOM 2575 C C . GLU A 1 355 ? -18.656 17.885 37.040 1.00 89.25 355 GLU A C 1
ATOM 2577 O O . GLU A 1 355 ? -18.041 17.288 36.148 1.00 89.25 355 GLU A O 1
ATOM 2582 N N . GLU A 1 356 ? -18.934 19.183 36.935 1.00 88.69 356 GLU A N 1
ATOM 2583 C CA . GLU A 1 356 ? -18.440 19.961 35.803 1.00 88.69 356 GLU A CA 1
ATOM 2584 C C . GLU A 1 356 ? -16.903 19.959 35.782 1.00 88.69 356 GLU A C 1
ATOM 2586 O O . GLU A 1 356 ? -16.228 20.214 36.776 1.00 88.69 356 GLU A O 1
ATOM 2591 N N . GLY A 1 357 ? -16.321 19.616 34.633 1.00 86.00 357 GLY A N 1
ATOM 2592 C CA . GLY A 1 357 ? -14.879 19.457 34.490 1.00 86.00 357 GLY A CA 1
ATOM 2593 C C . GLY A 1 357 ? -14.317 18.103 34.935 1.00 86.00 357 GLY A C 1
ATOM 2594 O O . GLY A 1 357 ? -13.141 17.848 34.640 1.00 86.00 357 GLY A O 1
ATOM 2595 N N . ALA A 1 358 ? -15.125 17.225 35.542 1.00 89.44 358 ALA A N 1
ATOM 2596 C CA . ALA A 1 358 ? -14.734 15.859 35.879 1.00 89.44 358 ALA A CA 1
ATOM 2597 C C . ALA A 1 358 ? -14.275 15.084 34.638 1.00 89.44 358 ALA A C 1
ATOM 2599 O O . ALA A 1 358 ? -14.752 15.302 33.518 1.00 89.44 358 ALA A O 1
ATOM 2600 N N . THR A 1 359 ? -13.338 14.154 34.829 1.00 89.62 359 THR A N 1
ATOM 2601 C CA . THR A 1 359 ? -12.794 13.352 33.727 1.00 89.62 359 THR A CA 1
ATOM 2602 C C . THR A 1 359 ? -13.117 11.882 33.890 1.00 89.62 359 THR A C 1
ATOM 2604 O O . THR A 1 359 ? -13.005 11.318 34.974 1.00 89.62 359 THR A O 1
ATOM 2607 N N . PHE A 1 360 ? -13.446 11.218 32.792 1.00 91.31 360 PHE A N 1
ATOM 2608 C CA . PHE A 1 360 ? -13.710 9.783 32.774 1.00 91.31 360 PHE A CA 1
ATOM 2609 C C . PHE A 1 360 ? -13.168 9.154 31.492 1.00 91.31 360 PHE A C 1
ATOM 2611 O O . PHE A 1 360 ? -12.751 9.848 30.565 1.00 91.31 360 PHE A O 1
ATOM 2618 N N . ALA A 1 361 ? -13.138 7.826 31.438 1.00 87.81 361 ALA A N 1
ATOM 2619 C CA . ALA A 1 361 ? -12.753 7.086 30.248 1.00 87.81 361 ALA A CA 1
ATOM 2620 C C . ALA A 1 361 ? -13.816 6.051 29.881 1.00 87.81 361 ALA A C 1
ATOM 2622 O O . ALA A 1 361 ? -14.191 5.227 30.715 1.00 87.81 361 ALA A O 1
ATOM 2623 N N . GLY A 1 362 ? -14.249 6.066 28.619 1.00 86.81 362 GLY A N 1
ATOM 2624 C CA . GLY A 1 362 ? -15.149 5.066 28.042 1.00 86.81 362 GLY A CA 1
ATOM 2625 C C . GLY A 1 362 ? -14.381 4.027 27.225 1.00 86.81 362 GLY A C 1
ATOM 2626 O O . GLY A 1 362 ? -13.519 4.379 26.413 1.00 86.81 362 GLY A O 1
ATOM 2627 N N . LYS A 1 363 ? -14.680 2.741 27.421 1.00 84.31 363 LYS A N 1
ATOM 2628 C CA . LYS A 1 363 ? -14.170 1.633 26.606 1.00 84.31 363 LYS A CA 1
ATOM 2629 C C . LYS A 1 363 ? -15.107 1.421 25.422 1.00 84.31 363 LYS A C 1
ATOM 2631 O O . LYS A 1 363 ? -16.246 1.005 25.598 1.00 84.31 363 LYS A O 1
ATOM 2636 N N . VAL A 1 364 ? -14.614 1.674 24.216 1.00 81.88 364 VAL A N 1
ATOM 2637 C CA . VAL A 1 364 ? -15.419 1.653 22.991 1.00 81.88 364 VAL A CA 1
ATOM 2638 C C . VAL A 1 364 ? -15.118 0.398 22.173 1.00 81.88 364 VAL A C 1
ATOM 2640 O O . VAL A 1 364 ? -13.953 0.078 21.918 1.00 81.88 364 VAL A O 1
ATOM 2643 N N . VAL A 1 365 ? -16.174 -0.286 21.732 1.00 76.94 365 VAL A N 1
ATOM 2644 C CA . VAL A 1 365 ? -16.164 -1.321 20.692 1.00 76.94 365 VAL A CA 1
ATOM 2645 C C . VAL A 1 365 ? -16.933 -0.784 19.496 1.00 76.94 365 VAL A C 1
ATOM 2647 O O . VAL A 1 365 ? -18.155 -0.866 19.407 1.00 76.94 365 VAL A O 1
ATOM 2650 N N . ARG A 1 366 ? -16.196 -0.229 18.542 1.00 64.25 366 ARG A N 1
ATOM 2651 C CA . ARG A 1 366 ? -16.790 0.419 17.373 1.00 64.25 366 ARG A CA 1
ATOM 2652 C C . ARG A 1 366 ? -17.620 -0.577 16.551 1.00 64.25 366 ARG A C 1
ATOM 2654 O O . ARG A 1 366 ? -17.100 -1.631 16.182 1.00 64.25 366 ARG A O 1
ATOM 2661 N N . ASN A 1 367 ? -18.885 -0.254 16.260 1.00 57.84 367 ASN A N 1
ATOM 2662 C CA . ASN A 1 367 ? -19.846 -1.140 15.584 1.00 57.84 367 ASN A CA 1
ATOM 2663 C C . ASN A 1 367 ? -19.999 -2.546 16.219 1.00 57.84 367 ASN A C 1
ATOM 2665 O O . ASN A 1 367 ? -20.294 -3.512 15.508 1.00 57.84 367 ASN A O 1
ATOM 2669 N N . GLY A 1 368 ? -19.706 -2.714 17.515 1.00 57.34 368 GLY A N 1
ATOM 2670 C CA . GLY A 1 368 ? -19.783 -4.009 18.208 1.00 57.34 368 GLY A CA 1
ATOM 2671 C C . GLY A 1 368 ? -18.809 -5.090 17.702 1.00 57.34 368 GLY A C 1
ATOM 2672 O O . GLY A 1 368 ? -18.877 -6.237 18.142 1.00 57.34 368 GLY A O 1
ATOM 2673 N N . ARG A 1 369 ? -17.897 -4.765 16.770 1.00 51.75 369 ARG A N 1
ATOM 2674 C CA . ARG A 1 369 ? -16.921 -5.694 16.177 1.00 51.75 369 ARG A CA 1
ATOM 2675 C C . ARG A 1 369 ? -15.569 -5.004 15.994 1.00 51.75 369 ARG A C 1
ATOM 2677 O O . ARG A 1 369 ? -15.424 -4.153 15.123 1.00 51.75 369 ARG A O 1
ATOM 2684 N N . GLY A 1 370 ? -14.555 -5.409 16.760 1.00 53.72 370 GLY A N 1
ATOM 2685 C CA . GLY A 1 370 ? -13.185 -4.910 16.601 1.00 53.72 370 GLY A CA 1
ATOM 2686 C C . GLY A 1 370 ? -12.405 -4.792 17.915 1.00 53.72 370 GLY A C 1
ATOM 2687 O O . GLY A 1 370 ? -12.896 -5.221 18.959 1.00 53.72 370 GLY A O 1
ATOM 2688 N N . PRO A 1 371 ? -11.183 -4.231 17.877 1.00 52.12 371 PRO A N 1
ATOM 2689 C CA . PRO A 1 371 ? -10.376 -4.008 19.072 1.00 52.12 371 PRO A CA 1
ATOM 2690 C C . PRO A 1 371 ? -11.017 -2.950 19.979 1.00 52.12 371 PRO A C 1
ATOM 2692 O O . PRO A 1 371 ? -11.443 -1.892 19.514 1.00 52.12 371 PRO A O 1
ATOM 2695 N N . THR A 1 372 ? -11.056 -3.226 21.283 1.00 74.94 372 THR A N 1
ATOM 2696 C CA . THR A 1 372 ? -11.511 -2.268 22.297 1.00 74.94 372 THR A CA 1
ATOM 2697 C C . THR A 1 372 ? -10.443 -1.208 22.543 1.00 74.94 372 THR A C 1
ATOM 2699 O O . THR A 1 372 ? -9.283 -1.567 22.756 1.00 74.94 372 THR A O 1
ATOM 2702 N N . TYR A 1 373 ? -10.819 0.065 22.616 1.00 76.31 373 TYR A N 1
ATOM 2703 C CA . TYR A 1 373 ? -9.916 1.139 23.042 1.00 76.31 373 TYR A CA 1
ATOM 2704 C C . TYR A 1 373 ? -10.579 2.046 24.076 1.00 76.31 373 TYR A C 1
ATOM 2706 O O . TYR A 1 373 ? -11.801 2.171 24.120 1.00 76.31 373 TYR A O 1
ATOM 2714 N N . TRP A 1 374 ? -9.758 2.668 24.919 1.00 83.00 374 TRP A N 1
ATOM 2715 C CA . TRP A 1 374 ? -10.211 3.632 25.915 1.00 83.00 374 TRP A CA 1
ATOM 2716 C C . TRP A 1 374 ? -10.122 5.041 25.347 1.00 83.00 374 TRP A C 1
ATOM 2718 O O . TRP A 1 374 ? -9.087 5.425 24.800 1.00 83.00 374 TRP A O 1
ATOM 2728 N N . THR A 1 375 ? -11.196 5.807 25.496 1.00 82.62 375 THR A N 1
ATOM 2729 C CA . THR A 1 375 ? -11.253 7.208 25.074 1.00 82.62 375 THR A CA 1
ATOM 2730 C C . THR A 1 375 ? -11.436 8.087 26.295 1.00 82.62 375 THR A C 1
ATOM 2732 O O . THR A 1 375 ? -12.301 7.805 27.120 1.00 82.62 375 THR A O 1
ATOM 2735 N N . ALA A 1 376 ? -10.607 9.123 26.416 1.00 85.12 376 ALA A N 1
ATOM 2736 C CA . ALA A 1 376 ? -10.740 10.112 27.473 1.00 85.12 376 ALA A CA 1
ATOM 2737 C C . ALA A 1 376 ? -11.914 11.052 27.173 1.00 85.12 376 ALA A C 1
ATOM 2739 O O . ALA A 1 376 ? -12.094 11.492 26.033 1.00 85.12 376 ALA A O 1
ATOM 2740 N N . CYS A 1 377 ? -12.678 11.351 28.215 1.00 86.81 377 CYS A N 1
ATOM 2741 C CA . CYS A 1 377 ? -13.812 12.252 28.191 1.00 86.81 377 CYS A CA 1
ATOM 2742 C C . CYS A 1 377 ? -13.692 13.270 29.327 1.00 86.81 377 CYS A C 1
ATOM 2744 O O . CYS A 1 377 ? -13.087 12.998 30.371 1.00 86.81 377 CYS A O 1
ATOM 2746 N N . LYS A 1 378 ? -14.283 14.445 29.125 1.00 88.56 378 LYS A N 1
ATOM 2747 C CA . LYS A 1 378 ? -14.388 15.489 30.146 1.00 88.56 378 LYS A CA 1
ATOM 2748 C C . LYS A 1 378 ? -15.804 16.042 30.154 1.00 88.56 378 LYS A C 1
ATOM 2750 O O . LYS A 1 378 ? -16.275 16.448 29.092 1.00 88.56 378 LYS A O 1
ATOM 2755 N N . VAL A 1 379 ? -16.440 16.083 31.322 1.00 89.69 379 VAL A N 1
ATOM 2756 C CA . VAL A 1 379 ? -17.750 16.717 31.518 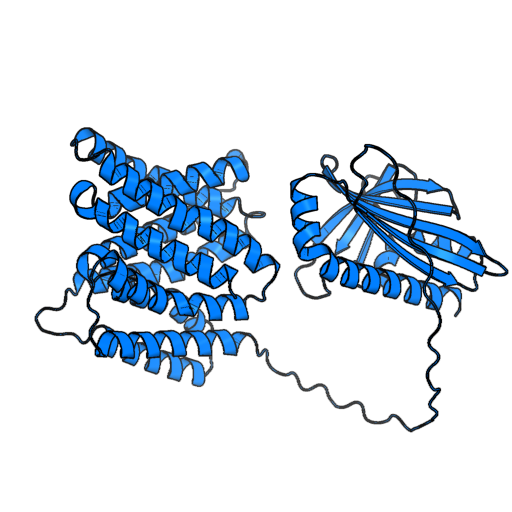1.00 89.69 379 VAL A CA 1
ATOM 2757 C C . VAL A 1 379 ? -17.614 18.208 31.216 1.00 89.69 379 VAL A C 1
ATOM 2759 O O . VAL A 1 379 ? -16.750 18.886 31.777 1.00 89.69 379 VAL A O 1
ATOM 2762 N N . THR A 1 380 ? -18.408 18.695 30.267 1.00 87.69 380 THR A N 1
ATOM 2763 C CA . THR A 1 380 ? -18.365 20.079 29.773 1.00 87.69 380 THR A CA 1
ATOM 2764 C C . THR A 1 380 ? -19.515 20.926 30.274 1.00 87.69 380 THR A C 1
ATOM 2766 O O . THR A 1 380 ? -19.377 22.140 30.290 1.00 87.69 380 THR A O 1
ATOM 2769 N N . ARG A 1 381 ? -20.635 20.302 30.641 1.00 88.19 381 ARG A N 1
ATOM 2770 C CA . ARG A 1 381 ? -21.780 20.976 31.245 1.00 88.19 381 ARG A CA 1
ATOM 2771 C C . ARG A 1 381 ? -22.544 19.976 32.093 1.00 88.19 381 ARG A C 1
ATOM 2773 O O . ARG A 1 381 ? -22.789 18.855 31.643 1.00 88.19 381 ARG A O 1
ATOM 2780 N N . LEU A 1 382 ? -22.911 20.389 33.296 1.00 90.88 382 LEU A N 1
ATOM 2781 C CA . LEU A 1 382 ? -23.69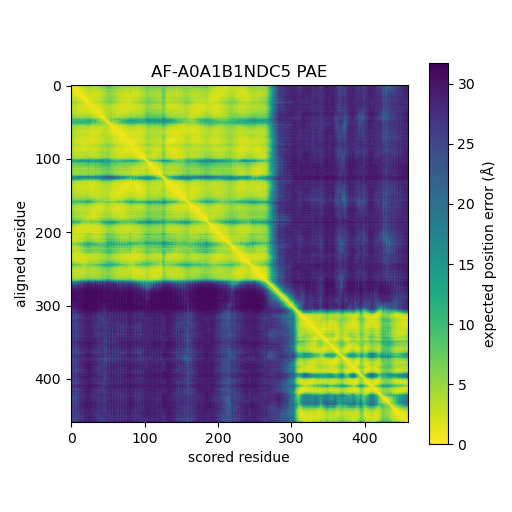2 19.583 34.217 1.00 90.88 382 LEU A CA 1
ATOM 2782 C C . LEU A 1 382 ? -24.721 20.477 34.906 1.00 90.88 382 LEU A C 1
ATOM 2784 O O . LEU A 1 382 ? -24.368 21.347 35.691 1.00 90.88 382 LEU A O 1
ATOM 2788 N N . GLU A 1 383 ? -25.991 20.254 34.597 1.00 90.69 383 GLU A N 1
ATOM 2789 C CA . GLU A 1 383 ? -27.134 20.826 35.304 1.00 90.69 383 GLU A CA 1
ATOM 2790 C C . GLU A 1 383 ? -27.991 19.644 35.758 1.00 90.69 383 GLU A C 1
ATOM 2792 O O . GLU A 1 383 ? -28.567 18.974 34.892 1.00 90.69 383 GLU A O 1
ATOM 2797 N N . PRO A 1 384 ? -28.040 19.342 37.070 1.00 89.88 384 PRO A N 1
ATOM 2798 C CA . PRO A 1 384 ? -28.796 18.208 37.585 1.00 89.88 384 PRO A CA 1
ATOM 2799 C C . PRO A 1 384 ? -30.218 18.165 37.027 1.00 89.88 384 PRO A C 1
ATOM 2801 O O . PRO A 1 384 ? -30.853 19.208 36.868 1.00 89.88 384 PRO A O 1
ATOM 2804 N N . GLU A 1 385 ? -30.671 16.961 36.671 1.00 90.25 385 GLU A N 1
ATOM 2805 C CA . GLU A 1 385 ? -32.014 16.681 36.131 1.00 90.25 385 GLU A CA 1
ATOM 2806 C C . GLU A 1 385 ? -32.357 17.403 34.815 1.00 90.25 385 GLU A C 1
ATOM 2808 O O . GLU A 1 385 ? -33.497 17.355 34.359 1.00 90.25 385 GLU A O 1
ATOM 2813 N N . ARG A 1 386 ? -31.380 18.062 34.172 1.00 87.94 386 ARG A N 1
ATOM 2814 C CA . ARG A 1 386 ? -31.604 18.864 32.959 1.00 87.94 386 ARG A CA 1
ATOM 2815 C C . ARG A 1 386 ? -30.589 18.613 31.857 1.00 87.94 386 ARG A C 1
ATOM 2817 O O . ARG A 1 386 ? -30.985 18.313 30.733 1.00 87.94 386 ARG A O 1
ATOM 2824 N N . PHE A 1 387 ? -29.293 18.744 32.143 1.00 90.19 387 PHE A N 1
ATOM 2825 C CA . PHE A 1 387 ? -28.229 18.632 31.143 1.00 90.19 387 PHE A CA 1
ATOM 2826 C C . PHE A 1 387 ? -27.029 17.853 31.664 1.00 90.19 387 PHE A C 1
ATOM 2828 O O . PHE A 1 387 ? -26.412 18.226 32.658 1.00 90.19 387 PHE A O 1
ATOM 2835 N N . PHE A 1 388 ? -26.628 16.828 30.919 1.00 91.94 388 PHE A N 1
ATOM 2836 C CA . PHE A 1 388 ? -25.356 16.144 31.122 1.00 91.94 388 PHE A CA 1
ATOM 2837 C C . PHE A 1 388 ? -24.592 16.110 29.801 1.00 91.94 388 PHE A C 1
ATOM 2839 O O . PHE A 1 388 ? -24.955 15.357 28.900 1.00 91.94 388 PHE A O 1
ATOM 2846 N N . GLU A 1 389 ? -23.554 16.937 29.663 1.00 91.25 389 GLU A N 1
ATOM 2847 C CA . GLU A 1 389 ? -22.732 17.027 28.452 1.00 91.25 389 GLU A CA 1
ATOM 2848 C C . GLU A 1 389 ? -21.270 16.690 28.738 1.00 91.25 389 GLU A C 1
ATOM 2850 O O . GLU A 1 389 ? -20.687 17.108 29.743 1.00 91.25 389 GLU A O 1
ATOM 2855 N N . PHE A 1 390 ? -20.633 16.002 27.796 1.00 89.19 390 PHE A N 1
ATOM 2856 C CA . PHE A 1 390 ? -19.210 15.710 27.851 1.00 89.19 390 PHE A CA 1
ATOM 2857 C C . PHE A 1 390 ? -18.549 15.770 26.475 1.00 89.19 390 PHE A C 1
ATOM 2859 O O . PHE A 1 390 ? -19.103 15.395 25.440 1.00 89.19 390 PHE A O 1
ATOM 2866 N N . SER A 1 391 ? -17.296 16.210 26.480 1.00 86.38 391 SER A N 1
ATOM 2867 C CA . SER A 1 391 ? -16.410 16.173 25.321 1.00 86.38 391 SER A CA 1
ATOM 2868 C C . SER A 1 391 ? -15.656 14.851 25.266 1.00 86.38 391 SER A C 1
ATOM 2870 O O . SER A 1 391 ? -15.237 14.307 26.289 1.00 86.38 391 SER A O 1
ATOM 2872 N N . VAL A 1 392 ? -15.454 14.350 24.052 1.00 81.31 392 VAL A N 1
ATOM 2873 C CA . VAL A 1 392 ? -14.714 13.129 23.740 1.00 81.31 392 VAL A CA 1
ATOM 2874 C C . VAL A 1 392 ? -13.450 13.527 22.985 1.00 81.31 392 VAL A C 1
ATOM 2876 O O . VAL A 1 392 ? -13.514 14.108 21.896 1.00 81.31 392 VAL A O 1
ATOM 2879 N N . GLY A 1 393 ? -12.282 13.221 23.550 1.00 69.25 393 GLY A N 1
ATOM 2880 C CA . GLY A 1 393 ? -11.009 13.636 22.972 1.00 69.25 393 GLY A CA 1
ATOM 2881 C C . GLY A 1 393 ? -9.871 13.714 23.983 1.00 69.25 393 GLY A C 1
ATOM 2882 O O . GLY A 1 393 ? -10.010 13.401 25.161 1.00 69.25 393 GLY A O 1
ATOM 2883 N N . THR A 1 394 ? -8.697 14.126 23.515 1.00 56.75 394 THR A N 1
ATOM 2884 C CA . THR A 1 394 ? -7.560 14.368 24.420 1.00 56.75 394 THR A CA 1
ATOM 2885 C C . THR A 1 394 ? -7.642 15.782 24.988 1.00 56.75 394 THR A C 1
ATOM 2887 O O . THR A 1 394 ? -8.264 16.646 24.379 1.00 56.75 394 THR A O 1
ATOM 2890 N N . LYS A 1 395 ? -6.939 16.069 26.097 1.00 48.75 395 LYS A N 1
ATOM 2891 C CA . LYS A 1 395 ? -6.896 17.409 26.731 1.00 48.75 395 LYS A CA 1
ATOM 2892 C C . LYS A 1 395 ? -6.559 18.574 25.773 1.00 48.75 395 LYS A C 1
ATOM 2894 O 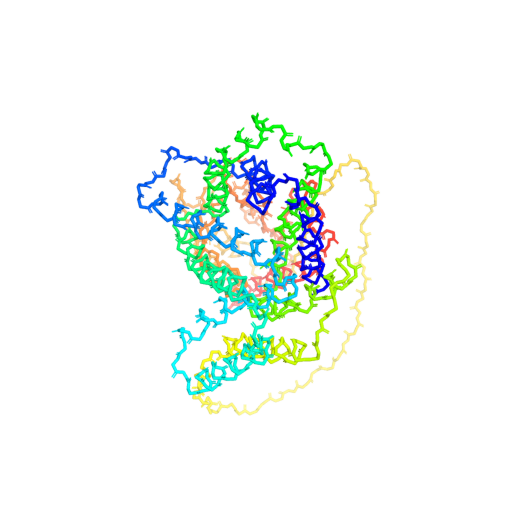O . LYS A 1 395 ? -6.753 19.720 26.150 1.00 48.75 395 LYS A O 1
ATOM 2899 N N . LYS A 1 396 ? -6.017 18.298 24.577 1.00 42.09 396 LYS A N 1
ATOM 2900 C CA . LYS A 1 396 ? -5.607 19.294 23.572 1.00 42.09 396 LYS A CA 1
ATOM 2901 C C . LYS A 1 396 ? -6.491 19.342 22.317 1.00 42.09 396 LYS A C 1
ATOM 2903 O O . LYS A 1 396 ? -6.333 20.270 21.536 1.00 42.09 396 LYS A O 1
ATOM 2908 N N . VAL A 1 397 ? -7.364 18.355 22.092 1.00 48.78 397 VAL A N 1
ATOM 2909 C CA . VAL A 1 397 ? -8.231 18.278 20.902 1.00 48.78 397 VAL A CA 1
ATOM 2910 C C . VAL A 1 397 ? -9.560 17.639 21.305 1.00 48.78 397 VAL A C 1
ATOM 2912 O O . VAL A 1 397 ? -9.613 16.423 21.524 1.00 48.78 397 VAL A O 1
ATOM 2915 N N . ALA A 1 398 ? -10.613 18.455 21.392 1.00 52.78 398 ALA A N 1
ATOM 2916 C CA . ALA A 1 398 ? -11.992 17.984 21.465 1.00 52.78 398 ALA A CA 1
ATOM 2917 C C . ALA A 1 398 ? -12.411 17.525 20.064 1.00 52.78 398 ALA A C 1
ATOM 2919 O O . ALA A 1 398 ? -12.215 18.243 19.088 1.00 52.78 398 ALA A O 1
ATOM 2920 N N . ILE A 1 399 ? -12.895 16.290 19.942 1.00 59.94 399 ILE A N 1
ATOM 2921 C CA . ILE A 1 399 ? -13.252 15.721 18.636 1.00 59.94 399 ILE A CA 1
ATOM 2922 C C . ILE A 1 399 ? -14.770 15.798 18.453 1.00 59.94 399 ILE A C 1
ATOM 2924 O O . ILE A 1 399 ? -15.234 16.269 17.416 1.00 59.94 399 ILE A O 1
ATOM 2928 N N . ASN A 1 400 ? -15.531 15.400 19.480 1.00 74.31 400 ASN A N 1
ATOM 2929 C CA . ASN A 1 400 ? -16.994 15.420 19.504 1.00 74.31 400 ASN A CA 1
ATOM 2930 C C . ASN A 1 400 ? -17.497 15.782 20.910 1.00 74.31 400 ASN A C 1
ATOM 2932 O O . ASN A 1 400 ? -16.896 15.339 21.887 1.00 74.31 400 ASN A O 1
ATOM 2936 N N . ASN A 1 401 ? -18.646 16.446 21.008 1.00 82.44 401 ASN A N 1
ATOM 2937 C CA . ASN A 1 401 ? -19.405 16.571 22.252 1.00 82.44 401 ASN A CA 1
ATOM 2938 C C . ASN A 1 401 ? -20.657 15.700 22.175 1.00 82.44 401 ASN A C 1
ATOM 2940 O O . ASN A 1 401 ? -21.306 15.647 21.131 1.00 82.44 401 ASN A O 1
ATOM 2944 N N . TRP A 1 402 ? -20.981 15.034 23.271 1.00 88.56 402 TRP A N 1
ATOM 2945 C CA . TRP A 1 402 ? -22.198 14.250 23.453 1.00 88.56 402 TRP A CA 1
ATOM 2946 C C . TRP A 1 402 ? -22.943 14.783 24.664 1.00 88.56 402 TRP A C 1
ATOM 2948 O O . TRP A 1 402 ? -22.313 15.299 25.590 1.00 88.56 402 TRP A O 1
ATOM 2958 N N . GLY A 1 403 ? -24.262 14.652 24.670 1.00 91.00 403 GLY A N 1
ATOM 2959 C CA . GLY A 1 403 ? -25.031 15.023 25.839 1.00 91.00 403 GLY A CA 1
ATOM 2960 C C . GLY A 1 403 ? -26.438 14.461 25.875 1.00 91.00 403 GLY A C 1
ATOM 2961 O O . GLY A 1 403 ? -26.982 14.018 24.864 1.00 91.00 403 GLY A O 1
ATOM 2962 N N . TYR A 1 404 ? -27.002 14.525 27.073 1.00 92.00 404 TYR A N 1
ATOM 2963 C CA . TYR A 1 404 ? -28.396 14.240 27.367 1.00 92.00 404 TYR A CA 1
ATOM 2964 C C . TYR A 1 404 ? -29.082 15.522 27.825 1.00 92.00 404 TYR A C 1
ATOM 2966 O O . TYR A 1 404 ? -28.511 16.302 28.595 1.00 92.00 404 TYR A O 1
ATOM 2974 N N . ARG A 1 405 ? -30.301 15.732 27.338 1.00 94.25 405 ARG A N 1
ATOM 2975 C CA . ARG A 1 405 ? -31.218 16.779 27.784 1.00 94.25 405 ARG A CA 1
ATOM 2976 C C . ARG A 1 405 ? -32.488 16.124 28.299 1.00 94.25 405 ARG A C 1
ATOM 2978 O O . ARG A 1 405 ? -33.049 15.282 27.602 1.00 94.25 405 ARG A O 1
ATOM 2985 N N . LEU A 1 406 ? -32.901 16.502 29.498 1.00 92.69 406 LEU A N 1
ATOM 2986 C CA . LEU A 1 406 ? -34.088 15.988 30.166 1.00 92.69 406 LEU A CA 1
ATOM 2987 C C . LEU A 1 406 ? -35.079 17.141 30.314 1.00 92.69 406 LEU A C 1
ATOM 2989 O O . LEU A 1 406 ? -34.741 18.188 30.869 1.00 92.69 406 LEU A O 1
ATOM 2993 N N . GLU A 1 407 ? -36.285 16.957 29.788 1.00 92.12 407 GLU A N 1
ATOM 2994 C CA . GLU A 1 407 ? -37.365 17.938 29.863 1.00 92.12 407 GLU A CA 1
ATOM 2995 C C . GLU A 1 407 ? -38.599 17.270 30.487 1.00 92.12 407 GLU A C 1
ATOM 2997 O O . GLU A 1 407 ? -39.094 16.283 29.940 1.00 92.12 407 GLU A O 1
ATOM 3002 N N . PRO A 1 408 ? -39.104 17.757 31.637 1.00 90.44 408 PRO A N 1
ATOM 3003 C CA . PRO A 1 408 ? -40.343 17.244 32.216 1.00 90.44 408 PRO A CA 1
ATOM 3004 C C . PRO A 1 408 ? -41.503 17.389 31.223 1.00 90.44 408 PRO A C 1
ATOM 3006 O O . PRO A 1 408 ? -41.707 18.468 30.663 1.00 90.44 408 PRO A O 1
ATOM 3009 N N . SER A 1 409 ? -42.265 16.317 31.011 1.00 86.38 409 SER A N 1
ATOM 3010 C CA . SER A 1 409 ? -43.334 16.255 30.010 1.00 86.38 409 SER A CA 1
ATOM 3011 C C . SER A 1 409 ? -44.486 15.400 30.539 1.00 86.38 409 SER A C 1
ATOM 3013 O O . SER A 1 409 ? -44.388 14.179 30.621 1.00 86.38 409 SER A O 1
ATOM 3015 N N . GLY A 1 410 ? -45.587 16.035 30.954 1.00 84.50 410 GLY A N 1
ATOM 3016 C CA . GLY A 1 410 ? -46.708 15.336 31.597 1.00 84.50 410 GLY A CA 1
ATOM 3017 C C . GLY A 1 410 ? -46.307 14.672 32.921 1.00 84.50 410 GLY A C 1
ATOM 3018 O O . GLY A 1 410 ? -45.731 15.329 33.783 1.00 84.50 410 GLY A O 1
ATOM 3019 N N . GLU A 1 411 ? -46.616 13.380 33.071 1.00 83.62 411 GLU A N 1
ATOM 3020 C CA . GLU A 1 411 ? -46.217 12.547 34.225 1.00 83.62 411 GLU A CA 1
ATOM 3021 C C . GLU A 1 411 ? -44.829 11.892 34.051 1.00 83.62 411 GLU A C 1
ATOM 3023 O O . GLU A 1 411 ? -44.413 11.091 34.883 1.00 83.62 411 GLU A O 1
ATOM 3028 N N . GLY A 1 412 ? -44.107 12.215 32.973 1.00 91.44 412 GLY A N 1
ATOM 3029 C CA . GLY A 1 412 ? -42.811 11.624 32.644 1.00 91.44 412 GLY A CA 1
ATOM 3030 C C . GLY A 1 412 ? -41.768 12.651 32.203 1.00 91.44 412 GLY A C 1
ATOM 3031 O O . GLY A 1 412 ? -41.865 13.849 32.479 1.00 91.44 412 GLY A O 1
ATOM 3032 N N . THR A 1 413 ? -40.756 12.175 31.481 1.00 93.56 413 THR A N 1
ATOM 3033 C CA . THR A 1 413 ? -39.616 12.969 31.014 1.00 93.56 413 THR A CA 1
ATOM 3034 C C . THR A 1 413 ? -39.343 12.694 29.542 1.00 93.56 413 THR A C 1
ATOM 3036 O O . THR A 1 413 ? -39.174 11.546 29.131 1.00 93.56 413 THR A O 1
ATOM 3039 N N . ASP A 1 414 ? -39.239 13.750 28.742 1.00 92.81 414 ASP A N 1
ATOM 3040 C CA . ASP A 1 414 ? -38.699 13.667 27.391 1.00 92.81 414 ASP A CA 1
ATOM 3041 C C . ASP A 1 414 ? -37.172 13.715 27.460 1.00 92.81 414 ASP A C 1
ATOM 3043 O O . ASP A 1 414 ? -36.563 14.703 27.881 1.00 92.81 414 ASP A O 1
ATOM 3047 N N . VAL A 1 415 ? -36.539 12.614 27.058 1.00 92.12 415 VAL A N 1
ATOM 3048 C CA . VAL A 1 415 ? -35.088 12.447 27.126 1.00 92.12 415 VAL A CA 1
ATOM 3049 C C . VAL A 1 415 ? -34.517 12.528 25.725 1.00 92.12 415 VAL A C 1
ATOM 3051 O O . VAL A 1 415 ? -34.839 11.716 24.857 1.00 92.12 415 VAL A O 1
ATOM 3054 N N . THR A 1 416 ? -33.652 13.511 25.505 1.00 91.69 416 THR A N 1
ATOM 3055 C CA . THR A 1 416 ? -32.979 13.736 24.227 1.00 91.69 416 THR A CA 1
ATOM 3056 C C . THR A 1 416 ? -31.498 13.420 24.348 1.00 91.69 416 THR A C 1
ATOM 3058 O O . THR A 1 416 ? -30.773 14.117 25.057 1.00 91.69 416 THR A O 1
ATOM 3061 N N . GLU A 1 417 ? -31.029 12.408 23.622 1.00 91.25 417 GLU A N 1
ATOM 3062 C CA . GLU A 1 417 ? -29.599 12.164 23.415 1.00 91.25 417 GLU A CA 1
ATOM 3063 C C . GLU A 1 417 ? -29.160 12.866 22.127 1.00 91.25 417 GLU A C 1
ATOM 3065 O O . GLU A 1 417 ? -29.803 12.735 21.081 1.00 91.25 417 GLU A O 1
ATOM 3070 N N . TYR A 1 418 ? -28.070 13.630 22.191 1.00 87.25 418 TYR A N 1
ATOM 3071 C CA . TYR A 1 418 ? -27.565 14.385 21.050 1.00 87.25 418 TYR A CA 1
ATOM 3072 C C . TYR A 1 418 ? -26.041 14.418 21.003 1.00 87.25 418 TYR A C 1
ATOM 3074 O O . TYR A 1 418 ? -25.340 14.236 22.003 1.00 87.25 418 TYR A O 1
ATOM 3082 N N . TYR A 1 419 ? -25.510 14.722 19.821 1.00 85.56 419 TYR A N 1
ATOM 3083 C CA . TYR A 1 419 ? -24.094 15.030 19.653 1.00 85.56 419 TYR A CA 1
ATOM 3084 C C . TYR A 1 419 ? -23.879 16.328 18.882 1.00 85.56 419 TYR A C 1
ATOM 3086 O O . TYR A 1 419 ? -24.691 16.755 18.061 1.00 85.56 419 TYR A O 1
ATOM 3094 N N . ARG A 1 420 ? -22.719 16.943 19.112 1.00 78.69 420 ARG A N 1
ATOM 3095 C CA . ARG A 1 420 ? -22.243 18.135 18.416 1.00 78.69 420 ARG A CA 1
ATOM 3096 C C . ARG A 1 420 ? -20.805 17.936 17.963 1.00 78.69 420 ARG A C 1
ATOM 3098 O O . ARG A 1 420 ? -19.926 17.617 18.760 1.00 78.69 420 ARG A O 1
ATOM 3105 N N . LEU A 1 421 ? -20.554 18.151 16.677 1.00 70.69 421 LEU A N 1
ATOM 3106 C CA . LEU A 1 421 ? -19.207 18.139 16.111 1.00 70.69 421 LEU A CA 1
ATOM 3107 C C . LEU A 1 421 ? -18.744 19.554 15.804 1.00 70.69 421 LEU A C 1
ATOM 3109 O O . LEU A 1 421 ? -19.465 20.326 15.163 1.00 70.69 421 LEU A O 1
ATOM 3113 N N . GLU A 1 422 ? -17.507 19.857 16.185 1.00 62.44 422 GLU A N 1
ATOM 3114 C CA . GLU A 1 422 ? -16.862 21.097 15.779 1.00 62.44 422 GLU A CA 1
ATOM 3115 C C . GLU A 1 422 ? -16.661 21.121 14.253 1.00 62.44 422 GLU A C 1
ATOM 3117 O O . GLU A 1 422 ? -16.131 20.167 13.667 1.00 62.44 422 GLU A O 1
ATOM 3122 N N . PRO A 1 423 ? -17.093 22.192 13.567 1.00 54.97 423 PRO A N 1
ATOM 3123 C CA . PRO A 1 423 ? -17.088 22.258 12.114 1.00 54.97 423 PRO A CA 1
ATOM 3124 C C . PRO A 1 423 ? -15.701 22.644 11.575 1.00 54.97 423 PRO A C 1
ATOM 3126 O O . PRO A 1 423 ? -15.544 23.661 10.904 1.00 54.97 423 PRO A O 1
ATOM 3129 N N . VAL A 1 424 ? -14.683 21.814 11.819 1.00 58.25 424 VAL A N 1
ATOM 3130 C CA . VAL A 1 424 ? -13.377 21.959 11.152 1.00 58.25 424 VAL A CA 1
ATOM 3131 C C . VAL A 1 424 ? -13.462 21.456 9.703 1.00 58.25 424 VAL A C 1
ATOM 3133 O O . VAL A 1 424 ? -14.110 20.445 9.415 1.00 58.25 424 VAL A O 1
ATOM 3136 N N . LEU A 1 425 ? -12.817 22.161 8.764 1.00 47.91 425 LEU A N 1
ATOM 3137 C CA . LEU A 1 425 ? -12.959 21.951 7.311 1.00 47.91 425 LEU A CA 1
ATOM 3138 C C . LEU A 1 425 ? -12.770 20.480 6.852 1.00 47.91 425 LEU A C 1
ATOM 3140 O O . LEU A 1 425 ? -13.603 19.995 6.080 1.00 47.91 425 LEU A O 1
ATOM 3144 N N . PRO A 1 426 ? -11.789 19.706 7.370 1.00 54.00 426 PRO A N 1
ATOM 3145 C CA . PRO A 1 426 ? -11.646 18.286 7.027 1.00 54.00 426 PRO A CA 1
ATOM 3146 C C . PRO A 1 426 ? -12.823 17.412 7.499 1.00 54.00 426 PRO A C 1
ATOM 3148 O O . PRO A 1 426 ? -13.187 16.436 6.839 1.00 54.00 426 PRO A O 1
ATOM 3151 N N . LEU A 1 427 ? -13.448 17.765 8.628 1.00 56.75 427 LEU A N 1
ATOM 3152 C CA . LEU A 1 427 ? -14.574 17.035 9.216 1.00 56.75 427 LEU A CA 1
ATOM 3153 C C . LEU A 1 427 ? -15.878 17.303 8.450 1.00 56.75 427 LEU A C 1
ATOM 3155 O O . LEU A 1 427 ? -16.688 16.391 8.288 1.00 56.75 427 LEU A O 1
ATOM 3159 N N . ARG A 1 428 ? -16.062 18.511 7.895 1.00 53.34 428 ARG A N 1
ATOM 3160 C CA . ARG A 1 428 ? -17.200 18.821 7.009 1.00 53.34 428 ARG A CA 1
ATOM 3161 C C . ARG A 1 428 ? -17.138 18.061 5.692 1.00 53.34 428 ARG A C 1
ATOM 3163 O O . ARG A 1 428 ? -18.169 17.566 5.256 1.00 53.34 428 ARG A O 1
ATOM 3170 N N . ILE A 1 429 ? -15.960 17.916 5.084 1.00 54.50 429 ILE A N 1
ATOM 3171 C CA . ILE A 1 429 ? -15.794 17.116 3.856 1.00 54.50 429 ILE A CA 1
ATOM 3172 C C . ILE A 1 429 ? -16.116 15.638 4.140 1.00 54.50 429 ILE A C 1
ATOM 3174 O O . ILE A 1 429 ? -16.822 14.988 3.369 1.00 54.50 429 ILE A O 1
ATOM 3178 N N . TYR A 1 430 ? -15.681 15.124 5.296 1.00 51.81 430 TYR A N 1
ATOM 3179 C CA . TYR A 1 430 ? -16.050 13.793 5.782 1.00 51.81 430 TYR A CA 1
ATOM 3180 C C . TYR A 1 430 ? -17.575 13.624 5.946 1.00 51.81 430 TYR A C 1
ATOM 3182 O O . TYR A 1 430 ? -18.140 12.658 5.430 1.00 51.81 430 TYR A O 1
ATOM 3190 N N . TRP A 1 431 ? -18.255 14.565 6.612 1.00 48.53 431 TRP A N 1
ATOM 3191 C CA . TRP A 1 431 ? -19.707 14.519 6.836 1.00 48.53 431 TRP A CA 1
ATOM 3192 C C . TRP A 1 431 ? -20.541 14.817 5.581 1.00 48.53 431 TRP A C 1
ATOM 3194 O O . TRP A 1 431 ? -21.599 14.222 5.413 1.00 48.53 431 TRP A O 1
ATOM 3204 N N . ALA A 1 432 ? -20.069 15.646 4.651 1.00 53.34 432 ALA A N 1
ATOM 3205 C CA . ALA A 1 432 ? -20.746 15.884 3.375 1.00 53.34 432 ALA A CA 1
ATOM 3206 C C . ALA A 1 432 ? -20.819 14.606 2.519 1.00 53.34 432 ALA A C 1
ATOM 3208 O O . ALA A 1 432 ? -21.812 14.373 1.834 1.00 53.34 432 ALA A O 1
ATOM 3209 N N . LEU A 1 433 ? -19.794 13.750 2.600 1.00 48.31 433 LEU A N 1
ATOM 3210 C CA . LEU A 1 433 ? -19.699 12.513 1.820 1.00 48.31 433 LEU A CA 1
ATOM 3211 C C . LEU A 1 433 ? -20.279 11.281 2.540 1.00 48.31 433 LEU A C 1
ATOM 3213 O O . LEU A 1 433 ? -20.744 10.353 1.882 1.00 48.31 433 LEU A O 1
ATOM 3217 N N . LEU A 1 434 ? -20.237 11.237 3.879 1.00 45.66 434 LEU A N 1
ATOM 3218 C CA . LEU A 1 434 ? -20.601 10.054 4.685 1.00 45.66 434 LEU A CA 1
ATOM 3219 C C . LEU A 1 434 ? -21.684 10.312 5.744 1.00 45.66 434 LEU A C 1
ATOM 3221 O O . LEU A 1 434 ? -22.128 9.374 6.412 1.00 45.66 434 LEU A O 1
ATOM 3225 N N . GLY A 1 435 ? -22.129 11.557 5.909 1.00 49.41 435 GLY A N 1
ATOM 3226 C CA . GLY A 1 435 ? -22.984 11.974 7.018 1.00 49.41 435 GLY A CA 1
ATOM 3227 C C . GLY A 1 435 ? -24.358 11.322 7.034 1.00 49.41 435 GLY A C 1
ATOM 3228 O O . GLY A 1 435 ? -24.865 11.020 8.104 1.00 49.41 435 GLY A O 1
ATOM 3229 N N . ARG A 1 436 ? -24.930 10.994 5.869 1.00 49.38 436 ARG A N 1
ATOM 3230 C CA . ARG A 1 436 ? -26.232 10.303 5.800 1.00 49.38 436 ARG A CA 1
ATOM 3231 C C . ARG A 1 436 ? -26.192 8.866 6.323 1.00 49.38 436 ARG A C 1
ATOM 3233 O O . ARG A 1 436 ? -27.171 8.408 6.898 1.00 49.38 436 ARG A O 1
ATOM 3240 N N . LEU A 1 437 ? -25.091 8.142 6.109 1.00 54.31 437 LEU A N 1
ATOM 3241 C CA . LEU A 1 437 ? -24.954 6.759 6.583 1.00 54.31 437 LEU A CA 1
ATOM 3242 C C . LEU A 1 437 ? -24.550 6.730 8.056 1.00 54.31 437 LEU A C 1
ATOM 3244 O O . LEU A 1 437 ? -25.141 5.989 8.834 1.00 54.31 437 LEU A O 1
ATOM 3248 N N . ARG A 1 438 ? -23.592 7.579 8.449 1.00 61.62 438 ARG A N 1
ATOM 3249 C CA . ARG A 1 438 ? -23.139 7.658 9.840 1.00 61.62 438 ARG A CA 1
ATOM 3250 C C . ARG A 1 438 ? -24.171 8.306 10.765 1.00 61.62 438 ARG A C 1
ATOM 3252 O O . ARG A 1 438 ? -24.312 7.840 11.884 1.00 61.62 438 ARG A O 1
ATOM 3259 N N . GLY A 1 439 ? -24.925 9.297 10.289 1.00 60.25 439 GLY A N 1
ATOM 3260 C CA . GLY A 1 439 ? -26.069 9.868 11.007 1.00 60.25 439 GLY A CA 1
ATOM 3261 C C . GLY A 1 439 ? -27.135 8.812 11.290 1.00 60.25 439 GLY A C 1
ATOM 3262 O O . GLY A 1 439 ? -27.551 8.663 12.425 1.00 60.25 439 GLY A O 1
ATOM 3263 N N . ARG A 1 440 ? -27.471 7.953 10.312 1.00 65.19 440 ARG A N 1
ATOM 3264 C CA . ARG A 1 440 ? -28.404 6.831 10.539 1.00 65.19 440 ARG A CA 1
ATOM 3265 C C . ARG A 1 440 ? -27.912 5.841 11.592 1.00 65.19 440 ARG A C 1
ATOM 3267 O O . ARG A 1 440 ? -28.705 5.434 12.431 1.00 65.19 440 ARG A O 1
ATOM 3274 N N . THR A 1 441 ? -26.636 5.455 11.561 1.00 71.00 441 THR A N 1
ATOM 3275 C CA . THR A 1 441 ? -26.069 4.555 12.580 1.00 71.00 441 THR A CA 1
ATOM 3276 C C . THR A 1 441 ? -26.022 5.217 13.955 1.00 71.00 441 THR A C 1
ATOM 3278 O O . THR A 1 441 ? -26.390 4.579 14.933 1.00 71.00 441 THR A O 1
ATOM 3281 N N . ASN A 1 442 ? -25.631 6.492 14.036 1.00 75.94 442 ASN A N 1
ATOM 3282 C CA . ASN A 1 442 ? -25.620 7.238 15.293 1.00 75.94 442 ASN A CA 1
ATOM 3283 C C . ASN A 1 442 ? -27.040 7.403 15.850 1.00 75.94 442 ASN A C 1
ATOM 3285 O O . ASN A 1 442 ? -27.251 7.122 17.018 1.00 75.94 442 ASN A O 1
ATOM 3289 N N . ALA A 1 443 ? -28.018 7.777 15.024 1.00 79.56 443 ALA A N 1
ATOM 3290 C CA . ALA A 1 443 ? -29.416 7.904 15.428 1.00 79.56 443 ALA A CA 1
ATOM 3291 C C . ALA A 1 443 ? -30.014 6.560 15.877 1.00 79.56 443 ALA A C 1
ATOM 3293 O O . ALA A 1 443 ? -30.734 6.505 16.868 1.00 79.56 443 ALA A O 1
ATOM 3294 N N . GLN A 1 444 ? -29.684 5.454 15.197 1.00 81.75 444 GLN A N 1
ATOM 3295 C CA . GLN A 1 444 ? -30.059 4.108 15.650 1.00 81.75 444 GLN A CA 1
ATOM 3296 C C . GLN A 1 444 ? -29.392 3.745 16.980 1.00 81.75 444 GLN A C 1
ATOM 3298 O O . GLN A 1 444 ? -30.038 3.154 17.842 1.00 81.75 444 GLN A O 1
ATOM 3303 N N . GLY A 1 445 ? -28.119 4.107 17.150 1.00 83.00 445 GLY A N 1
ATOM 3304 C CA . GLY A 1 445 ? -27.376 3.915 18.390 1.00 83.00 445 GLY A CA 1
ATOM 3305 C C . GLY A 1 445 ? -27.996 4.683 19.554 1.00 83.00 445 GLY A C 1
ATOM 3306 O O . GLY A 1 445 ? -28.334 4.057 20.549 1.00 83.00 445 GLY A O 1
ATOM 3307 N N . MET A 1 446 ? -28.224 5.991 19.382 1.00 89.12 446 MET A N 1
ATOM 3308 C CA . MET A 1 446 ? -28.868 6.861 20.375 1.00 89.12 446 MET A CA 1
ATOM 3309 C C . MET A 1 446 ? -30.266 6.351 20.732 1.00 89.12 446 MET A C 1
ATOM 3311 O O . MET A 1 446 ? -30.605 6.192 21.898 1.00 89.12 446 MET A O 1
ATOM 3315 N N . ARG A 1 447 ? -31.063 5.962 19.727 1.00 89.25 447 ARG A N 1
ATOM 3316 C CA . ARG A 1 447 ? -32.369 5.342 19.975 1.00 89.25 447 ARG A CA 1
ATOM 3317 C C . ARG A 1 447 ? -32.258 4.063 20.805 1.00 89.25 447 ARG A C 1
ATOM 3319 O O . ARG A 1 447 ? -33.017 3.903 21.747 1.00 89.25 447 ARG A O 1
ATOM 3326 N N . THR A 1 448 ? -31.310 3.182 20.483 1.00 87.94 448 THR A N 1
ATOM 3327 C CA . THR A 1 448 ? -31.098 1.933 21.236 1.00 87.94 448 THR A CA 1
ATOM 3328 C C . THR A 1 448 ? -30.688 2.219 22.683 1.00 87.94 448 THR A C 1
ATOM 3330 O O . THR A 1 448 ? -31.156 1.539 23.593 1.00 87.94 448 THR A O 1
ATOM 3333 N N . THR A 1 449 ? -29.826 3.217 22.906 1.00 90.12 449 THR A N 1
ATOM 3334 C CA . THR A 1 449 ? -29.441 3.668 24.249 1.00 90.12 449 THR A CA 1
ATOM 3335 C C . THR A 1 449 ? -30.673 4.129 25.026 1.00 90.12 449 THR A C 1
ATOM 3337 O O . THR A 1 449 ? -30.930 3.613 26.111 1.00 90.12 449 THR A O 1
ATOM 3340 N N . LEU A 1 450 ? -31.476 5.033 24.451 1.00 91.56 450 LEU A N 1
ATOM 3341 C CA . LEU A 1 450 ? -32.684 5.555 25.094 1.00 91.56 450 LEU A CA 1
ATOM 3342 C C . LEU A 1 450 ? -33.737 4.470 25.344 1.00 91.56 450 LEU A C 1
ATOM 3344 O O . LEU A 1 450 ? -34.328 4.447 26.414 1.00 91.56 450 LEU A O 1
ATOM 3348 N N . GLU A 1 451 ? -33.946 3.535 24.414 1.00 91.75 451 GLU A N 1
ATOM 3349 C CA . GLU A 1 451 ? -34.863 2.401 24.603 1.00 91.75 451 GLU A CA 1
ATOM 3350 C C . GLU A 1 451 ? -34.429 1.496 25.768 1.00 91.75 451 GLU A C 1
ATOM 3352 O O . GLU A 1 451 ? -35.272 1.020 26.526 1.00 91.75 451 GLU A O 1
ATOM 3357 N N . ARG A 1 452 ? -33.120 1.281 25.952 1.00 92.88 452 ARG A N 1
ATOM 3358 C CA . ARG A 1 452 ? -32.592 0.501 27.083 1.00 92.88 452 ARG A CA 1
ATOM 3359 C C . ARG A 1 452 ? -32.697 1.242 28.409 1.00 92.88 452 ARG A C 1
ATOM 3361 O O . ARG A 1 452 ? -32.980 0.604 29.412 1.00 92.88 452 ARG A O 1
ATOM 3368 N N . ILE A 1 453 ? -32.486 2.558 28.416 1.00 90.44 453 ILE A N 1
ATOM 3369 C CA . ILE A 1 453 ? -32.694 3.389 29.611 1.00 90.44 453 ILE A CA 1
ATOM 3370 C C . ILE A 1 453 ? -34.177 3.372 29.991 1.00 90.44 453 ILE A C 1
ATOM 3372 O O . ILE A 1 453 ? -34.497 3.072 31.137 1.00 90.44 453 ILE A O 1
ATOM 3376 N N . LYS A 1 454 ? -35.073 3.588 29.017 1.00 91.56 454 LYS A N 1
ATOM 3377 C CA . LYS A 1 454 ? -36.530 3.501 29.192 1.00 91.56 454 LYS A CA 1
ATOM 3378 C C . LYS A 1 454 ? -36.929 2.172 29.834 1.00 91.56 454 LYS A C 1
ATOM 3380 O O . LYS A 1 454 ? -37.649 2.160 30.818 1.00 91.56 454 LYS A O 1
ATOM 3385 N N . ALA A 1 455 ? -36.405 1.059 29.319 1.00 91.56 455 ALA A N 1
ATOM 3386 C CA . ALA A 1 455 ? -36.696 -0.269 29.850 1.00 91.56 455 ALA A CA 1
ATOM 3387 C C . ALA A 1 455 ? -36.221 -0.492 31.296 1.00 91.56 455 ALA A C 1
ATOM 3389 O O . ALA A 1 455 ? -36.697 -1.426 31.925 1.00 91.56 455 ALA A O 1
ATOM 3390 N N . VAL A 1 456 ? -35.277 0.303 31.809 1.00 91.56 456 VAL A N 1
ATOM 3391 C CA . VAL A 1 456 ? -34.825 0.221 33.206 1.00 91.56 456 VAL A CA 1
ATOM 3392 C C . VAL A 1 456 ? -35.648 1.122 34.121 1.00 91.56 456 VAL A C 1
ATOM 3394 O O . VAL A 1 456 ? -35.922 0.713 35.239 1.00 91.56 456 VAL A O 1
ATOM 3397 N N . VAL A 1 457 ? -36.037 2.318 33.669 1.00 91.06 457 VAL A N 1
ATOM 3398 C CA . VAL A 1 457 ? -36.838 3.252 34.489 1.00 91.06 457 VAL A CA 1
ATOM 3399 C C . VAL A 1 457 ? -38.335 2.928 34.493 1.00 91.06 457 VAL A C 1
ATOM 3401 O O . VAL A 1 457 ? -39.051 3.392 35.364 1.00 91.06 457 VAL A O 1
ATOM 3404 N N . GLU A 1 458 ? -38.821 2.141 33.529 1.00 89.88 458 GLU A N 1
ATOM 3405 C CA . GLU A 1 458 ? -40.235 1.729 33.441 1.00 89.88 458 GLU A CA 1
ATOM 3406 C C . GLU A 1 458 ? -40.482 0.266 33.855 1.00 89.88 458 GLU A C 1
ATOM 3408 O O . GLU A 1 458 ? -41.608 -0.220 33.727 1.00 89.88 458 GLU A O 1
ATOM 3413 N N . ALA A 1 459 ? -39.438 -0.454 34.276 1.00 84.75 459 ALA A N 1
ATOM 3414 C CA . ALA A 1 459 ? -39.540 -1.821 34.793 1.00 84.75 459 ALA A CA 1
ATOM 3415 C C . ALA A 1 459 ? -39.811 -1.816 36.296 1.00 84.75 459 ALA A C 1
ATOM 3417 O O . ALA A 1 459 ? -40.626 -2.665 36.729 1.00 84.75 459 ALA A O 1
#

Organism: NCBI:txid1758689

Mean predicted aligned error: 17.21 Å

Radius of gyration: 28.34 Å; Cα contacts (8 Å, |Δi|>4): 719; chains: 1; bounding box: 80×64×68 Å

Sequence (459 aa):
MLLMLTAAASTQTGAAWGSHAFPAIGPAGVVAVRQLVASAVLLPLTRPAVHRLTRAQWLRVLWLAAMFAGMNLGLYAAVERIGLGLAVTLEFLGPLAVALLGSRSVRDLALAVVAGIGVYVLVLPGPSSDYLGVAFGLVAAACWGGYILANRAVGQALPGVQGTALATAVSATAYLPVLVWLSVTGRFTTEAFGYAVVAGVLSTVVPYTLDLLVLRRVPASVFGIAMSAHPVLAALVGMVLLGQLLALHEWVGMAVIVLANAVTMSGLGRGPRRRSPRERTARPGTPSVRRACWGAAPAPARGGGSMRPLTDEVTLHMAAPPEEVWALVSDVTRIGEFSPETVAGRWTGGSTGPEEGATFAGKVVRNGRGPTYWTACKVTRLEPERFFEFSVGTKKVAINNWGYRLEPSGEGTDVTEYYRLEPVLPLRIYWALLGRLRGRTNAQGMRTTLERIKAVVEA